Protein AF-0000000080327452 (afdb_homodimer)

InterPro domains:
  IPR000845 Nucleoside phosphorylase domain [PF01048] (3-227)
  IPR010049 MTA/SAH nucleosidase [TIGR01704] (3-229)
  IPR035994 Nucleoside phosphorylase superfamily [G3DSA:3.40.50.1580] (1-231)
  IPR035994 Nucleoside phosphorylase superfamily [SSF53167] (1-228)

Solvent-accessible surface area (backbone atoms only — not comparable to full-atom values): 23976 Å² total; per-residue (Å²): 108,36,39,28,36,40,19,40,45,70,76,49,40,46,67,57,56,70,60,36,41,82,64,40,82,43,73,61,65,73,36,45,32,37,35,30,26,41,88,80,71,34,31,34,36,38,29,42,25,34,56,27,37,48,34,20,16,38,31,41,40,50,47,51,72,74,64,56,39,66,34,36,38,40,40,36,60,27,29,28,64,45,87,84,66,49,75,36,39,36,34,36,46,50,29,27,27,32,71,62,29,41,31,45,94,80,73,39,53,80,18,23,47,76,99,51,66,55,62,45,66,39,48,66,67,56,51,50,53,50,50,51,50,29,57,75,70,68,50,74,66,48,76,37,34,33,29,13,34,46,51,71,67,50,33,48,70,57,48,47,55,50,38,72,77,38,70,70,41,44,30,40,36,35,35,63,29,32,40,46,50,47,27,58,44,58,73,34,53,52,44,45,43,30,3,21,26,40,53,18,68,67,52,67,66,86,51,44,69,64,30,38,50,47,2,34,52,45,35,39,51,51,51,52,53,49,51,52,50,44,58,76,40,44,78,71,55,69,52,62,86,107,108,36,40,28,36,37,18,39,44,69,74,47,40,47,68,58,56,70,61,36,42,82,64,42,81,45,73,60,63,73,36,44,32,37,36,32,27,41,88,83,71,33,31,36,36,39,30,42,24,34,55,26,37,47,34,20,16,39,32,42,40,49,45,50,72,75,66,56,3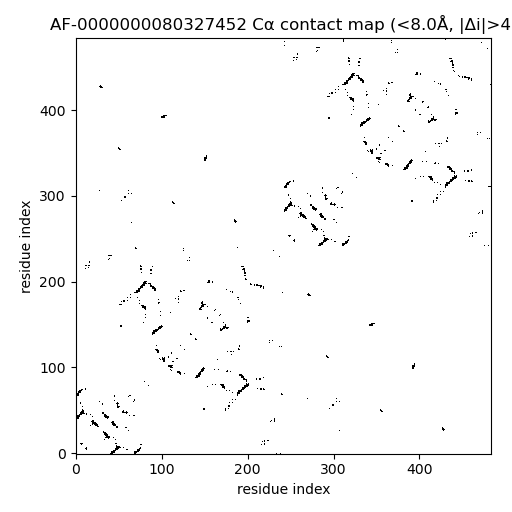9,65,33,34,39,39,40,36,60,27,30,28,64,45,88,83,66,50,75,37,40,37,36,35,45,50,29,27,26,33,72,63,28,38,32,46,97,78,74,38,54,78,18,21,47,77,100,53,64,55,61,46,67,39,48,64,69,56,50,50,53,50,50,51,50,31,57,74,69,69,51,75,66,48,76,37,34,33,30,13,33,46,52,70,67,49,34,47,68,56,46,49,55,49,38,72,78,38,71,70,41,44,28,39,35,34,35,63,30,34,41,46,51,46,27,58,42,58,72,35,54,51,44,43,43,30,3,20,27,42,53,18,67,68,50,68,66,87,50,43,68,65,30,39,50,47,2,34,53,43,35,39,51,50,50,52,54,48,50,52,50,42,59,75,39,45,78,72,55,67,53,62,87,107

Structure (mmCIF, N/CA/C/O backbone):
data_AF-0000000080327452-model_v1
#
loop_
_entity.id
_entity.type
_entity.pdbx_description
1 polymer 'adenosylhomocysteine nucleosidase'
#
loop_
_atom_site.group_PDB
_atom_site.id
_atom_site.type_symbol
_atom_site.label_atom_id
_atom_site.label_alt_id
_atom_site.label_comp_id
_atom_site.label_asym_id
_atom_site.label_entity_id
_atom_site.label_seq_id
_atom_site.pdbx_PDB_ins_code
_atom_site.Cartn_x
_atom_site.Cartn_y
_atom_site.Cartn_z
_atom_site.occupancy
_atom_site.B_iso_or_equiv
_atom_site.auth_seq_id
_atom_site.auth_comp_id
_atom_site.auth_asym_id
_atom_site.auth_atom_id
_atom_site.pdbx_PDB_model_num
ATOM 1 N N . MET A 1 1 ? 18.516 -13.312 -16.594 1 91.88 1 MET A N 1
ATOM 2 C CA . MET A 1 1 ? 17.141 -12.977 -16.281 1 91.88 1 MET A CA 1
ATOM 3 C C . MET A 1 1 ? 16.875 -13.031 -14.781 1 91.88 1 MET A C 1
ATOM 5 O O . MET A 1 1 ? 17.375 -13.93 -14.094 1 91.88 1 MET A O 1
ATOM 9 N N . ILE A 1 2 ? 16.156 -12.078 -14.195 1 96.12 2 ILE A N 1
ATOM 10 C CA . ILE A 1 2 ? 15.812 -12.055 -12.781 1 96.12 2 ILE A CA 1
ATOM 11 C C . ILE A 1 2 ? 14.297 -12.156 -12.617 1 96.12 2 ILE A C 1
ATOM 13 O O . ILE A 1 2 ? 13.547 -11.359 -13.195 1 96.12 2 ILE A O 1
ATOM 17 N N . ILE A 1 3 ? 13.844 -13.141 -11.883 1 97.88 3 ILE A N 1
ATOM 18 C CA . ILE A 1 3 ? 12.43 -13.289 -11.555 1 97.88 3 ILE A CA 1
ATOM 19 C C . ILE A 1 3 ? 12.188 -12.906 -10.102 1 97.88 3 ILE A C 1
ATOM 21 O O . ILE A 1 3 ? 12.875 -13.391 -9.203 1 97.88 3 ILE A O 1
ATOM 25 N N . GLY A 1 4 ? 11.336 -11.961 -9.922 1 98.75 4 GLY A N 1
ATOM 26 C CA . GLY A 1 4 ? 10.867 -11.648 -8.586 1 98.75 4 GLY A CA 1
ATOM 27 C C . GLY A 1 4 ? 9.633 -12.43 -8.18 1 98.75 4 GLY A C 1
ATOM 28 O O . GLY A 1 4 ? 8.633 -12.445 -8.914 1 98.75 4 GLY A O 1
ATOM 29 N N . LEU A 1 5 ? 9.719 -13.141 -7.09 1 98.94 5 LEU A N 1
ATOM 30 C CA . LEU A 1 5 ? 8.586 -13.859 -6.516 1 98.94 5 LEU A CA 1
ATOM 31 C C . LEU A 1 5 ? 8.086 -13.164 -5.254 1 98.94 5 LEU A C 1
ATOM 33 O O . LEU A 1 5 ? 8.883 -12.734 -4.414 1 98.94 5 LEU A O 1
ATOM 37 N N . ILE A 1 6 ? 6.758 -13 -5.141 1 98.94 6 ILE A N 1
ATOM 38 C CA . ILE A 1 6 ? 6.195 -12.367 -3.951 1 98.94 6 ILE A CA 1
ATOM 39 C C . ILE A 1 6 ? 5.105 -13.266 -3.363 1 98.94 6 ILE A C 1
ATOM 41 O O . ILE A 1 6 ? 4.148 -13.625 -4.055 1 98.94 6 ILE A O 1
ATOM 45 N N . GLY A 1 7 ? 5.223 -13.664 -2.188 1 98.81 7 GLY A N 1
ATOM 46 C CA . GLY A 1 7 ? 4.211 -14.297 -1.356 1 98.81 7 GLY A CA 1
ATOM 47 C C . GLY A 1 7 ? 3.971 -13.57 -0.047 1 98.81 7 GLY A C 1
ATOM 48 O O . GLY A 1 7 ? 4.891 -12.969 0.513 1 98.81 7 GLY A O 1
ATOM 49 N N . ALA A 1 8 ? 2.807 -13.672 0.456 1 98.31 8 ALA A N 1
ATOM 50 C CA . ALA A 1 8 ? 2.443 -12.883 1.63 1 98.31 8 ALA A CA 1
ATOM 51 C C . ALA A 1 8 ? 2.93 -13.547 2.912 1 98.31 8 ALA A C 1
ATOM 53 O O . ALA A 1 8 ? 3.496 -12.891 3.787 1 98.31 8 ALA A O 1
ATOM 54 N N . MET A 1 9 ? 2.746 -14.828 3 1 97.38 9 MET A N 1
ATOM 55 C CA . MET A 1 9 ? 2.998 -15.547 4.25 1 97.38 9 MET A CA 1
ATOM 56 C C . MET A 1 9 ? 4.25 -16.406 4.137 1 97.38 9 MET A C 1
ATOM 58 O O . MET A 1 9 ? 4.586 -16.891 3.051 1 97.38 9 MET A O 1
ATOM 62 N N . ALA A 1 10 ? 4.844 -16.703 5.238 1 97.06 10 ALA A N 1
ATOM 63 C CA . ALA A 1 10 ? 6.047 -17.531 5.281 1 97.06 10 ALA A CA 1
ATOM 64 C C . ALA A 1 10 ? 5.785 -18.906 4.684 1 97.06 10 ALA A C 1
ATOM 66 O O . ALA A 1 10 ? 6.621 -19.438 3.945 1 97.06 10 ALA A O 1
ATOM 67 N N . ASN A 1 11 ? 4.684 -19.469 4.965 1 96.25 11 ASN A N 1
ATOM 68 C CA . ASN A 1 11 ? 4.367 -20.797 4.457 1 96.25 11 ASN A CA 1
ATOM 69 C C . ASN A 1 11 ? 4.191 -20.781 2.941 1 96.25 11 ASN A C 1
ATOM 71 O O . ASN A 1 11 ? 4.48 -21.781 2.277 1 96.25 11 ASN A O 1
ATOM 75 N N . GLU A 1 12 ? 3.738 -19.688 2.383 1 96.81 12 GLU A N 1
ATOM 76 C CA . GLU A 1 12 ? 3.541 -19.594 0.94 1 96.81 12 GLU A CA 1
ATOM 77 C C . GLU A 1 12 ? 4.871 -19.641 0.195 1 96.81 12 GLU A C 1
ATOM 79 O O . GLU A 1 12 ? 4.961 -20.234 -0.886 1 96.81 12 GLU A O 1
ATOM 84 N N . ILE A 1 13 ? 5.922 -19.062 0.769 1 98.19 13 ILE A N 1
ATOM 85 C CA . ILE A 1 13 ? 7.168 -18.953 0.021 1 98.19 13 ILE A CA 1
ATOM 86 C C . ILE A 1 13 ? 8.109 -20.078 0.417 1 98.19 13 ILE A C 1
ATOM 88 O O . ILE A 1 13 ? 9.125 -20.312 -0.245 1 98.19 13 ILE A O 1
ATOM 92 N N . ALA A 1 14 ? 7.766 -20.828 1.452 1 97.88 14 ALA A N 1
ATOM 93 C CA . ALA A 1 14 ? 8.68 -21.781 2.076 1 97.88 14 ALA A CA 1
ATOM 94 C C . ALA A 1 14 ? 9.141 -22.844 1.074 1 97.88 14 ALA A C 1
ATOM 96 O O . ALA A 1 14 ? 10.328 -23.156 0.991 1 97.88 14 ALA A O 1
ATOM 97 N N . ILE A 1 15 ? 8.273 -23.391 0.329 1 97.56 15 ILE A N 1
ATOM 98 C CA . ILE A 1 15 ? 8.57 -24.5 -0.573 1 97.56 15 ILE A CA 1
ATOM 99 C C . ILE A 1 15 ? 9.508 -24.031 -1.685 1 97.56 15 ILE A C 1
ATOM 101 O O . ILE A 1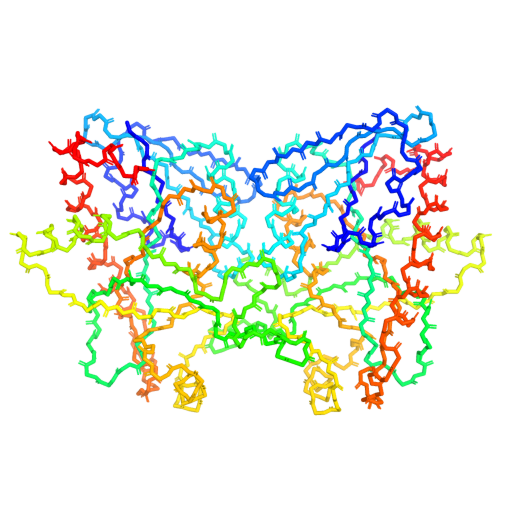 15 ? 10.523 -24.656 -1.959 1 97.56 15 ILE A O 1
ATOM 105 N N . ILE A 1 16 ? 9.195 -22.875 -2.293 1 98.25 16 ILE A N 1
ATOM 106 C CA . ILE A 1 16 ? 10.016 -22.375 -3.393 1 98.25 16 ILE A CA 1
ATOM 107 C C . ILE A 1 16 ? 11.375 -21.922 -2.863 1 98.25 16 ILE A C 1
ATOM 109 O O . ILE A 1 16 ? 12.398 -22.141 -3.512 1 98.25 16 ILE A O 1
ATOM 113 N N . LYS A 1 17 ? 11.336 -21.297 -1.719 1 97.88 17 LYS A N 1
ATOM 114 C CA . LYS A 1 17 ? 12.562 -20.844 -1.072 1 97.88 17 LYS A CA 1
ATOM 115 C C . LYS A 1 17 ? 13.578 -21.969 -0.938 1 97.88 17 LYS A C 1
ATOM 117 O O . LYS A 1 17 ? 14.773 -21.766 -1.131 1 97.88 17 LYS A O 1
ATOM 122 N N . LYS A 1 18 ? 13.117 -23.141 -0.682 1 97.31 18 LYS A N 1
ATOM 123 C CA . LYS A 1 18 ? 13.977 -24.297 -0.452 1 97.31 18 LYS A CA 1
ATOM 124 C C . LYS A 1 18 ? 14.617 -24.766 -1.752 1 97.31 18 LYS A C 1
ATOM 126 O O . LYS A 1 18 ? 15.602 -25.5 -1.729 1 97.31 18 LYS A O 1
ATOM 131 N N . THR A 1 19 ? 14.117 -24.391 -2.836 1 96.56 19 THR A N 1
ATOM 132 C CA . THR A 1 19 ? 14.609 -24.859 -4.125 1 96.56 19 THR A CA 1
ATOM 133 C C . THR A 1 19 ? 15.672 -23.922 -4.68 1 96.56 19 THR A C 1
ATOM 135 O O . THR A 1 19 ? 16.266 -24.188 -5.727 1 96.56 19 THR A O 1
ATOM 138 N N . ILE A 1 20 ? 15.875 -22.75 -4.023 1 96.56 20 ILE A N 1
ATOM 139 C CA . ILE A 1 20 ? 16.812 -21.75 -4.488 1 96.56 20 ILE A CA 1
ATOM 140 C C . ILE A 1 20 ? 18.203 -22.047 -3.951 1 96.56 20 ILE A C 1
ATOM 142 O O . ILE A 1 20 ? 18.375 -22.297 -2.754 1 96.56 20 ILE A O 1
ATOM 146 N N . PHE A 1 21 ? 19.188 -22.031 -4.836 1 96.12 21 PHE A N 1
ATOM 147 C CA . PHE A 1 21 ? 20.578 -22.281 -4.484 1 96.12 21 PHE A CA 1
ATOM 148 C C . PHE A 1 21 ? 21.266 -20.984 -4.074 1 96.12 21 PHE A C 1
ATOM 150 O O . PHE A 1 21 ? 20.906 -19.906 -4.539 1 96.12 21 PHE A O 1
ATOM 157 N N . ASP A 1 22 ? 22.359 -21.094 -3.191 1 96.19 22 ASP A N 1
ATOM 158 C CA . ASP A 1 22 ? 23.125 -19.938 -2.723 1 96.19 22 ASP A CA 1
ATOM 159 C C . ASP A 1 22 ? 22.203 -18.844 -2.182 1 96.19 22 ASP A C 1
ATOM 161 O O . ASP A 1 22 ? 22.328 -17.688 -2.557 1 96.19 22 ASP A O 1
ATOM 165 N N . ARG A 1 23 ? 21.266 -19.297 -1.473 1 96.94 23 ARG A N 1
ATOM 166 C CA . ARG A 1 23 ? 20.234 -18.406 -0.975 1 96.94 23 ARG A CA 1
ATOM 167 C C . ARG A 1 23 ? 20.781 -17.469 0.095 1 96.94 23 ARG A C 1
ATOM 169 O O . ARG A 1 23 ? 21.375 -17.922 1.078 1 96.94 23 ARG A O 1
ATOM 176 N N . LYS A 1 24 ? 20.625 -16.188 -0.067 1 98.19 24 LYS A N 1
ATOM 177 C CA . LYS A 1 24 ? 20.984 -15.164 0.901 1 98.19 24 LYS A CA 1
ATOM 178 C C . LYS A 1 24 ? 19.75 -14.453 1.427 1 98.19 24 LYS A C 1
ATOM 180 O O . LYS A 1 24 ? 18.859 -14.086 0.653 1 98.19 24 LYS A O 1
ATOM 185 N N . LYS A 1 25 ? 19.719 -14.328 2.691 1 98 25 LYS A N 1
ATOM 186 C CA . LYS A 1 25 ? 18.625 -13.594 3.332 1 98 25 LYS A CA 1
ATOM 187 C C . LYS A 1 25 ? 18.984 -12.117 3.508 1 98 25 LYS A C 1
ATOM 189 O O . LYS A 1 25 ? 20.078 -11.797 4 1 98 25 LYS A O 1
ATOM 194 N N . ILE A 1 26 ? 18.156 -11.273 3.037 1 98 26 ILE A N 1
ATOM 195 C CA . ILE A 1 26 ? 18.328 -9.828 3.139 1 98 26 ILE A CA 1
ATOM 196 C C . ILE A 1 26 ? 17.125 -9.219 3.859 1 98 26 ILE A C 1
ATOM 198 O O . ILE A 1 26 ? 15.984 -9.617 3.621 1 98 26 ILE A O 1
ATOM 202 N N . LEU A 1 27 ? 17.422 -8.281 4.738 1 97.62 27 LEU A N 1
ATOM 203 C CA . LEU A 1 27 ? 16.359 -7.543 5.414 1 97.62 27 LEU A CA 1
ATOM 204 C C . LEU A 1 27 ? 16.391 -6.066 5.031 1 97.62 27 LEU A C 1
ATOM 206 O O . LEU A 1 27 ? 17.422 -5.41 5.172 1 97.62 27 LEU A O 1
ATOM 210 N N . ILE A 1 28 ? 15.383 -5.547 4.52 1 97.38 28 ILE A N 1
ATOM 211 C CA . ILE A 1 28 ? 15.18 -4.121 4.289 1 97.38 28 ILE A CA 1
ATOM 212 C C . ILE A 1 28 ? 13.945 -3.646 5.059 1 97.38 28 ILE A C 1
ATOM 214 O O . ILE A 1 28 ? 12.82 -4.02 4.723 1 97.38 28 ILE A O 1
ATOM 218 N N . GLY A 1 29 ? 14.156 -2.779 6.051 1 95.94 29 GLY A N 1
ATOM 219 C CA . GLY A 1 29 ? 13.102 -2.619 7.039 1 95.94 29 GLY A CA 1
ATOM 220 C C . GLY A 1 29 ? 12.719 -3.92 7.719 1 95.94 29 GLY A C 1
ATOM 221 O O . GLY A 1 29 ? 13.578 -4.641 8.227 1 95.94 29 GLY A O 1
ATOM 222 N N . LYS A 1 30 ? 11.445 -4.207 7.684 1 96.81 30 LYS A N 1
ATOM 223 C CA . LYS A 1 30 ? 10.969 -5.465 8.25 1 96.81 30 LYS A CA 1
ATOM 224 C C . LYS A 1 30 ? 10.664 -6.477 7.145 1 96.81 30 LYS A C 1
ATOM 226 O O . LYS A 1 30 ? 10.172 -7.574 7.422 1 96.81 30 LYS A O 1
ATOM 231 N N . CYS A 1 31 ? 11 -6.102 5.941 1 96.94 31 CYS A N 1
ATOM 232 C CA . CYS A 1 31 ? 10.695 -6.977 4.812 1 96.94 31 CYS A CA 1
ATOM 233 C C . CYS A 1 31 ? 11.781 -8.031 4.637 1 96.94 31 CYS A C 1
ATOM 235 O O . CYS A 1 31 ? 12.961 -7.703 4.516 1 96.94 31 CYS A O 1
ATOM 237 N N . VAL A 1 32 ? 11.398 -9.266 4.559 1 97.88 32 VAL A N 1
ATOM 238 C CA . VAL A 1 32 ? 12.312 -10.383 4.398 1 97.88 32 VAL A CA 1
ATOM 239 C C . VAL A 1 32 ? 12.445 -10.742 2.918 1 97.88 32 VAL A C 1
ATOM 241 O O . VAL A 1 32 ? 11.438 -10.945 2.234 1 97.88 32 VAL A O 1
ATOM 244 N N . ILE A 1 33 ? 13.656 -10.82 2.484 1 98.62 33 ILE A N 1
ATOM 245 C CA . ILE A 1 33 ? 13.938 -11.086 1.077 1 98.62 33 ILE A CA 1
ATOM 246 C C . ILE A 1 33 ? 14.969 -12.211 0.961 1 98.62 33 ILE A C 1
ATOM 248 O O . ILE A 1 33 ? 15.93 -12.258 1.735 1 98.62 33 ILE A O 1
ATOM 252 N N . TYR A 1 34 ? 14.789 -13.102 0.039 1 98.75 34 TYR A N 1
ATOM 253 C CA . TYR A 1 34 ? 15.75 -14.141 -0.3 1 98.75 34 TYR A CA 1
ATOM 254 C C . TYR A 1 34 ? 16.203 -14.016 -1.751 1 98.75 34 TYR A C 1
ATOM 256 O O . TYR A 1 34 ? 15.375 -13.812 -2.646 1 98.75 34 TYR A O 1
ATOM 264 N N . LYS A 1 35 ? 17.422 -14.023 -1.933 1 98.38 35 LYS A N 1
ATOM 265 C CA . LYS A 1 35 ? 17.969 -13.961 -3.289 1 98.38 35 LYS A CA 1
ATOM 266 C C . LYS A 1 35 ? 18.875 -15.156 -3.572 1 98.38 35 LYS A C 1
ATOM 268 O O . LYS A 1 35 ? 19.609 -15.609 -2.693 1 98.38 35 LYS A O 1
ATOM 273 N N . GLY A 1 36 ? 18.812 -15.664 -4.758 1 98.19 36 GLY A N 1
ATOM 274 C CA . GLY A 1 36 ? 19.641 -16.781 -5.18 1 98.19 36 GLY A CA 1
ATOM 275 C C . GLY A 1 36 ? 19.406 -17.188 -6.625 1 98.19 36 GLY A C 1
ATOM 276 O O . GLY A 1 36 ? 19.094 -16.344 -7.465 1 98.19 36 GLY A O 1
ATOM 277 N N . THR A 1 37 ? 19.797 -18.406 -6.84 1 97.81 37 THR A N 1
ATOM 278 C CA . THR A 1 37 ? 19.688 -18.922 -8.203 1 97.81 37 THR A CA 1
ATOM 279 C C . THR A 1 37 ? 18.828 -20.188 -8.242 1 97.81 37 THR A C 1
ATOM 281 O O . THR A 1 37 ? 18.922 -21.031 -7.355 1 97.81 37 THR A O 1
ATOM 284 N N . PHE A 1 38 ? 17.984 -20.234 -9.227 1 97.12 38 PHE A N 1
ATOM 285 C CA . PHE A 1 38 ? 17.188 -21.438 -9.484 1 97.12 38 PHE A CA 1
ATOM 286 C C . PHE A 1 38 ? 17.859 -22.312 -10.539 1 97.12 38 PHE A C 1
ATOM 288 O O . PHE A 1 38 ? 18.094 -21.859 -11.664 1 97.12 38 PHE A O 1
ATOM 295 N N . LEU A 1 39 ? 18.156 -23.547 -10.141 1 92.69 39 LEU A N 1
ATOM 296 C CA . LEU A 1 39 ? 18.859 -24.547 -10.938 1 92.69 39 LEU A CA 1
ATOM 297 C C . LEU A 1 39 ? 20.234 -24.047 -11.359 1 92.69 39 LEU A C 1
ATOM 299 O O . LEU A 1 39 ? 21.156 -23.984 -10.539 1 92.69 39 LEU A O 1
ATOM 303 N N . LYS A 1 40 ? 20.328 -23.297 -12.547 1 88.81 40 LYS A N 1
ATOM 304 C CA . LYS A 1 40 ? 21.656 -22.969 -13.023 1 88.81 40 LYS A CA 1
ATOM 305 C C . LYS A 1 40 ? 21.828 -21.469 -13.219 1 88.81 40 LYS A C 1
ATOM 307 O O . LYS A 1 40 ? 22.781 -20.875 -12.703 1 88.81 40 LYS A O 1
ATOM 312 N N . THR A 1 41 ? 20.922 -20.891 -13.891 1 91.38 41 THR A N 1
ATOM 313 C CA . THR A 1 41 ? 21.219 -19.547 -14.375 1 91.38 41 THR A CA 1
ATOM 314 C C . THR A 1 41 ? 20.109 -18.562 -13.977 1 91.38 41 THR A C 1
ATOM 316 O O . THR A 1 41 ? 20.312 -17.359 -14.023 1 91.38 41 THR A O 1
ATOM 319 N N . LEU A 1 42 ? 19 -19.062 -13.648 1 95.69 42 LEU A N 1
ATOM 320 C CA . LEU A 1 42 ? 17.859 -18.188 -13.375 1 95.69 42 LEU A CA 1
ATOM 321 C C . LEU A 1 42 ? 18.016 -17.516 -12.008 1 95.69 42 LEU A C 1
ATOM 323 O O . LEU A 1 42 ? 18.016 -18.188 -10.977 1 95.69 42 LEU A O 1
ATOM 327 N N . LYS A 1 43 ? 18.172 -16.172 -11.961 1 97.38 43 LYS A N 1
ATOM 328 C CA . LYS A 1 43 ? 18.25 -15.414 -10.711 1 97.38 43 LYS A CA 1
ATOM 329 C C . LYS A 1 43 ? 16.875 -15.188 -10.117 1 97.38 43 LYS A C 1
ATOM 331 O O . LYS A 1 43 ? 15.938 -14.812 -10.836 1 97.38 43 LYS A O 1
ATOM 336 N N . ILE A 1 44 ? 16.781 -15.453 -8.836 1 98.44 44 ILE A N 1
ATOM 337 C CA . ILE A 1 44 ? 15.492 -15.367 -8.156 1 98.44 44 ILE A CA 1
ATOM 338 C C . ILE A 1 44 ? 15.609 -14.43 -6.953 1 98.44 44 ILE A C 1
ATOM 340 O O . ILE A 1 44 ? 16.594 -14.477 -6.215 1 98.44 44 ILE A O 1
ATOM 344 N N . VAL A 1 45 ? 14.664 -13.57 -6.801 1 98.88 45 VAL A N 1
ATOM 345 C CA . VAL A 1 45 ? 14.469 -12.789 -5.578 1 98.88 45 VAL A CA 1
ATOM 346 C C . VAL A 1 45 ? 13.07 -13.047 -5.02 1 98.88 45 VAL A C 1
ATOM 348 O O . VAL A 1 45 ? 12.07 -12.781 -5.691 1 98.88 45 VAL A O 1
ATOM 351 N N . ILE A 1 46 ? 12.977 -13.617 -3.82 1 98.88 46 ILE A N 1
ATOM 352 C CA . ILE A 1 46 ? 11.711 -13.922 -3.164 1 98.88 46 ILE A CA 1
ATOM 353 C C . ILE A 1 46 ? 11.445 -12.906 -2.057 1 98.88 46 ILE A C 1
ATOM 355 O O . ILE A 1 46 ? 12.305 -12.68 -1.196 1 98.88 46 ILE A O 1
ATOM 359 N N . VAL A 1 47 ? 10.312 -12.328 -2.068 1 98.88 47 VAL A N 1
ATOM 360 C CA . VAL A 1 47 ? 9.906 -11.391 -1.024 1 98.88 47 VAL A CA 1
ATOM 361 C C . VAL A 1 47 ? 8.742 -11.984 -0.227 1 98.88 47 VAL A C 1
ATOM 363 O O . VAL A 1 47 ? 7.738 -12.406 -0.802 1 98.88 47 VAL A O 1
ATOM 366 N N . GLN A 1 48 ? 8.891 -12.094 1.022 1 98.75 48 GLN A N 1
ATOM 367 C CA . GLN A 1 48 ? 7.762 -12.297 1.924 1 98.75 48 GLN A CA 1
ATOM 368 C C . GLN A 1 48 ? 7.113 -10.961 2.299 1 98.75 48 GLN A C 1
ATOM 370 O O . GLN A 1 48 ? 7.582 -10.273 3.209 1 98.75 48 GLN A O 1
ATOM 375 N N . SER A 1 49 ? 6.082 -10.625 1.698 1 98.06 49 SER A N 1
ATOM 376 C CA . SER A 1 49 ? 5.602 -9.25 1.742 1 98.06 49 SER A CA 1
ATOM 377 C C . SER A 1 49 ? 4.758 -9 2.988 1 98.06 49 SER A C 1
ATOM 379 O O . SER A 1 49 ? 4.609 -7.852 3.42 1 98.06 49 SER A O 1
ATOM 381 N N . GLY A 1 50 ? 4.191 -10.094 3.557 1 98.19 50 GLY A N 1
ATOM 382 C CA . GLY A 1 50 ? 3.135 -9.891 4.535 1 98.19 50 GLY A CA 1
ATOM 383 C C . GLY A 1 50 ? 1.761 -9.742 3.912 1 98.19 50 GLY A C 1
ATOM 384 O O . GLY A 1 50 ? 1.637 -9.648 2.689 1 98.19 50 GLY A O 1
ATOM 385 N N . ILE A 1 51 ? 0.772 -9.664 4.762 1 98.5 51 ILE A N 1
ATOM 386 C CA . ILE A 1 51 ? -0.616 -9.734 4.316 1 98.5 51 ILE A CA 1
ATOM 387 C C . ILE A 1 51 ? -1.173 -8.32 4.156 1 98.5 51 ILE A C 1
ATOM 389 O O . ILE A 1 51 ? -0.911 -7.441 4.984 1 98.5 51 ILE A O 1
ATOM 393 N N . GLY A 1 52 ? -1.925 -8.102 3.072 1 98.75 52 GLY A N 1
ATOM 394 C CA . GLY A 1 52 ? -2.645 -6.848 2.914 1 98.75 52 GLY A CA 1
ATOM 395 C C . GLY A 1 52 ? -2.027 -5.93 1.877 1 98.75 52 GLY A C 1
ATOM 396 O O . GLY A 1 52 ? -0.887 -6.141 1.456 1 98.75 52 GLY A O 1
ATOM 397 N N . LYS A 1 53 ? -2.771 -4.879 1.562 1 98.88 53 LYS A N 1
ATOM 398 C CA . LYS A 1 53 ? -2.377 -3.963 0.494 1 98.88 53 LYS A CA 1
ATOM 399 C C . LYS A 1 53 ? -1.096 -3.217 0.855 1 98.88 53 LYS A C 1
ATOM 401 O O . LYS A 1 53 ? -0.139 -3.203 0.078 1 98.88 53 LYS A O 1
ATOM 406 N N . THR A 1 54 ? -1.038 -2.646 2.066 1 98.88 54 THR A N 1
ATOM 407 C CA . THR A 1 54 ? 0.113 -1.833 2.443 1 98.88 54 THR A CA 1
ATOM 408 C C . THR A 1 54 ? 1.369 -2.693 2.557 1 98.88 54 THR A C 1
ATOM 410 O O . THR A 1 54 ? 2.414 -2.348 2.002 1 98.88 54 THR A O 1
ATOM 413 N N . SER A 1 55 ? 1.263 -3.879 3.154 1 98.81 55 SER A N 1
ATOM 414 C CA . SER A 1 55 ? 2.412 -4.762 3.322 1 98.81 55 SER A CA 1
ATOM 415 C C . SER A 1 55 ? 2.943 -5.242 1.976 1 98.81 55 SER A C 1
ATOM 417 O O . SER A 1 55 ? 4.152 -5.227 1.736 1 98.81 55 SER A O 1
ATOM 419 N N . SER A 1 56 ? 2.031 -5.66 1.104 1 98.88 56 SER A N 1
ATOM 420 C CA . SER A 1 56 ? 2.467 -6.152 -0.201 1 98.88 56 SER A CA 1
ATOM 421 C C . SER A 1 56 ? 3.025 -5.02 -1.058 1 98.88 56 SER A C 1
ATOM 423 O O . SER A 1 56 ? 3.941 -5.234 -1.854 1 98.88 56 SER A O 1
ATOM 425 N N . ALA A 1 57 ? 2.492 -3.787 -0.84 1 98.94 57 ALA A N 1
ATOM 426 C CA . ALA A 1 57 ? 3.043 -2.633 -1.544 1 98.94 57 ALA A CA 1
ATOM 427 C C . ALA A 1 57 ? 4.48 -2.357 -1.106 1 98.94 57 ALA A C 1
ATOM 429 O O . ALA A 1 57 ? 5.344 -2.066 -1.937 1 98.94 57 ALA A O 1
ATOM 430 N N . ILE A 1 58 ? 4.738 -2.449 0.209 1 98.88 58 ILE A N 1
ATOM 431 C CA . ILE A 1 58 ? 6.086 -2.258 0.727 1 98.88 58 ILE A CA 1
ATOM 432 C C . ILE A 1 58 ? 7.031 -3.273 0.089 1 98.88 58 ILE A C 1
ATOM 434 O O .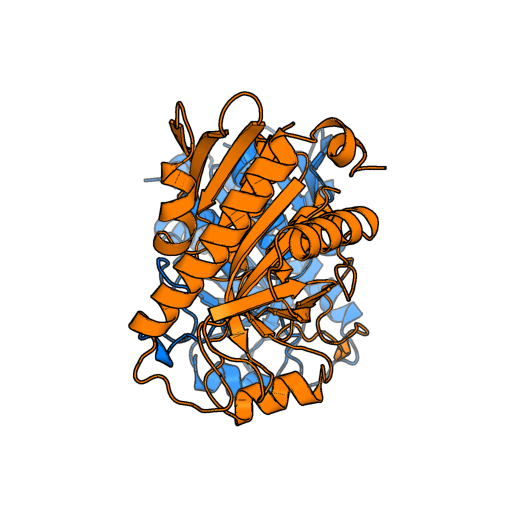 ILE A 1 58 ? 8.055 -2.9 -0.491 1 98.88 58 ILE A O 1
ATOM 438 N N . GLY A 1 59 ? 6.648 -4.539 0.154 1 98.88 59 GLY A N 1
ATOM 439 C CA . GLY A 1 59 ? 7.484 -5.605 -0.378 1 98.88 59 GLY A CA 1
ATOM 440 C C . GLY A 1 59 ? 7.73 -5.48 -1.87 1 98.88 59 GLY A C 1
ATOM 441 O O . GLY A 1 59 ? 8.867 -5.617 -2.33 1 98.88 59 GLY A O 1
ATOM 442 N N . ALA A 1 60 ? 6.676 -5.23 -2.629 1 98.94 60 ALA A N 1
ATOM 443 C CA . ALA A 1 60 ? 6.801 -5.102 -4.078 1 98.94 60 ALA A CA 1
ATOM 444 C C . ALA A 1 60 ? 7.668 -3.904 -4.449 1 98.94 60 ALA A C 1
ATOM 446 O O . ALA A 1 60 ? 8.484 -3.982 -5.375 1 98.94 60 ALA A O 1
ATOM 447 N N . THR A 1 61 ? 7.484 -2.787 -3.732 1 98.94 61 THR A N 1
ATOM 448 C CA . THR A 1 61 ? 8.273 -1.591 -4.012 1 98.94 61 THR A CA 1
ATOM 449 C C . THR A 1 61 ? 9.758 -1.848 -3.77 1 98.94 61 THR A C 1
ATOM 451 O O . THR A 1 61 ? 10.602 -1.445 -4.57 1 98.94 61 THR A O 1
ATOM 454 N N . ILE A 1 62 ? 10.039 -2.529 -2.711 1 98.81 62 ILE A N 1
ATOM 455 C CA . ILE A 1 62 ? 11.422 -2.871 -2.406 1 98.81 62 ILE A CA 1
ATOM 456 C C . ILE A 1 62 ? 11.977 -3.781 -3.498 1 98.81 62 ILE A C 1
ATOM 458 O O . ILE A 1 62 ? 13.062 -3.525 -4.035 1 98.81 62 ILE A O 1
ATOM 462 N N . LEU A 1 63 ? 11.234 -4.793 -3.861 1 98.88 63 LEU A N 1
ATOM 463 C CA . LEU A 1 63 ? 11.648 -5.742 -4.895 1 98.88 63 LEU A CA 1
ATOM 464 C C . LEU A 1 63 ? 11.992 -5.016 -6.188 1 98.88 63 LEU A C 1
ATOM 466 O O . LEU A 1 63 ? 13.078 -5.215 -6.746 1 98.88 63 LEU A O 1
ATOM 470 N N . LEU A 1 64 ? 11.141 -4.133 -6.562 1 98.75 64 LEU A N 1
ATOM 471 C CA . LEU A 1 64 ? 11.258 -3.504 -7.871 1 98.75 64 LEU A CA 1
ATOM 472 C C . LEU A 1 64 ? 12.328 -2.41 -7.852 1 98.75 64 LEU A C 1
ATOM 474 O O . LEU A 1 64 ? 13.023 -2.201 -8.844 1 98.75 64 LEU A O 1
ATOM 478 N N . SER A 1 65 ? 12.477 -1.757 -6.719 1 98.12 65 SER A N 1
ATOM 479 C CA . SER A 1 65 ? 13.398 -0.632 -6.621 1 98.12 65 SER A CA 1
ATOM 480 C C . SER A 1 65 ? 14.844 -1.111 -6.504 1 98.12 65 SER A C 1
ATOM 482 O O . SER A 1 65 ? 15.758 -0.479 -7.039 1 98.12 65 SER A O 1
ATOM 484 N N . PHE A 1 66 ? 15.047 -2.219 -5.879 1 98.06 66 PHE A N 1
ATOM 485 C CA . PHE A 1 66 ? 16.406 -2.596 -5.531 1 98.06 66 PHE A CA 1
ATOM 486 C C . PHE A 1 66 ? 16.906 -3.727 -6.43 1 98.06 66 PHE A C 1
ATOM 488 O O . PHE A 1 66 ? 18.109 -3.828 -6.703 1 98.06 66 PHE A O 1
ATOM 495 N N . PHE A 1 67 ? 15.984 -4.59 -6.887 1 98.19 67 PHE A N 1
ATOM 496 C CA . PHE A 1 67 ? 16.453 -5.801 -7.547 1 98.19 67 PHE A CA 1
ATOM 497 C C . PHE A 1 67 ? 16.078 -5.797 -9.023 1 98.19 67 PHE A C 1
ATOM 499 O O . PHE A 1 67 ? 16.609 -6.574 -9.812 1 98.19 67 PHE A O 1
ATOM 506 N N . LYS A 1 68 ? 15.125 -5.012 -9.375 1 97.38 68 LYS A N 1
ATOM 507 C CA . LYS A 1 68 ? 14.758 -4.719 -10.758 1 97.38 68 LYS A CA 1
ATOM 508 C C . LYS A 1 68 ? 14.539 -6.004 -11.555 1 97.38 68 LYS A C 1
ATOM 510 O O . LYS A 1 68 ? 15.164 -6.215 -12.594 1 97.38 68 LYS A O 1
ATOM 515 N N . PRO A 1 69 ? 13.648 -6.859 -11.133 1 97.81 69 PRO A N 1
ATOM 516 C CA . PRO A 1 69 ? 13.352 -8.094 -11.867 1 97.81 69 PRO A CA 1
ATOM 517 C C . PRO A 1 69 ? 12.781 -7.832 -13.258 1 97.81 69 PRO A C 1
ATOM 519 O O . PRO A 1 69 ? 12.242 -6.754 -13.508 1 97.81 69 PRO A O 1
ATOM 522 N N . ASP A 1 70 ? 12.898 -8.82 -14.07 1 96.44 70 ASP A N 1
ATOM 523 C CA . ASP A 1 70 ? 12.336 -8.766 -15.414 1 96.44 70 ASP A CA 1
ATOM 524 C C . ASP A 1 70 ? 10.852 -9.133 -15.414 1 96.44 70 ASP A C 1
ATOM 526 O O . ASP A 1 70 ? 10.109 -8.719 -16.297 1 96.44 70 ASP A O 1
ATOM 530 N N . LEU A 1 71 ? 10.453 -9.898 -14.43 1 97.5 71 LEU A N 1
ATOM 531 C CA . LEU A 1 71 ? 9.094 -10.391 -14.227 1 97.5 71 LEU A CA 1
ATOM 532 C C . LEU A 1 71 ? 8.812 -10.602 -12.742 1 97.5 71 LEU A C 1
ATOM 534 O O . LEU A 1 71 ? 9.664 -11.117 -12.008 1 97.5 71 LEU A O 1
ATOM 538 N N . VAL A 1 72 ? 7.707 -10.18 -12.375 1 98.69 72 VAL A N 1
ATOM 539 C CA . VAL A 1 72 ? 7.266 -10.438 -11.008 1 98.69 72 VAL A CA 1
ATOM 540 C C . VAL A 1 72 ? 6.129 -11.461 -11.016 1 98.69 72 VAL A C 1
ATOM 542 O O . VAL A 1 72 ? 5.176 -11.328 -11.789 1 98.69 72 VAL A O 1
ATOM 545 N N . ILE A 1 73 ? 6.254 -12.469 -10.234 1 98.88 73 ILE A N 1
ATOM 546 C CA . ILE A 1 73 ? 5.18 -13.438 -10.047 1 98.88 73 ILE A CA 1
ATOM 547 C C . ILE A 1 73 ? 4.648 -13.352 -8.617 1 98.88 73 ILE A C 1
ATOM 549 O O . ILE A 1 73 ? 5.367 -13.648 -7.66 1 98.88 73 ILE A O 1
ATOM 553 N N . ASN A 1 74 ? 3.461 -12.875 -8.477 1 98.94 74 ASN A N 1
ATOM 554 C CA . ASN A 1 74 ? 2.746 -12.945 -7.207 1 98.94 74 ASN A CA 1
ATOM 555 C C . ASN A 1 74 ? 1.965 -14.25 -7.078 1 98.94 74 ASN A C 1
ATOM 557 O O . ASN A 1 74 ? 1.158 -14.586 -7.945 1 98.94 74 ASN A O 1
ATOM 561 N N . PHE A 1 75 ? 2.232 -14.977 -6.055 1 98.88 75 PHE A N 1
ATOM 562 C CA . PHE A 1 75 ? 1.573 -16.266 -5.906 1 98.88 75 PHE A CA 1
ATOM 563 C C . PHE A 1 75 ? 1.149 -16.5 -4.461 1 98.88 75 PHE A C 1
ATOM 565 O O . PHE A 1 75 ? 1.64 -15.828 -3.551 1 98.88 75 PHE A O 1
ATOM 572 N N . GLY A 1 76 ? 0.27 -17.375 -4.246 1 98.38 76 GLY A N 1
ATOM 573 C CA . GLY A 1 76 ? -0.277 -17.719 -2.943 1 98.38 76 GLY A CA 1
ATOM 574 C C . GLY A 1 76 ? -1.67 -18.312 -3.014 1 98.38 76 GLY A C 1
ATOM 575 O O . GLY A 1 76 ? -2.01 -19 -3.982 1 98.38 76 GLY A O 1
ATOM 576 N N . ILE A 1 77 ? -2.453 -18.125 -1.926 1 97.56 77 ILE A N 1
ATOM 577 C CA . ILE A 1 77 ? -3.785 -18.719 -1.865 1 97.56 77 ILE A CA 1
ATOM 578 C C . ILE A 1 77 ? -4.844 -17.609 -1.939 1 97.56 77 ILE A C 1
ATOM 580 O O . ILE A 1 77 ? -4.547 -16.438 -1.697 1 97.56 77 ILE A O 1
ATOM 584 N N . SER A 1 78 ? -6.008 -17.984 -2.336 1 95.81 78 SER A N 1
ATOM 585 C CA . SER A 1 78 ? -7.129 -17.062 -2.48 1 95.81 78 SER A CA 1
ATOM 586 C C . SER A 1 78 ? -8.453 -17.75 -2.182 1 95.81 78 SER A C 1
ATOM 588 O O . SER A 1 78 ? -8.531 -18.984 -2.162 1 95.81 78 SER A O 1
ATOM 590 N N . GLY A 1 79 ? -9.406 -16.906 -1.873 1 95.19 79 GLY A N 1
ATOM 591 C CA . GLY A 1 79 ? -10.773 -17.406 -1.803 1 95.19 79 GLY A CA 1
ATOM 592 C C . GLY A 1 79 ? -11.461 -17.438 -3.152 1 95.19 79 GLY A C 1
ATOM 593 O O . GLY A 1 79 ? -11.266 -16.547 -3.98 1 95.19 79 GLY A O 1
ATOM 594 N N . SER A 1 80 ? -12.297 -18.422 -3.314 1 95.44 80 SER A N 1
ATOM 595 C CA . SER A 1 80 ? -13.07 -18.516 -4.547 1 95.44 80 SER A CA 1
ATOM 596 C C . SER A 1 80 ? -14.359 -17.703 -4.449 1 95.44 80 SER A C 1
ATOM 598 O O . SER A 1 80 ? -15.016 -17.688 -3.404 1 95.44 80 SER A O 1
ATOM 600 N N . LEU A 1 81 ? -14.688 -17.062 -5.535 1 95.69 81 LEU A N 1
ATOM 601 C CA . LEU A 1 81 ? -15.953 -16.359 -5.645 1 95.69 81 LEU A CA 1
ATOM 602 C C . LEU A 1 81 ? -16.938 -17.125 -6.516 1 95.69 81 LEU A C 1
ATOM 604 O O . LEU A 1 81 ? -18.016 -16.625 -6.844 1 95.69 81 LEU A O 1
ATOM 608 N N . GLN A 1 82 ? -16.469 -18.297 -6.898 1 90.94 82 GLN A N 1
ATOM 609 C CA . GLN A 1 82 ? -17.266 -19.141 -7.785 1 90.94 82 GLN A CA 1
ATOM 610 C C . GLN A 1 82 ? -17.703 -20.422 -7.078 1 90.94 82 GLN A C 1
ATOM 612 O O . GLN A 1 82 ? -16.953 -20.984 -6.289 1 90.94 82 GLN A O 1
ATOM 617 N N . SER A 1 83 ? -18.844 -20.953 -7.477 1 84.5 83 SER A N 1
ATOM 618 C CA . SER A 1 83 ? -19.422 -22.094 -6.789 1 84.5 83 SER A CA 1
ATOM 619 C C . SER A 1 83 ? -18.812 -23.406 -7.266 1 84.5 83 SER A C 1
ATOM 621 O O . SER A 1 83 ? -18.797 -24.391 -6.523 1 84.5 83 SER A O 1
ATOM 623 N N . LEU A 1 84 ? -18.281 -23.438 -8.398 1 82.56 84 LEU A N 1
ATOM 624 C CA . LEU A 1 84 ? -17.844 -24.719 -8.969 1 82.56 84 LEU A CA 1
ATOM 625 C C . LEU A 1 84 ? -16.359 -24.953 -8.711 1 82.56 84 LEU A C 1
ATOM 627 O O . LEU A 1 84 ? -15.836 -26.031 -9 1 82.56 84 LEU A O 1
ATOM 631 N N . THR A 1 85 ? -15.727 -24.016 -8.109 1 89.06 85 THR A N 1
ATOM 632 C CA . THR A 1 85 ? -14.297 -24.141 -7.852 1 89.06 85 THR A CA 1
ATOM 633 C C . THR A 1 85 ? -14.047 -25.078 -6.676 1 89.06 85 THR A C 1
ATOM 635 O O . THR A 1 85 ? -14.875 -25.188 -5.77 1 89.06 85 THR A O 1
ATOM 638 N N . LYS A 1 86 ? -13 -25.828 -6.738 1 90.31 86 LYS A N 1
ATOM 639 C CA . LYS A 1 86 ? -12.586 -26.719 -5.652 1 90.31 86 LYS A CA 1
ATOM 640 C C . LYS A 1 86 ? -11.328 -26.203 -4.969 1 90.31 86 LYS A C 1
ATOM 642 O O . LYS A 1 86 ? -10.508 -25.516 -5.594 1 90.31 86 LYS A O 1
ATOM 647 N N . LYS A 1 87 ? -11.266 -26.547 -3.717 1 92.56 87 LYS A N 1
ATOM 648 C CA . LYS A 1 87 ? -10.023 -26.25 -3.006 1 92.56 87 LYS A CA 1
ATOM 649 C C . LYS A 1 87 ? -8.828 -26.891 -3.713 1 92.56 87 LYS A C 1
ATOM 651 O O . LYS A 1 87 ? -8.906 -28.016 -4.188 1 92.56 87 LYS A O 1
ATOM 656 N N . GLY A 1 88 ? -7.789 -26.094 -3.826 1 95.12 88 GLY A N 1
ATOM 657 C CA . GLY A 1 88 ? -6.59 -26.594 -4.48 1 95.12 88 GLY A CA 1
ATOM 658 C C . GLY A 1 88 ? -6.527 -26.234 -5.957 1 95.12 88 GLY A C 1
ATOM 659 O O . GLY A 1 88 ? -5.469 -26.344 -6.582 1 95.12 88 GLY A O 1
ATOM 660 N N . ASP A 1 89 ? -7.637 -25.781 -6.531 1 96.81 89 ASP A N 1
ATOM 661 C CA . ASP A 1 89 ? -7.645 -25.391 -7.938 1 96.81 89 ASP A CA 1
ATOM 662 C C . ASP A 1 89 ? -6.668 -24.25 -8.195 1 96.81 89 ASP A C 1
ATOM 664 O O . ASP A 1 89 ? -6.527 -23.344 -7.363 1 96.81 89 ASP A O 1
ATOM 668 N N . ILE A 1 90 ? -6.051 -24.312 -9.367 1 98.5 90 ILE A N 1
ATOM 669 C CA . ILE A 1 90 ? -5.117 -23.266 -9.781 1 98.5 90 ILE A CA 1
ATOM 670 C C . ILE A 1 90 ? -5.859 -22.203 -10.578 1 98.5 90 ILE A C 1
ATOM 672 O O . ILE A 1 90 ? -6.684 -22.516 -11.438 1 98.5 90 ILE A O 1
ATOM 676 N N . ILE A 1 91 ? -5.594 -20.984 -10.234 1 98.31 91 ILE A N 1
ATOM 677 C CA . ILE A 1 91 ? -6.176 -19.875 -10.984 1 98.31 91 ILE A CA 1
ATOM 678 C C . ILE A 1 91 ? -5.07 -18.922 -11.445 1 98.31 91 ILE A C 1
ATOM 680 O O . ILE A 1 91 ? -4.082 -18.719 -10.734 1 98.31 91 ILE A O 1
ATOM 684 N N . ILE A 1 92 ? -5.207 -18.375 -12.617 1 98.75 92 ILE A N 1
ATOM 685 C CA . ILE A 1 92 ? -4.309 -17.406 -13.219 1 98.75 92 ILE A CA 1
ATOM 686 C C . ILE A 1 92 ? -5.086 -16.141 -13.57 1 98.75 92 ILE A C 1
ATOM 688 O O . ILE A 1 92 ? -6.16 -16.203 -14.172 1 98.75 92 ILE A O 1
ATOM 692 N N . ALA A 1 93 ? -4.57 -15.016 -13.188 1 98.81 93 ALA A N 1
ATOM 693 C CA . ALA A 1 93 ? -5.262 -13.773 -13.5 1 98.81 93 ALA A CA 1
ATOM 694 C C . ALA A 1 93 ? -4.969 -13.328 -14.93 1 98.81 93 ALA A C 1
ATOM 696 O O . ALA A 1 93 ? -3.834 -13.43 -15.398 1 98.81 93 ALA A O 1
ATOM 697 N N . ASN A 1 94 ? -5.957 -12.828 -15.625 1 98.69 94 ASN A N 1
ATOM 698 C CA . ASN A 1 94 ? -5.691 -12.055 -16.828 1 98.69 94 ASN A CA 1
ATOM 699 C C . ASN A 1 94 ? -5.754 -10.555 -16.562 1 98.69 94 ASN A C 1
ATOM 701 O O . ASN A 1 94 ? -5.176 -9.758 -17.297 1 98.69 94 ASN A O 1
ATOM 705 N N . LYS A 1 95 ? -6.488 -10.211 -15.5 1 98.81 95 LYS A N 1
ATOM 706 C CA . LYS A 1 95 ? -6.551 -8.859 -14.961 1 98.81 95 LYS A CA 1
ATOM 707 C C . LYS A 1 95 ? -6.863 -8.875 -13.469 1 98.81 95 LYS A C 1
ATOM 709 O O . LYS A 1 95 ? -7.41 -9.852 -12.953 1 98.81 95 LYS A O 1
ATOM 714 N N . VAL A 1 96 ? -6.555 -7.82 -12.773 1 98.94 96 VAL A N 1
ATOM 715 C CA . VAL A 1 96 ? -6.836 -7.688 -11.352 1 98.94 96 VAL A CA 1
ATOM 716 C C . VAL A 1 96 ? -7.34 -6.277 -11.055 1 98.94 96 VAL A C 1
ATOM 718 O O . VAL A 1 96 ? -7.051 -5.34 -11.797 1 98.94 96 VAL A O 1
ATOM 721 N N . LEU A 1 97 ? -8.078 -6.074 -9.992 1 98.88 97 LEU A N 1
ATOM 722 C CA . LEU A 1 97 ? -8.539 -4.773 -9.516 1 98.88 97 LEU A CA 1
ATOM 723 C C . LEU A 1 97 ? -8.867 -4.828 -8.023 1 98.88 97 LEU A C 1
ATOM 725 O O . LEU A 1 97 ? -8.883 -5.906 -7.43 1 98.88 97 LEU A O 1
ATOM 729 N N . TYR A 1 98 ? -9.078 -3.693 -7.453 1 98.94 98 TYR A N 1
ATOM 730 C CA . TYR A 1 98 ? -9.445 -3.596 -6.043 1 98.94 98 TYR A CA 1
ATOM 731 C C . TYR A 1 98 ? -10.961 -3.664 -5.875 1 98.94 98 TYR A C 1
ATOM 733 O O . TYR A 1 98 ? -11.703 -2.916 -6.52 1 98.94 98 TYR A O 1
ATOM 741 N N . HIS A 1 99 ? -11.406 -4.52 -4.992 1 98.75 99 HIS A N 1
ATOM 742 C CA . HIS A 1 99 ? -12.859 -4.57 -4.816 1 98.75 99 HIS A CA 1
ATOM 743 C C . HIS A 1 99 ? -13.312 -3.621 -3.713 1 98.75 99 HIS A C 1
ATOM 745 O O . HIS A 1 99 ? -14.508 -3.348 -3.58 1 98.75 99 HIS A O 1
ATOM 751 N N . ASP A 1 100 ? -12.336 -3.066 -2.984 1 98.62 100 ASP A N 1
ATOM 752 C CA . ASP A 1 100 ? -12.719 -2.301 -1.803 1 98.62 100 ASP A CA 1
ATOM 753 C C . ASP A 1 100 ? -12.305 -0.838 -1.935 1 98.62 100 ASP A C 1
ATOM 755 O O . ASP A 1 100 ? -12.234 -0.115 -0.939 1 98.62 100 ASP A O 1
ATOM 759 N N . VAL A 1 101 ? -11.914 -0.349 -3.115 1 98.81 101 VAL A N 1
ATOM 760 C CA . VAL A 1 101 ? -11.664 1.056 -3.42 1 98.81 101 VAL A CA 1
ATOM 761 C C . VAL A 1 101 ? -12.914 1.694 -4.008 1 98.81 101 VAL A C 1
ATOM 763 O O . VAL A 1 101 ? -13.539 1.137 -4.918 1 98.81 101 VAL A O 1
ATOM 766 N N . ASN A 1 102 ? -13.344 2.789 -3.441 1 98.5 102 ASN A N 1
ATOM 767 C CA . ASN A 1 102 ? -14.555 3.443 -3.934 1 98.5 102 ASN A CA 1
ATOM 768 C C . ASN A 1 102 ? -14.398 4.961 -3.957 1 98.5 102 ASN A C 1
ATOM 770 O O . ASN A 1 102 ? -14.523 5.617 -2.924 1 98.5 102 ASN A O 1
ATOM 774 N N . LEU A 1 103 ? -14.148 5.492 -5.125 1 97.94 103 LEU A N 1
ATOM 775 C CA . LEU A 1 103 ? -14.047 6.93 -5.359 1 97.94 103 LEU A CA 1
ATOM 776 C C . LEU A 1 103 ? -15.008 7.367 -6.461 1 97.94 103 LEU A C 1
ATOM 778 O O . LEU A 1 103 ? -14.711 8.297 -7.215 1 97.94 103 LEU A O 1
ATOM 782 N N . VAL A 1 104 ? -16.078 6.672 -6.578 1 97.31 104 VAL A N 1
ATOM 783 C CA . VAL A 1 104 ? -17.062 6.906 -7.629 1 97.31 104 VAL A CA 1
ATOM 784 C C . VAL A 1 104 ? -17.609 8.328 -7.516 1 97.31 104 VAL A C 1
ATOM 786 O O . VAL A 1 104 ? -17.828 8.992 -8.531 1 97.31 104 VAL A O 1
ATOM 789 N N . LYS A 1 105 ? -17.844 8.859 -6.305 1 93.62 105 LYS A N 1
ATOM 790 C CA . LYS A 1 105 ? -18.359 10.195 -6.062 1 93.62 105 LYS A CA 1
ATOM 791 C C . LYS A 1 105 ? -17.438 11.266 -6.645 1 93.62 105 LYS A C 1
ATOM 793 O O . LYS A 1 105 ? -17.875 12.383 -6.922 1 93.62 105 LYS A O 1
ATOM 798 N N . LEU A 1 106 ? -16.188 10.891 -6.801 1 93.44 106 LEU A N 1
ATOM 799 C CA . LEU A 1 106 ? -15.211 11.828 -7.332 1 93.44 106 LEU A CA 1
ATOM 800 C C . LEU A 1 106 ? -15 11.617 -8.828 1 93.44 106 LEU A C 1
ATOM 802 O O . LEU A 1 106 ? -14.086 12.188 -9.414 1 93.44 106 LEU A O 1
ATOM 806 N N . GLY A 1 107 ? -15.719 10.695 -9.422 1 96.44 107 GLY A N 1
ATOM 807 C CA . GLY A 1 107 ? -15.719 10.539 -10.867 1 96.44 107 GLY A CA 1
ATOM 808 C C . GLY A 1 107 ? -14.867 9.367 -11.344 1 96.44 107 GLY A C 1
ATOM 809 O O . GLY A 1 107 ? -14.617 9.227 -12.539 1 96.44 107 GLY A O 1
ATOM 810 N N . TYR A 1 108 ? -14.508 8.484 -10.484 1 97.94 108 TYR A N 1
ATOM 811 C CA . TYR A 1 108 ? -13.68 7.344 -10.859 1 97.94 108 TYR A CA 1
ATOM 812 C C . TYR A 1 108 ? -14.516 6.07 -10.938 1 97.94 108 TYR A C 1
ATOM 814 O O . TYR A 1 108 ? -15.641 6.023 -10.422 1 97.94 108 TYR A O 1
ATOM 822 N N . PHE A 1 109 ? -13.969 5.051 -11.617 1 98.38 109 PHE A N 1
ATOM 823 C CA . PHE A 1 109 ? -14.617 3.742 -11.633 1 98.38 109 PHE A CA 1
ATOM 824 C C . PHE A 1 109 ? -14.508 3.068 -10.273 1 98.38 109 PHE A C 1
ATOM 826 O O . PHE A 1 109 ? -13.547 3.301 -9.531 1 98.38 109 PHE A O 1
ATOM 833 N N . LEU A 1 110 ? -15.523 2.285 -9.938 1 98.56 110 LEU A N 1
ATOM 834 C CA . LEU A 1 110 ? -15.414 1.463 -8.734 1 98.56 110 LEU A CA 1
ATOM 835 C C . LEU A 1 110 ? -14.148 0.604 -8.781 1 98.56 110 LEU A C 1
ATOM 837 O O . LEU A 1 110 ? -13.898 -0.081 -9.773 1 98.56 110 LEU A O 1
ATOM 841 N N . GLY A 1 111 ? -13.297 0.733 -7.77 1 98.69 111 GLY A N 1
ATOM 842 C CA . GLY A 1 111 ? -12.07 -0.044 -7.699 1 98.69 111 GLY A CA 1
ATOM 843 C C . GLY A 1 111 ? -10.867 0.689 -8.258 1 98.69 111 GLY A C 1
ATOM 844 O O . GLY A 1 111 ? -9.758 0.157 -8.266 1 98.69 111 GLY A O 1
ATOM 845 N N . GLN A 1 112 ? -11.055 1.909 -8.695 1 98.81 112 GLN A N 1
ATOM 846 C CA . GLN A 1 112 ? -9.969 2.633 -9.352 1 98.81 112 GLN A CA 1
ATOM 847 C C . GLN A 1 112 ? -9.336 3.65 -8.398 1 98.81 112 GLN A C 1
ATOM 849 O O . GLN A 1 112 ? -10.047 4.422 -7.75 1 98.81 112 GLN A O 1
ATOM 854 N N . ILE A 1 113 ? -8.078 3.607 -8.289 1 98.31 113 ILE A N 1
ATOM 855 C CA . ILE A 1 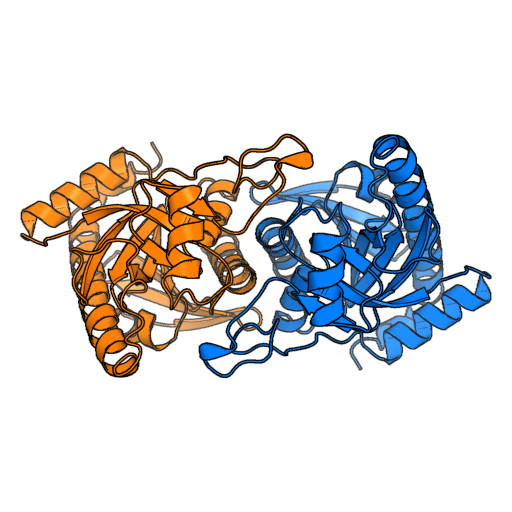113 ? -7.297 4.629 -7.598 1 98.31 113 ILE A CA 1
ATOM 856 C C . ILE A 1 113 ? -6.914 5.738 -8.578 1 98.31 113 ILE A C 1
ATOM 858 O O . ILE A 1 113 ? -6.461 5.461 -9.688 1 98.31 113 ILE A O 1
ATOM 862 N N . PRO A 1 114 ? -7.07 7.035 -8.18 1 97.62 114 PRO A N 1
ATOM 863 C CA . PRO A 1 114 ? -6.75 8.133 -9.094 1 97.62 114 PRO A CA 1
ATOM 864 C C . PRO A 1 114 ? -5.355 8.008 -9.695 1 97.62 114 PRO A C 1
ATOM 866 O O . PRO A 1 114 ? -4.418 7.578 -9.023 1 97.62 114 PRO A O 1
ATOM 869 N N . ASP A 1 115 ? -5.215 8.32 -10.992 1 96.31 115 ASP A N 1
ATOM 870 C CA . ASP A 1 115 ? -3.971 8.359 -11.758 1 96.31 115 ASP A CA 1
ATOM 871 C C . ASP A 1 115 ? -3.438 6.949 -12.008 1 96.31 115 ASP A C 1
ATOM 873 O O . ASP A 1 115 ? -2.236 6.766 -12.219 1 96.31 115 ASP A O 1
ATOM 877 N N . ASN A 1 116 ? -4.289 5.918 -11.867 1 98.31 116 ASN A N 1
ATOM 878 C CA . ASN A 1 116 ? -3.971 4.531 -12.18 1 98.31 116 ASN A CA 1
ATOM 879 C C . ASN A 1 116 ? -5.07 3.875 -13.008 1 98.31 116 ASN A C 1
ATOM 881 O O . ASN A 1 116 ? -6.203 4.359 -13.039 1 98.31 116 ASN A O 1
ATOM 885 N N . PRO A 1 117 ? -4.758 2.834 -13.711 1 98.12 117 PRO A N 1
ATOM 886 C CA . PRO A 1 117 ? -5.816 2.141 -14.445 1 98.12 117 PRO A CA 1
ATOM 887 C C . PRO A 1 117 ? -6.855 1.502 -13.531 1 98.12 117 PRO A C 1
ATOM 889 O O . PRO A 1 117 ? -6.539 1.127 -12.398 1 98.12 117 PRO A O 1
ATOM 892 N N . HIS A 1 118 ? -8.016 1.429 -14.047 1 97.62 118 HIS A N 1
ATOM 893 C CA . HIS A 1 118 ? -9.086 0.734 -13.328 1 97.62 118 HIS A CA 1
ATOM 894 C C . HIS A 1 118 ? -8.781 -0.754 -13.195 1 97.62 118 HIS A C 1
ATOM 896 O O . HIS A 1 118 ? -9.008 -1.348 -12.141 1 97.62 118 HIS A O 1
ATOM 902 N N . LEU A 1 119 ? -8.281 -1.304 -14.297 1 98.56 119 LEU A N 1
ATOM 903 C CA . LEU A 1 119 ? -7.863 -2.697 -14.383 1 98.56 119 LEU A CA 1
ATOM 904 C C . LEU A 1 119 ? -6.359 -2.799 -14.633 1 98.56 119 LEU A C 1
ATOM 906 O O . LEU A 1 119 ? -5.824 -2.105 -15.5 1 98.56 119 LEU A O 1
ATOM 910 N N . PHE A 1 120 ? -5.723 -3.574 -13.867 1 98.81 120 PHE A N 1
ATOM 911 C CA . PHE A 1 120 ? -4.355 -3.957 -14.203 1 98.81 120 PHE A CA 1
ATOM 912 C C . PHE A 1 120 ? -4.332 -5.246 -15.016 1 98.81 120 PHE A C 1
ATOM 914 O O . PHE A 1 120 ? -4.746 -6.301 -14.523 1 98.81 120 PHE A O 1
ATOM 921 N N . LEU A 1 121 ? -3.818 -5.203 -16.188 1 98.56 121 LEU A N 1
ATOM 922 C CA . LEU A 1 121 ? -3.871 -6.316 -17.141 1 98.56 121 LEU A CA 1
ATOM 923 C C . LEU A 1 121 ? -2.553 -7.086 -17.141 1 98.56 121 LEU A C 1
ATOM 925 O O . LEU A 1 121 ? -1.479 -6.484 -17.078 1 98.56 121 LEU A O 1
ATOM 929 N N . ILE A 1 122 ? -2.654 -8.406 -17.156 1 98 122 ILE A N 1
ATOM 930 C CA . ILE A 1 122 ? -1.465 -9.211 -17.422 1 98 122 ILE A CA 1
ATOM 931 C C . ILE A 1 122 ? -1.068 -9.078 -18.891 1 98 122 ILE A C 1
ATOM 933 O O . ILE A 1 122 ? -1.927 -9.102 -19.781 1 98 122 ILE A O 1
ATOM 937 N N . ASN A 1 123 ? 0.238 -8.922 -19.094 1 96.56 123 ASN A N 1
ATOM 938 C CA . ASN A 1 123 ? 0.738 -8.844 -20.453 1 96.56 123 ASN A CA 1
ATOM 939 C C . ASN A 1 123 ? 0.277 -10.039 -21.281 1 96.56 123 ASN A C 1
ATOM 941 O O . ASN A 1 123 ? 0.449 -11.188 -20.875 1 96.56 123 ASN A O 1
ATOM 945 N N . LYS A 1 124 ? -0.233 -9.789 -22.453 1 95.38 124 LYS A N 1
ATOM 946 C CA . LYS A 1 124 ? -0.85 -10.82 -23.281 1 95.38 124 LYS A CA 1
ATOM 947 C C . LYS A 1 124 ? 0.172 -11.875 -23.688 1 95.38 124 LYS A C 1
ATOM 949 O O . LYS A 1 124 ? -0.153 -13.062 -23.766 1 95.38 124 LYS A O 1
ATOM 954 N N . ASN A 1 125 ? 1.353 -11.438 -23.969 1 94.5 125 ASN A N 1
ATOM 955 C CA . ASN A 1 125 ? 2.395 -12.375 -24.375 1 94.5 125 ASN A CA 1
ATOM 956 C C . ASN A 1 125 ? 2.791 -13.297 -23.219 1 94.5 125 ASN A C 1
ATOM 958 O O . ASN A 1 125 ? 2.971 -14.5 -23.422 1 94.5 125 ASN A O 1
ATOM 962 N N . ILE A 1 126 ? 2.908 -12.742 -22.031 1 94.56 126 ILE A N 1
ATOM 963 C CA . ILE A 1 126 ? 3.256 -13.523 -20.844 1 94.56 126 ILE A CA 1
ATOM 964 C C . ILE A 1 126 ? 2.139 -14.523 -20.547 1 94.56 126 ILE A C 1
ATOM 966 O O . ILE A 1 126 ? 2.402 -15.695 -20.266 1 94.56 126 ILE A O 1
ATOM 970 N N . LEU A 1 127 ? 0.967 -14.055 -20.641 1 96.56 127 LEU A N 1
ATOM 971 C CA . LEU A 1 127 ? -0.185 -14.914 -20.391 1 96.56 127 LEU A CA 1
ATOM 972 C C . LEU A 1 127 ? -0.228 -16.078 -21.375 1 96.56 127 LEU A C 1
ATOM 974 O O . LEU A 1 127 ? -0.506 -17.203 -20.984 1 96.56 127 LEU A O 1
ATOM 978 N N . PHE A 1 128 ? 0.057 -15.75 -22.609 1 95.69 128 PHE A N 1
ATOM 979 C CA . PHE A 1 128 ? 0.088 -16.781 -23.641 1 95.69 128 PHE A CA 1
ATOM 980 C C . PHE A 1 128 ? 1.142 -17.828 -23.328 1 95.69 128 PHE A C 1
ATOM 982 O O . PHE A 1 128 ? 0.871 -19.031 -23.422 1 95.69 128 PHE A O 1
ATOM 989 N N . LEU A 1 129 ? 2.289 -17.391 -22.953 1 95.31 129 LEU A N 1
ATOM 990 C CA . LEU A 1 129 ? 3.383 -18.312 -22.641 1 95.31 129 LEU A CA 1
ATOM 991 C C . LEU A 1 129 ? 3.025 -19.188 -21.438 1 95.31 129 LEU A C 1
ATOM 993 O O . LEU A 1 129 ? 3.281 -20.391 -21.453 1 95.31 129 LEU A O 1
ATOM 997 N N . VAL A 1 130 ? 2.402 -18.609 -20.422 1 96.62 130 VAL A N 1
ATOM 998 C CA . VAL A 1 130 ? 2.059 -19.344 -19.203 1 96.62 130 VAL A CA 1
ATOM 999 C C . VAL A 1 130 ? 0.942 -20.328 -19.5 1 96.62 130 VAL A C 1
ATOM 1001 O O . VAL A 1 130 ? 0.963 -21.469 -19 1 96.62 130 VAL A O 1
ATOM 1004 N N . LYS A 1 131 ? 0.026 -19.969 -20.297 1 97.31 131 LYS A N 1
ATOM 1005 C CA . LYS A 1 131 ? -1.049 -20.875 -20.672 1 97.31 131 LYS A CA 1
ATOM 1006 C C . LYS A 1 131 ? -0.508 -22.062 -21.469 1 97.31 131 LYS A C 1
ATOM 1008 O O . LYS A 1 131 ? -0.956 -23.203 -21.281 1 97.31 131 LYS A O 1
ATOM 1013 N N . ASN A 1 132 ? 0.372 -21.797 -22.375 1 96.44 132 ASN A N 1
ATOM 1014 C CA . ASN A 1 132 ? 1 -22.875 -23.125 1 96.44 132 ASN A CA 1
ATOM 1015 C C . ASN A 1 132 ? 1.772 -23.828 -22.219 1 96.44 132 ASN A C 1
ATOM 1017 O O . ASN A 1 132 ? 1.731 -25.047 -22.391 1 96.44 132 ASN A O 1
ATOM 1021 N N . PHE A 1 133 ? 2.42 -23.188 -21.281 1 96.62 133 PHE A N 1
ATOM 1022 C CA . PHE A 1 133 ? 3.123 -23.984 -20.281 1 96.62 133 PHE A CA 1
ATOM 1023 C C . PHE A 1 133 ? 2.152 -24.875 -19.516 1 96.62 133 PHE A C 1
ATOM 1025 O O . PHE A 1 133 ? 2.42 -26.062 -19.312 1 96.62 133 PHE A O 1
ATOM 1032 N N . MET A 1 134 ? 1.001 -24.312 -19.078 1 98.19 134 MET A N 1
ATOM 1033 C CA . MET A 1 134 ? -0.002 -25.062 -18.328 1 98.19 134 MET A CA 1
ATOM 1034 C C . MET A 1 134 ? -0.536 -26.234 -19.141 1 98.19 134 MET A C 1
ATOM 1036 O O . MET A 1 134 ? -0.714 -27.344 -18.625 1 98.19 134 MET A O 1
ATOM 1040 N N . LYS A 1 135 ? -0.74 -26 -20.359 1 96.94 135 LYS A N 1
ATOM 1041 C CA . LYS A 1 135 ? -1.231 -27.031 -21.266 1 96.94 135 LYS A CA 1
ATOM 1042 C C . LYS A 1 135 ? -0.191 -28.141 -21.469 1 96.94 135 LYS A C 1
ATOM 1044 O O . LYS A 1 135 ? -0.516 -29.328 -21.406 1 96.94 135 LYS A O 1
ATOM 1049 N N . LYS A 1 136 ? 0.994 -27.734 -21.703 1 95.81 136 LYS A N 1
ATOM 1050 C CA . LYS A 1 136 ? 2.094 -28.656 -21.922 1 95.81 136 LYS A CA 1
ATOM 1051 C C . LYS A 1 136 ? 2.229 -29.641 -20.766 1 95.81 136 LYS A C 1
ATOM 1053 O O . LYS A 1 136 ? 2.482 -30.828 -20.969 1 95.81 136 LYS A O 1
ATOM 1058 N N . TYR A 1 137 ? 2.029 -29.141 -19.609 1 96.19 137 TYR A N 1
ATOM 1059 C CA . TYR A 1 137 ? 2.225 -29.969 -18.422 1 96.19 137 TYR A CA 1
ATOM 1060 C C . TYR A 1 137 ? 0.894 -30.5 -17.906 1 96.19 137 TYR A C 1
ATOM 1062 O O . TYR A 1 137 ? 0.827 -31.047 -16.797 1 96.19 137 TYR A O 1
ATOM 1070 N N . GLN A 1 138 ? -0.223 -30.219 -18.594 1 97.5 138 GLN A N 1
ATOM 1071 C CA . GLN A 1 138 ? -1.563 -30.719 -18.312 1 97.5 138 GLN A CA 1
ATOM 1072 C C . GLN A 1 138 ? -2.039 -30.266 -16.938 1 97.5 138 GLN A C 1
ATOM 1074 O O . GLN A 1 138 ? -2.576 -31.078 -16.172 1 97.5 138 GLN A O 1
ATOM 1079 N N . ILE A 1 139 ? -1.719 -29.062 -16.609 1 97.5 139 ILE A N 1
ATOM 1080 C CA . ILE A 1 139 ? -2.184 -28.469 -15.359 1 97.5 139 ILE A CA 1
ATOM 1081 C C . ILE A 1 139 ? -3.512 -27.75 -15.594 1 97.5 139 ILE A C 1
ATOM 1083 O O . ILE A 1 139 ? -3.59 -26.812 -16.391 1 97.5 139 ILE A O 1
ATOM 1087 N N . LYS A 1 140 ? -4.516 -28.25 -14.938 1 97.19 140 LYS A N 1
ATOM 1088 C CA . LYS A 1 140 ? -5.816 -27.594 -15.023 1 97.19 140 LYS A CA 1
ATOM 1089 C C . LYS A 1 14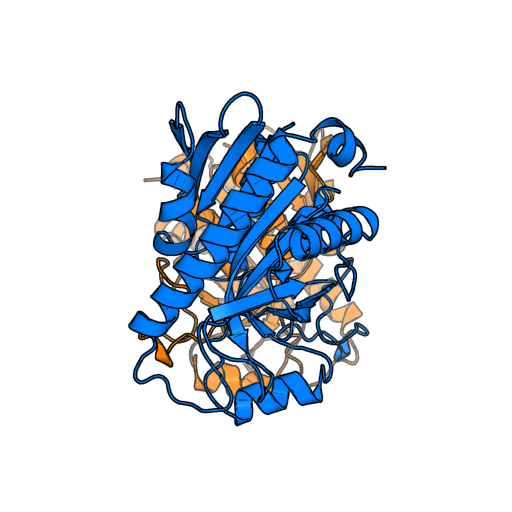0 ? -5.809 -26.25 -14.289 1 97.19 140 LYS A C 1
ATOM 1091 O O . LYS A 1 140 ? -5.242 -26.141 -13.203 1 97.19 140 LYS A O 1
ATOM 1096 N N . PHE A 1 141 ? -6.391 -25.25 -14.914 1 97.88 141 PHE A N 1
ATOM 1097 C CA . PHE A 1 141 ? -6.457 -23.938 -14.289 1 97.88 141 PHE A CA 1
ATOM 1098 C C . PHE A 1 141 ? -7.664 -23.156 -14.797 1 97.88 141 PHE A C 1
ATOM 1100 O O . PHE A 1 141 ? -8.234 -23.5 -15.836 1 97.88 141 PHE A O 1
ATOM 1107 N N . GLN A 1 142 ? -8.078 -22.25 -14.031 1 97.38 142 GLN A N 1
ATOM 1108 C CA . GLN A 1 142 ? -9.055 -21.25 -14.453 1 97.38 142 GLN A CA 1
ATOM 1109 C C . GLN A 1 142 ? -8.398 -19.891 -14.625 1 97.38 142 GLN A C 1
ATOM 1111 O O . GLN A 1 142 ? -7.535 -19.5 -13.836 1 97.38 142 GLN A O 1
ATOM 1116 N N . GLU A 1 143 ? -8.734 -19.172 -15.672 1 98.12 143 GLU A N 1
ATOM 1117 C CA . GLU A 1 143 ? -8.25 -17.828 -15.945 1 98.12 143 GLU A CA 1
ATOM 1118 C C . GLU A 1 143 ? -9.359 -16.797 -15.773 1 98.12 143 GLU A C 1
ATOM 1120 O O . GLU A 1 143 ? -10.5 -17.031 -16.188 1 98.12 143 GLU A O 1
ATOM 1125 N N . GLY A 1 144 ? -9.039 -15.641 -15.117 1 98.44 144 GLY A N 1
ATOM 1126 C CA . GLY A 1 144 ? -10.07 -14.625 -15.031 1 98.44 144 GLY A CA 1
ATOM 1127 C C . GLY A 1 144 ? -9.68 -13.438 -14.164 1 98.44 144 GLY A C 1
ATOM 1128 O O . GLY A 1 144 ? -8.492 -13.211 -13.922 1 98.44 144 GLY A O 1
ATOM 1129 N N . LEU A 1 145 ? -10.695 -12.609 -13.797 1 98.75 145 LEU A N 1
ATOM 1130 C CA . LEU A 1 145 ? -10.523 -11.43 -12.961 1 98.75 145 LEU A CA 1
ATOM 1131 C C . LEU A 1 145 ? -10.344 -11.82 -11.5 1 98.75 145 LEU A C 1
ATOM 1133 O O . LEU A 1 145 ? -11.195 -12.516 -10.93 1 98.75 145 LEU A O 1
ATOM 1137 N N . MET A 1 146 ? -9.266 -11.453 -10.953 1 98.75 146 MET A N 1
ATOM 1138 C CA . MET A 1 146 ? -9.055 -11.586 -9.516 1 98.75 146 MET A CA 1
ATOM 1139 C C . MET A 1 146 ? -9.188 -10.234 -8.82 1 98.75 146 MET A C 1
ATOM 1141 O O . MET A 1 146 ? -8.766 -9.211 -9.352 1 98.75 146 MET A O 1
ATOM 1145 N N . THR A 1 147 ? -9.781 -10.195 -7.664 1 98.81 147 THR A N 1
ATOM 1146 C CA . THR A 1 147 ? -9.961 -8.953 -6.918 1 98.81 147 THR A CA 1
ATOM 1147 C C . THR A 1 147 ? -9.211 -9.016 -5.586 1 98.81 147 THR A C 1
ATOM 1149 O O . THR A 1 147 ? -9.031 -10.094 -5.02 1 98.81 147 THR A O 1
ATOM 1152 N N . SER A 1 148 ? -8.789 -7.898 -5.141 1 98.88 148 SER A N 1
ATOM 1153 C CA . SER A 1 148 ? -8.102 -7.812 -3.855 1 98.88 148 SER A CA 1
ATOM 1154 C C . SER A 1 148 ? -8.734 -6.754 -2.961 1 98.88 148 SER A C 1
ATOM 1156 O O . SER A 1 148 ? -9.297 -5.77 -3.455 1 98.88 148 SER A O 1
ATOM 1158 N N . GLY A 1 149 ? -8.656 -6.91 -1.7 1 98.75 149 GLY A N 1
ATOM 1159 C CA . GLY A 1 149 ? -9.07 -5.977 -0.663 1 98.75 149 GLY A CA 1
ATOM 1160 C C . GLY A 1 149 ? -8.539 -6.336 0.711 1 98.75 149 GLY A C 1
ATOM 1161 O O . GLY A 1 149 ? -7.941 -7.402 0.892 1 98.75 149 GLY A O 1
ATOM 1162 N N . ASP A 1 150 ? -8.82 -5.477 1.666 1 98.81 150 ASP A N 1
ATOM 1163 C CA . ASP A 1 150 ? -8.227 -5.648 2.99 1 98.81 150 ASP A CA 1
ATOM 1164 C C . ASP A 1 150 ? -9.25 -6.211 3.979 1 98.81 150 ASP A C 1
ATOM 1166 O O . ASP A 1 150 ? -9.305 -5.773 5.133 1 98.81 150 ASP A O 1
ATOM 1170 N N . GLN A 1 151 ? -9.992 -7.102 3.504 1 97.75 151 GLN A N 1
ATOM 1171 C CA . GLN A 1 151 ? -10.953 -7.828 4.328 1 97.75 151 GLN A CA 1
ATOM 1172 C C . GLN A 1 151 ? -10.891 -9.328 4.055 1 97.75 151 GLN A C 1
ATOM 1174 O O . GLN A 1 151 ? -10.719 -9.75 2.91 1 97.75 151 GLN A O 1
ATOM 1179 N N . PHE A 1 152 ? -11.078 -10.109 5.105 1 95.88 152 PHE A N 1
ATOM 1180 C CA . PHE A 1 152 ? -11.258 -11.547 4.918 1 95.88 152 PHE A CA 1
ATOM 1181 C C . PHE A 1 152 ? -12.688 -11.867 4.504 1 95.88 152 PHE A C 1
ATOM 1183 O O . PHE A 1 152 ? -13.625 -11.68 5.289 1 95.88 152 PHE A O 1
ATOM 1190 N N . ILE A 1 153 ? -12.844 -12.289 3.299 1 95.88 153 ILE A N 1
ATOM 1191 C CA . ILE A 1 153 ? -14.156 -12.602 2.742 1 95.88 153 ILE A CA 1
ATOM 1192 C C . ILE A 1 153 ? -14.539 -14.039 3.084 1 95.88 153 ILE A C 1
ATOM 1194 O O . ILE A 1 153 ? -13.906 -14.984 2.605 1 95.88 153 ILE A O 1
ATOM 1198 N N . TYR A 1 154 ? -15.617 -14.188 3.9 1 91.12 154 TYR A N 1
ATOM 1199 C CA . TYR A 1 154 ? -15.812 -15.531 4.434 1 91.12 154 TYR A CA 1
ATOM 1200 C C . TYR A 1 154 ? -17.297 -15.906 4.43 1 91.12 154 TYR A C 1
ATOM 1202 O O . TYR A 1 154 ? -17.672 -16.984 4.906 1 91.12 154 TYR A O 1
ATOM 1210 N N . ASN A 1 155 ? -18.156 -14.984 3.932 1 91.56 155 ASN A N 1
ATOM 1211 C CA . ASN A 1 155 ? -19.578 -15.328 3.936 1 91.56 155 ASN A CA 1
ATOM 1212 C C . ASN A 1 155 ? -20.281 -14.852 2.664 1 91.56 155 ASN A C 1
ATOM 1214 O O . ASN A 1 155 ? -19.688 -14.102 1.878 1 91.56 155 ASN A O 1
ATOM 1218 N N . GLU A 1 156 ? -21.453 -15.242 2.529 1 92.19 156 GLU A N 1
ATOM 1219 C CA . GLU A 1 156 ? -22.203 -15.031 1.296 1 92.19 156 GLU A CA 1
ATOM 1220 C C . GLU A 1 156 ? -22.484 -13.547 1.062 1 92.19 156 GLU A C 1
ATOM 1222 O O . GLU A 1 156 ? -22.484 -13.086 -0.08 1 92.19 156 GLU A O 1
ATOM 1227 N N . ASP A 1 157 ? -22.781 -12.867 2.102 1 94.12 157 ASP A N 1
ATOM 1228 C CA . ASP A 1 157 ? -23.078 -11.445 1.968 1 94.12 157 ASP A CA 1
ATOM 1229 C C . ASP A 1 157 ? -21.891 -10.68 1.412 1 94.12 157 ASP A C 1
ATOM 1231 O O . ASP A 1 157 ? -22.031 -9.836 0.529 1 94.12 157 ASP A O 1
ATOM 1235 N N . MET A 1 158 ? -20.766 -11 1.928 1 95.38 158 MET A N 1
ATOM 1236 C CA . MET A 1 158 ? -19.531 -10.367 1.463 1 95.38 158 MET A CA 1
ATOM 1237 C C . MET A 1 158 ? -19.25 -10.727 0.007 1 95.38 158 MET A C 1
ATOM 1239 O O . MET A 1 158 ? -18.891 -9.859 -0.792 1 95.38 158 MET A O 1
ATOM 1243 N N . VAL A 1 159 ? -19.453 -11.977 -0.301 1 96.06 159 VAL A N 1
ATOM 1244 C CA . VAL A 1 159 ? -19.219 -12.461 -1.659 1 96.06 159 VAL A CA 1
ATOM 1245 C C . VAL A 1 159 ? -20.219 -11.789 -2.613 1 96.06 159 VAL A C 1
ATOM 1247 O O . VAL A 1 159 ? -19.828 -11.312 -3.682 1 96.06 159 VAL A O 1
ATOM 1250 N N . SER A 1 160 ? -21.438 -11.727 -2.215 1 96.12 160 SER A N 1
ATOM 1251 C CA . SER A 1 160 ? -22.484 -11.148 -3.047 1 96.12 160 SER A CA 1
ATOM 1252 C C . SER A 1 160 ? -22.203 -9.68 -3.348 1 96.12 160 SER A C 1
ATOM 1254 O O . SER A 1 160 ? -22.469 -9.203 -4.453 1 96.12 160 SER A O 1
ATOM 1256 N N . LYS A 1 161 ? -21.703 -9.023 -2.406 1 96.81 161 LYS A N 1
ATOM 1257 C CA . LYS A 1 161 ? -21.359 -7.617 -2.6 1 96.81 161 LYS A CA 1
ATOM 1258 C C . LYS A 1 161 ? -20.281 -7.449 -3.666 1 96.81 161 LYS A C 1
ATOM 1260 O O . LYS A 1 161 ? -20.391 -6.586 -4.535 1 96.81 161 LYS A O 1
ATOM 1265 N N . ILE A 1 162 ? -19.281 -8.258 -3.617 1 98.06 162 ILE A N 1
ATOM 1266 C CA . ILE A 1 162 ? -18.203 -8.195 -4.602 1 98.06 162 ILE A CA 1
ATOM 1267 C C . ILE A 1 162 ? -18.75 -8.547 -5.984 1 98.06 162 ILE A C 1
ATOM 1269 O O . ILE A 1 162 ? -18.5 -7.832 -6.957 1 98.06 162 ILE A O 1
ATOM 1273 N N . LEU A 1 163 ? -19.578 -9.586 -6.07 1 97.5 163 LEU A N 1
ATOM 1274 C CA . LEU A 1 163 ? -20.047 -10.086 -7.359 1 97.5 163 LEU A CA 1
ATOM 1275 C C . LEU A 1 163 ? -21.078 -9.148 -7.961 1 97.5 163 LEU A C 1
ATOM 1277 O O . LEU A 1 163 ? -21.25 -9.086 -9.18 1 97.5 163 LEU A O 1
ATOM 1281 N N . LYS A 1 164 ? -21.797 -8.445 -7.086 1 98.19 164 LYS A N 1
ATOM 1282 C CA . LYS A 1 164 ? -22.703 -7.418 -7.59 1 98.19 164 LYS A CA 1
ATOM 1283 C C . LYS A 1 164 ? -21.953 -6.348 -8.367 1 98.19 164 LYS A C 1
ATOM 1285 O O . LYS A 1 164 ? -22.422 -5.883 -9.414 1 98.19 164 LYS A O 1
ATOM 1290 N N . ASN A 1 165 ? -20.828 -5.984 -7.91 1 98.25 165 ASN A N 1
ATOM 1291 C CA . ASN A 1 165 ? -20.016 -4.926 -8.516 1 98.25 165 ASN A CA 1
ATOM 1292 C C . ASN A 1 165 ? -19.125 -5.461 -9.633 1 98.25 165 ASN A C 1
ATOM 1294 O O . ASN A 1 165 ? -18.859 -4.758 -10.602 1 98.25 165 ASN A O 1
ATOM 1298 N N . PHE A 1 166 ? -18.641 -6.676 -9.445 1 98.31 166 PHE A N 1
ATOM 1299 C CA . PHE A 1 166 ? -17.734 -7.316 -10.391 1 98.31 166 PHE A CA 1
ATOM 1300 C C . PHE A 1 166 ? -18.172 -8.742 -10.688 1 98.31 166 PHE A C 1
ATOM 1302 O O . PHE A 1 166 ? -17.531 -9.703 -10.258 1 98.31 166 PHE A O 1
ATOM 1309 N N . PRO A 1 167 ? -19.125 -8.922 -11.523 1 97.81 167 PRO A N 1
ATOM 1310 C CA . PRO A 1 167 ? -19.75 -10.234 -11.734 1 97.81 167 PRO A CA 1
ATOM 1311 C C . PRO A 1 167 ? -18.781 -11.242 -12.359 1 97.81 167 PRO A C 1
ATOM 1313 O O . PRO A 1 167 ? -18.969 -12.453 -12.211 1 97.81 167 PRO A O 1
ATOM 1316 N N . GLU A 1 168 ? -17.75 -10.805 -12.953 1 97.38 168 GLU A N 1
ATOM 1317 C CA . GLU A 1 168 ? -16.844 -11.711 -13.656 1 97.38 168 GLU A CA 1
ATOM 1318 C C . GLU A 1 168 ? -15.703 -12.172 -12.75 1 97.38 168 GLU A C 1
ATOM 1320 O O . GLU A 1 168 ? -14.875 -12.984 -13.156 1 97.38 168 GLU A O 1
ATOM 1325 N N . ALA A 1 169 ? -15.656 -11.664 -11.547 1 98.25 169 ALA A N 1
ATOM 1326 C CA . ALA A 1 169 ? -14.555 -12.008 -10.641 1 98.25 169 ALA A CA 1
ATOM 1327 C C . ALA A 1 169 ? -14.602 -13.484 -10.266 1 98.25 169 ALA A C 1
ATOM 1329 O O . ALA A 1 169 ? -15.664 -14.023 -9.938 1 98.25 169 ALA A O 1
ATOM 1330 N N . ILE A 1 170 ? -13.43 -14.109 -10.234 1 97.56 170 ILE A N 1
ATOM 1331 C CA . ILE A 1 170 ? -13.422 -15.547 -9.977 1 97.56 170 ILE A CA 1
ATOM 1332 C C . ILE A 1 170 ? -12.836 -15.82 -8.594 1 97.56 170 ILE A C 1
ATOM 1334 O O . ILE A 1 170 ? -13.039 -16.891 -8.023 1 97.56 170 ILE A O 1
ATOM 1338 N N . SER A 1 171 ? -12.086 -14.844 -8.086 1 97.69 171 SER A N 1
ATOM 1339 C CA . SER A 1 171 ? -11.438 -15.055 -6.793 1 97.69 171 SER A CA 1
ATOM 1340 C C . SER A 1 171 ? -11.18 -13.734 -6.078 1 97.69 171 SER A C 1
ATOM 1342 O O . SER A 1 171 ? -11.344 -12.664 -6.664 1 97.69 171 SER A O 1
ATOM 1344 N N . VAL A 1 172 ? -10.891 -13.867 -4.797 1 98.25 172 VAL A N 1
ATOM 1345 C CA . VAL A 1 172 ? -10.586 -12.711 -3.963 1 98.25 172 VAL A CA 1
ATOM 1346 C C . VAL A 1 172 ? -9.367 -13.008 -3.096 1 98.25 172 VAL A C 1
ATOM 1348 O O . VAL A 1 172 ? -9.203 -14.125 -2.6 1 98.25 172 VAL A O 1
ATOM 1351 N N . ASP A 1 173 ? -8.438 -12.086 -3.057 1 98 173 ASP A N 1
ATOM 1352 C CA . ASP A 1 173 ? -7.273 -12.156 -2.178 1 98 173 ASP A CA 1
ATOM 1353 C C . ASP A 1 173 ? -6.938 -10.789 -1.593 1 98 173 ASP A C 1
ATOM 1355 O O . ASP A 1 173 ? -7.762 -9.875 -1.628 1 98 173 ASP A O 1
ATOM 1359 N N . MET A 1 174 ? -5.754 -10.68 -0.998 1 98.62 174 MET A N 1
ATOM 1360 C CA . MET A 1 174 ? -5.488 -9.43 -0.295 1 98.62 174 MET A CA 1
ATOM 1361 C C . MET A 1 174 ? -4.266 -8.727 -0.879 1 98.62 174 MET A C 1
ATOM 1363 O O . MET A 1 174 ? -3.893 -7.645 -0.426 1 98.62 174 MET A O 1
ATOM 1367 N N . GLU A 1 175 ? -3.627 -9.375 -1.952 1 98.81 175 GLU A N 1
ATOM 1368 C CA . GLU A 1 175 ? -2.34 -8.797 -2.324 1 98.81 175 GLU A CA 1
ATOM 1369 C C . GLU A 1 175 ? -2.238 -8.602 -3.834 1 98.81 175 GLU A C 1
ATOM 1371 O O . GLU A 1 175 ? -1.479 -7.75 -4.305 1 98.81 175 GLU A O 1
ATOM 1376 N N . SER A 1 176 ? -2.881 -9.297 -4.691 1 98.94 176 SER A N 1
ATOM 1377 C CA . SER A 1 176 ? -2.609 -9.398 -6.121 1 98.94 176 SER A CA 1
ATOM 1378 C C . SER A 1 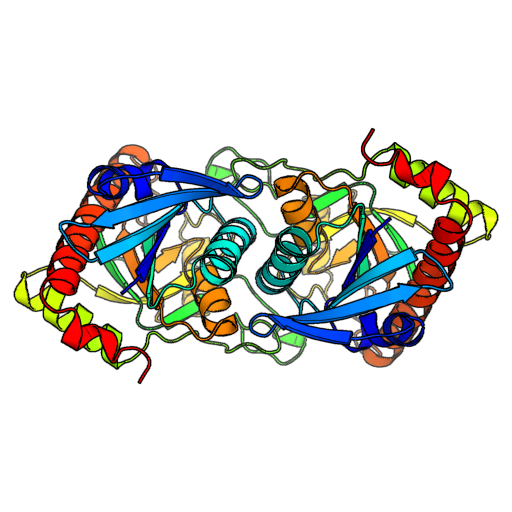176 ? -2.705 -8.039 -6.805 1 98.94 176 SER A C 1
ATOM 1380 O O . SER A 1 176 ? -1.814 -7.652 -7.562 1 98.94 176 SER A O 1
ATOM 1382 N N . SER A 1 177 ? -3.752 -7.289 -6.512 1 98.94 177 SER A N 1
ATOM 1383 C CA . SER A 1 177 ? -3.967 -6.004 -7.168 1 98.94 177 SER A CA 1
ATOM 1384 C C . SER A 1 177 ? -2.895 -4.996 -6.773 1 98.94 177 SER A C 1
ATOM 1386 O O . SER A 1 177 ? -2.461 -4.188 -7.598 1 98.94 177 SER A O 1
ATOM 1388 N N . THR A 1 178 ? -2.51 -5.109 -5.539 1 98.94 178 THR A N 1
ATOM 1389 C CA . THR A 1 178 ? -1.479 -4.199 -5.047 1 98.94 178 THR A CA 1
ATOM 1390 C C . THR A 1 178 ? -0.144 -4.48 -5.734 1 98.94 178 THR A C 1
ATOM 1392 O O . THR A 1 178 ? 0.532 -3.555 -6.188 1 98.94 178 THR A O 1
ATOM 1395 N N . VAL A 1 179 ? 0.234 -5.75 -5.836 1 98.94 179 VAL A N 1
ATOM 1396 C CA . VAL A 1 179 ? 1.483 -6.109 -6.496 1 98.94 179 VAL A CA 1
ATOM 1397 C C . VAL A 1 179 ? 1.438 -5.668 -7.957 1 98.94 179 VAL A C 1
ATOM 1399 O O . VAL A 1 179 ? 2.408 -5.109 -8.477 1 98.94 179 VAL A O 1
ATOM 1402 N N . ALA A 1 180 ? 0.326 -5.844 -8.602 1 98.94 180 ALA A N 1
ATOM 1403 C CA . ALA A 1 180 ? 0.138 -5.391 -9.977 1 98.94 180 ALA A CA 1
ATOM 1404 C C . ALA A 1 180 ? 0.289 -3.875 -10.078 1 98.94 180 ALA A C 1
ATOM 1406 O O . ALA A 1 180 ? 0.924 -3.369 -11.008 1 98.94 180 ALA A O 1
ATOM 1407 N N . HIS A 1 181 ? -0.308 -3.199 -9.141 1 98.94 181 HIS A N 1
ATOM 1408 C CA . HIS A 1 181 ? -0.254 -1.744 -9.07 1 98.94 181 HIS A CA 1
ATOM 1409 C C . HIS A 1 181 ? 1.185 -1.249 -8.977 1 98.94 181 HIS A C 1
ATOM 1411 O O . HIS A 1 181 ? 1.578 -0.329 -9.695 1 98.94 181 HIS A O 1
ATOM 1417 N N . VAL A 1 182 ? 1.94 -1.878 -8.133 1 98.94 182 VAL A N 1
ATOM 1418 C CA . VAL A 1 182 ? 3.336 -1.483 -7.977 1 98.94 182 VAL A CA 1
ATOM 1419 C C . VAL A 1 182 ? 4.109 -1.804 -9.258 1 98.94 182 VAL A C 1
ATOM 1421 O O . VAL A 1 182 ? 4.922 -0.999 -9.719 1 98.94 182 VAL A O 1
ATOM 1424 N N . CYS A 1 183 ? 3.877 -2.959 -9.82 1 98.81 183 CYS A N 1
ATOM 1425 C CA . CYS A 1 183 ? 4.527 -3.322 -11.078 1 98.81 183 CYS A CA 1
ATOM 1426 C C . CYS A 1 183 ? 4.199 -2.311 -12.172 1 98.81 183 CYS A C 1
ATOM 1428 O O . CYS A 1 183 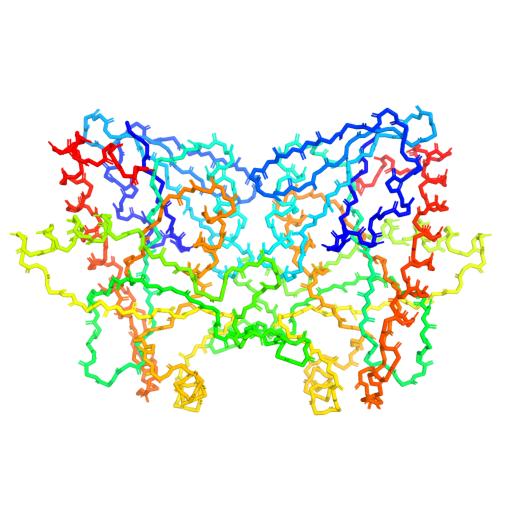? 5.074 -1.94 -12.961 1 98.81 183 CYS A O 1
ATOM 1430 N N . TYR A 1 184 ? 2.973 -1.888 -12.195 1 98.69 184 TYR A N 1
ATOM 1431 C CA . TYR A 1 184 ? 2.566 -0.865 -13.148 1 98.69 184 TYR A CA 1
ATOM 1432 C C . TYR A 1 184 ? 3.391 0.405 -12.977 1 98.69 184 TYR A C 1
ATOM 1434 O O . TYR A 1 184 ? 3.867 0.983 -13.953 1 98.69 184 TYR A O 1
ATOM 1442 N N . HIS A 1 185 ? 3.6 0.792 -11.766 1 98.44 185 HIS A N 1
ATOM 1443 C CA . HIS A 1 185 ? 4.355 2 -11.453 1 98.44 185 HIS A CA 1
ATOM 1444 C C . HIS A 1 185 ? 5.797 1.889 -11.938 1 98.44 185 HIS A C 1
ATOM 1446 O O . HIS A 1 185 ? 6.414 2.893 -12.305 1 98.44 185 HIS A O 1
ATOM 1452 N N . PHE A 1 186 ? 6.328 0.69 -11.961 1 98.38 186 PHE A N 1
ATOM 1453 C CA . PHE A 1 186 ? 7.73 0.489 -12.312 1 98.38 186 PHE A CA 1
ATOM 1454 C C . PHE A 1 186 ? 7.859 -0.062 -13.727 1 98.38 186 PHE A C 1
ATOM 1456 O O . PHE A 1 186 ? 8.969 -0.35 -14.18 1 98.38 186 PHE A O 1
ATOM 1463 N N . SER A 1 187 ? 6.73 -0.248 -14.43 1 97.31 187 SER A N 1
ATOM 1464 C CA . SER A 1 187 ? 6.691 -0.737 -15.805 1 97.31 187 SER A CA 1
ATOM 1465 C C . SER A 1 187 ? 7.367 -2.098 -15.922 1 97.31 187 SER A C 1
ATOM 1467 O O . SER A 1 187 ? 8.203 -2.307 -16.812 1 97.31 187 SER A O 1
ATOM 1469 N N . VAL A 1 188 ? 7.086 -2.965 -15.008 1 97.5 188 VAL A N 1
ATOM 1470 C CA . VAL A 1 188 ? 7.574 -4.34 -15.016 1 97.5 188 VAL A CA 1
ATOM 1471 C C . VAL A 1 188 ? 6.402 -5.305 -15.164 1 97.5 188 VAL A C 1
ATOM 1473 O O . VAL A 1 188 ? 5.387 -5.168 -14.477 1 97.5 188 VAL A O 1
ATOM 1476 N N . PRO A 1 189 ? 6.473 -6.23 -16.078 1 97.44 189 PRO A N 1
ATOM 1477 C CA . PRO A 1 189 ? 5.375 -7.188 -16.219 1 97.44 189 PRO A CA 1
ATOM 1478 C C . PRO A 1 189 ? 5.199 -8.07 -14.984 1 97.44 189 PRO A C 1
ATOM 1480 O O . PRO A 1 189 ? 6.164 -8.312 -14.258 1 97.44 189 PRO A O 1
ATOM 1483 N N . PHE A 1 190 ? 3.955 -8.539 -14.812 1 98.31 190 PHE A N 1
ATOM 1484 C CA . PHE A 1 190 ? 3.65 -9.367 -13.656 1 98.31 190 PHE A CA 1
ATOM 1485 C C . PHE A 1 190 ? 2.729 -10.516 -14.039 1 98.31 190 PHE A C 1
ATOM 1487 O O . PHE A 1 190 ? 2.094 -10.484 -15.102 1 98.31 190 PHE A O 1
ATOM 1494 N N . LEU A 1 191 ? 2.797 -11.516 -13.227 1 98.56 191 LEU A N 1
ATOM 1495 C CA . LEU A 1 191 ? 1.913 -12.672 -13.266 1 98.56 191 LEU A CA 1
ATOM 1496 C C . LEU A 1 191 ? 1.317 -12.953 -11.891 1 98.56 191 LEU A C 1
ATOM 1498 O O . LEU A 1 191 ? 1.982 -12.758 -10.875 1 98.56 191 LEU A O 1
ATOM 1502 N N . VAL A 1 192 ? 0.065 -13.344 -11.922 1 98.88 192 VAL A N 1
ATOM 1503 C CA . VAL A 1 192 ? -0.588 -13.758 -10.68 1 98.88 192 VAL A CA 1
ATOM 1504 C C . VAL A 1 192 ? -1.098 -15.188 -10.812 1 98.88 192 VAL A C 1
ATOM 1506 O O . VAL A 1 192 ? -1.96 -15.477 -11.648 1 98.88 192 VAL A O 1
ATOM 1509 N N . ILE A 1 193 ? -0.537 -16.047 -10.047 1 98.88 193 ILE A N 1
ATOM 1510 C CA . ILE A 1 193 ? -0.97 -17.438 -9.961 1 98.88 193 ILE A CA 1
ATOM 1511 C C . ILE A 1 193 ? -1.342 -17.766 -8.523 1 98.88 193 ILE A C 1
ATOM 1513 O O . ILE A 1 193 ? -0.546 -17.562 -7.605 1 98.88 193 ILE A O 1
ATOM 1517 N N . ARG A 1 194 ? -2.521 -18.266 -8.328 1 98.69 194 ARG A N 1
ATOM 1518 C CA . ARG A 1 194 ? -2.971 -18.609 -6.98 1 98.69 194 ARG A CA 1
ATOM 1519 C C . ARG A 1 194 ? -3.684 -19.953 -6.965 1 98.69 194 ARG A C 1
ATOM 1521 O O . ARG A 1 194 ? -4.008 -20.5 -8.016 1 98.69 194 ARG A O 1
ATOM 1528 N N . SER A 1 195 ? -3.766 -20.5 -5.812 1 98.25 195 SER A N 1
ATOM 1529 C CA . SER A 1 195 ? -4.57 -21.688 -5.574 1 98.25 195 SER A CA 1
ATOM 1530 C C . SER A 1 195 ? -5.703 -21.406 -4.594 1 98.25 195 SER A C 1
ATOM 1532 O O . SER A 1 195 ? -5.52 -20.672 -3.617 1 98.25 195 SER A O 1
ATOM 1534 N N . ILE A 1 196 ? -6.84 -22.016 -4.809 1 95.88 196 ILE A N 1
ATOM 1535 C CA . ILE A 1 196 ? -8.016 -21.766 -3.979 1 95.88 196 ILE A CA 1
ATOM 1536 C C . ILE A 1 196 ? -7.852 -22.469 -2.633 1 95.88 196 ILE A C 1
ATOM 1538 O O . ILE A 1 196 ? -7.605 -23.672 -2.58 1 95.88 196 ILE A O 1
ATOM 1542 N N . SER A 1 197 ? -7.93 -21.688 -1.59 1 91.06 197 SER A N 1
ATOM 1543 C CA . SER A 1 197 ? -7.805 -22.25 -0.249 1 91.06 197 SER A CA 1
ATOM 1544 C C . SER A 1 197 ? -9.172 -22.422 0.412 1 91.06 197 SER A C 1
ATOM 1546 O O . SER A 1 197 ? -9.336 -23.25 1.309 1 91.06 197 SER A O 1
ATOM 1548 N N . ASP A 1 198 ? -10.078 -21.578 0.068 1 85.62 198 ASP A N 1
ATOM 1549 C CA . ASP A 1 198 ? -11.406 -21.594 0.679 1 85.62 198 ASP A CA 1
ATOM 1550 C C . ASP A 1 198 ? -12.469 -21.094 -0.3 1 85.62 198 ASP A C 1
ATOM 1552 O O . ASP A 1 198 ? -12.156 -20.391 -1.26 1 85.62 198 ASP A O 1
ATOM 1556 N N . ILE A 1 199 ? -13.625 -21.672 0.065 1 82 199 ILE A N 1
ATOM 1557 C CA . ILE A 1 199 ? -14.781 -21.297 -0.745 1 82 199 ILE A CA 1
ATOM 1558 C C . ILE A 1 199 ? -15.68 -20.344 0.046 1 82 199 ILE A C 1
ATOM 1560 O O . ILE A 1 199 ? -16.484 -20.781 0.867 1 82 199 ILE A O 1
ATOM 1564 N N . ALA A 1 200 ? -15.547 -19.109 -0.252 1 75.5 200 ALA A N 1
ATOM 1565 C CA . ALA A 1 200 ? -16.125 -18.031 0.553 1 75.5 200 ALA A CA 1
ATOM 1566 C C . ALA A 1 200 ? -17.641 -18.156 0.622 1 75.5 200 ALA A C 1
ATOM 1568 O O . ALA A 1 200 ? -18.25 -17.797 1.63 1 75.5 200 ALA A O 1
ATOM 1569 N N . ILE A 1 201 ? -18.234 -18.734 -0.353 1 72.56 201 ILE A N 1
ATOM 1570 C CA . ILE A 1 201 ? -19.688 -18.828 -0.44 1 72.56 201 ILE A CA 1
ATOM 1571 C C . ILE A 1 201 ? -20.203 -19.875 0.553 1 72.56 201 ILE A C 1
ATOM 1573 O O . ILE A 1 201 ? -21.328 -19.766 1.053 1 72.56 201 ILE A O 1
ATOM 1577 N N . LYS A 1 202 ? -19.422 -20.828 0.888 1 69.31 202 LYS A N 1
ATOM 1578 C CA . LYS A 1 202 ? -19.906 -21.969 1.677 1 69.31 202 LYS A CA 1
ATOM 1579 C C . LYS A 1 202 ? -19.609 -21.766 3.16 1 69.31 202 LYS A C 1
ATOM 1581 O O . LYS A 1 202 ? -20.062 -22.547 4 1 69.31 202 LYS A O 1
ATOM 1586 N N . ASN A 1 203 ? -19.156 -20.672 3.543 1 61.62 203 ASN A N 1
ATOM 1587 C CA . ASN A 1 203 ? -18.859 -20.297 4.922 1 61.62 203 ASN A CA 1
ATOM 1588 C C . ASN A 1 203 ? -18.219 -21.453 5.691 1 61.62 203 ASN A C 1
ATOM 1590 O O . ASN A 1 203 ? -18.531 -21.672 6.867 1 61.62 203 ASN A O 1
ATOM 1594 N N . ASN A 1 204 ? -17.719 -22.391 5.109 1 58.34 204 ASN A N 1
ATOM 1595 C CA . ASN A 1 204 ? -17.188 -23.547 5.84 1 58.34 204 ASN A CA 1
ATOM 1596 C C . ASN A 1 204 ? -15.711 -23.344 6.172 1 58.34 204 ASN A C 1
ATOM 1598 O O . ASN A 1 204 ? -14.844 -23.812 5.43 1 58.34 204 ASN A O 1
ATOM 1602 N N . LEU A 1 205 ? -15.445 -22.531 7.211 1 60.31 205 LEU A N 1
ATOM 1603 C CA . LEU A 1 205 ? -14.078 -22.266 7.633 1 60.31 205 LEU A CA 1
ATOM 1604 C C . LEU A 1 205 ? -13.523 -23.438 8.445 1 60.31 205 LEU A C 1
ATOM 1606 O O . LEU A 1 205 ? -12.398 -23.375 8.953 1 60.31 205 LEU A O 1
ATOM 1610 N N . THR A 1 206 ? -14.219 -24.547 8.672 1 55.12 206 THR A N 1
ATOM 1611 C CA . THR A 1 206 ? -13.836 -25.594 9.609 1 55.12 206 THR A CA 1
ATOM 1612 C C . THR A 1 206 ? -12.469 -26.172 9.242 1 55.12 206 THR A C 1
ATOM 1614 O O . THR A 1 206 ? -11.703 -26.578 10.117 1 55.12 206 THR A O 1
ATOM 1617 N N . SER A 1 207 ? -12.117 -26.094 8.031 1 63.81 207 SER A N 1
ATOM 1618 C CA . SER A 1 207 ? -10.844 -26.75 7.73 1 63.81 207 SER A CA 1
ATOM 1619 C C . SER A 1 207 ? -9.898 -25.797 6.992 1 63.81 207 SER A C 1
ATOM 1621 O O . SER A 1 207 ? -9.148 -26.219 6.109 1 63.81 207 SER A O 1
ATOM 1623 N N . PHE A 1 208 ? -9.82 -24.656 7.531 1 67.69 208 PHE A N 1
ATOM 1624 C CA . PHE A 1 208 ? -9.062 -23.625 6.824 1 67.69 208 PHE A CA 1
ATOM 1625 C C . PHE A 1 208 ? -7.582 -23.969 6.801 1 67.69 208 PHE A C 1
ATOM 1627 O O . PHE A 1 208 ? -6.938 -23.891 5.754 1 67.69 208 PHE A O 1
ATOM 1634 N N . GLU A 1 209 ? -7.074 -24.438 7.844 1 73.75 209 GLU A N 1
ATOM 1635 C CA . GLU A 1 209 ? -5.645 -24.703 7.902 1 73.75 209 GLU A CA 1
ATOM 1636 C C . GLU A 1 209 ? -5.254 -25.812 6.93 1 73.75 209 GLU A C 1
ATOM 1638 O O . GLU A 1 209 ? -4.273 -25.688 6.195 1 73.75 209 GLU A O 1
ATOM 1643 N N . ASP A 1 210 ? -6.012 -26.875 6.945 1 76.31 210 ASP A N 1
ATOM 1644 C CA . ASP A 1 210 ? -5.719 -27.984 6.039 1 76.31 210 ASP A CA 1
ATOM 1645 C C . ASP A 1 210 ? -5.887 -27.562 4.582 1 76.31 210 ASP A C 1
ATOM 1647 O O . ASP A 1 210 ? -5.078 -27.922 3.727 1 76.31 210 ASP A O 1
ATOM 1651 N N . ASP A 1 211 ? -6.871 -26.781 4.406 1 80.44 211 ASP A N 1
ATOM 1652 C CA . ASP A 1 211 ? -7.148 -26.312 3.053 1 80.44 211 ASP A CA 1
ATOM 1653 C C . ASP A 1 211 ? -6.074 -25.328 2.576 1 80.44 211 ASP A C 1
ATOM 1655 O O . ASP A 1 211 ? -5.684 -25.359 1.408 1 80.44 211 ASP A O 1
ATOM 1659 N N . MET A 1 212 ? -5.621 -24.609 3.49 1 86.75 212 MET A N 1
ATOM 1660 C CA . MET A 1 212 ? -4.527 -23.688 3.189 1 86.75 212 MET A CA 1
ATOM 1661 C C . MET A 1 212 ? -3.281 -24.453 2.75 1 86.75 212 MET A C 1
ATOM 1663 O O . MET A 1 212 ? -2.623 -24.078 1.781 1 86.75 212 MET A O 1
ATOM 1667 N N . TYR A 1 213 ? -3.047 -25.531 3.363 1 89.69 213 TYR A N 1
ATOM 1668 C CA . TYR A 1 213 ? -1.854 -26.328 3.062 1 89.69 213 TYR A CA 1
ATOM 1669 C C . TYR A 1 213 ? -1.933 -26.922 1.661 1 89.69 213 TYR A C 1
ATOM 1671 O O . TYR A 1 213 ? -0.952 -26.891 0.914 1 89.69 213 TYR A O 1
ATOM 1679 N N . ILE A 1 214 ? -3.094 -27.391 1.316 1 92.88 214 ILE A N 1
ATOM 1680 C CA . ILE A 1 214 ? -3.285 -27.969 -0.009 1 92.88 214 ILE A CA 1
ATOM 1681 C C . ILE A 1 214 ? -3.084 -26.891 -1.075 1 92.88 214 ILE A C 1
ATOM 1683 O O . ILE A 1 214 ? -2.398 -27.125 -2.074 1 92.88 214 ILE A O 1
ATOM 1687 N N . GLY A 1 215 ? -3.676 -25.734 -0.853 1 95.69 215 GLY A N 1
ATOM 1688 C CA . GLY A 1 215 ? -3.508 -24.625 -1.781 1 95.69 215 GLY A CA 1
ATOM 1689 C C . GLY A 1 215 ? -2.061 -24.219 -1.953 1 95.69 215 GLY A C 1
ATOM 1690 O O . GLY A 1 215 ? -1.59 -24.031 -3.078 1 95.69 215 GLY A O 1
ATOM 1691 N N . ILE A 1 216 ? -1.375 -24.141 -0.857 1 97.31 216 ILE A N 1
ATOM 1692 C CA . ILE A 1 216 ? 0.017 -23.703 -0.86 1 97.31 216 ILE A CA 1
ATOM 1693 C C . ILE A 1 216 ? 0.875 -24.734 -1.604 1 97.31 216 ILE A C 1
ATOM 1695 O O . ILE A 1 216 ? 1.714 -24.359 -2.43 1 97.31 216 ILE A O 1
ATOM 1699 N N . LYS A 1 217 ? 0.667 -25.969 -1.333 1 97.06 217 LYS A N 1
ATOM 1700 C CA . LYS A 1 217 ? 1.414 -27.031 -2.004 1 97.06 217 LYS A CA 1
ATOM 1701 C C . LYS A 1 217 ? 1.174 -27 -3.51 1 97.06 217 LYS A C 1
ATOM 1703 O O . LYS A 1 217 ? 2.119 -27.109 -4.297 1 97.06 217 LYS A O 1
ATOM 1708 N N . ASN A 1 218 ? -0.085 -26.844 -3.895 1 97.69 218 ASN A N 1
ATOM 1709 C CA . ASN A 1 218 ? -0.44 -26.875 -5.309 1 97.69 218 ASN A CA 1
ATOM 1710 C C . ASN A 1 218 ? 0.167 -25.703 -6.066 1 97.69 218 ASN A C 1
ATOM 1712 O O . ASN A 1 218 ? 0.767 -25.875 -7.125 1 97.69 218 ASN A O 1
ATOM 1716 N N . VAL A 1 219 ? 0.013 -24.531 -5.523 1 98.5 219 VAL A N 1
ATOM 1717 C CA . VAL A 1 219 ? 0.521 -23.359 -6.23 1 98.5 219 VAL A CA 1
ATOM 1718 C C . VAL A 1 219 ? 2.047 -23.391 -6.262 1 98.5 219 VAL A C 1
ATOM 1720 O O . VAL A 1 219 ? 2.664 -23 -7.25 1 98.5 219 VAL A O 1
ATOM 1723 N N . SER A 1 220 ? 2.66 -23.859 -5.211 1 98.44 220 SER A N 1
ATOM 1724 C CA . SER A 1 220 ? 4.113 -23.969 -5.176 1 98.44 220 SER A CA 1
ATOM 1725 C C . SER A 1 220 ? 4.621 -24.938 -6.23 1 98.44 220 SER A C 1
ATOM 1727 O O . SER A 1 220 ? 5.656 -24.703 -6.859 1 98.44 220 SER A O 1
ATOM 1729 N N . SER A 1 221 ? 3.93 -26.031 -6.383 1 98.12 221 SER A N 1
ATOM 1730 C CA . SER A 1 221 ? 4.285 -27 -7.414 1 98.12 221 SER A CA 1
ATOM 1731 C C . SER A 1 221 ? 4.238 -26.375 -8.805 1 98.12 221 SER A C 1
ATOM 1733 O O . SER A 1 221 ? 5.133 -26.594 -9.625 1 98.12 221 SER A O 1
ATOM 1735 N N . VAL A 1 222 ? 3.195 -25.594 -9.031 1 98.69 222 VAL A N 1
ATOM 1736 C CA . VAL A 1 222 ? 3.035 -24.938 -10.32 1 98.69 222 VAL A CA 1
ATOM 1737 C C . VAL A 1 222 ? 4.164 -23.922 -10.523 1 98.69 222 VAL A C 1
ATOM 1739 O O . VAL A 1 222 ? 4.77 -23.875 -11.602 1 98.69 222 VAL A O 1
ATOM 1742 N N . ILE A 1 223 ? 4.5 -23.109 -9.531 1 98.75 223 ILE A N 1
ATOM 1743 C CA . ILE A 1 223 ? 5.555 -22.109 -9.617 1 98.75 223 ILE A CA 1
ATOM 1744 C C . ILE A 1 223 ? 6.895 -22.797 -9.898 1 98.75 223 ILE A C 1
ATOM 1746 O O . ILE A 1 223 ? 7.676 -22.328 -10.727 1 98.75 223 ILE A O 1
ATOM 1750 N N . TYR A 1 224 ? 7.152 -23.906 -9.211 1 98.25 224 TYR A N 1
ATOM 1751 C CA . TYR A 1 224 ? 8.391 -24.656 -9.406 1 98.25 224 TYR A CA 1
ATOM 1752 C C . TYR A 1 224 ? 8.523 -25.094 -10.859 1 98.25 224 TYR A C 1
ATOM 1754 O O . TYR A 1 224 ? 9.57 -24.906 -11.477 1 98.25 224 TYR A O 1
ATOM 1762 N N . LYS A 1 225 ? 7.473 -25.688 -11.375 1 98.19 225 LYS A N 1
ATOM 1763 C CA . LYS A 1 225 ? 7.484 -26.188 -12.75 1 98.19 225 LYS A CA 1
ATOM 1764 C C . LYS A 1 225 ? 7.621 -25.031 -13.742 1 98.19 225 LYS A C 1
ATOM 1766 O O . LYS A 1 225 ? 8.281 -25.156 -14.773 1 98.19 225 LYS A O 1
ATOM 1771 N N . LEU A 1 226 ? 6.949 -23.938 -13.422 1 98.12 226 LEU A N 1
ATOM 1772 C CA . LEU A 1 226 ? 7.035 -22.766 -14.281 1 98.12 226 LEU A CA 1
ATOM 1773 C C . LEU A 1 226 ? 8.461 -22.234 -14.32 1 98.12 226 LEU A C 1
ATOM 1775 O O . LEU A 1 226 ? 8.969 -21.891 -15.391 1 98.12 226 LEU A O 1
ATOM 1779 N N . LEU A 1 227 ? 9.102 -22.156 -13.18 1 97.56 227 LEU A N 1
ATOM 1780 C CA . LEU A 1 227 ? 10.484 -21.688 -13.117 1 97.56 227 LEU A CA 1
ATOM 1781 C C . LEU A 1 227 ? 11.406 -22.594 -13.922 1 97.56 227 LEU A C 1
ATOM 1783 O O . LEU A 1 227 ? 12.312 -22.125 -14.602 1 97.56 227 LEU A O 1
ATOM 1787 N N . LYS A 1 228 ? 11.188 -23.891 -13.859 1 96.56 228 LYS A N 1
ATOM 1788 C CA . LYS A 1 228 ? 11.953 -24.828 -14.664 1 96.56 228 LYS A CA 1
ATOM 1789 C C . LYS A 1 228 ? 11.789 -24.547 -16.156 1 96.56 228 LYS A C 1
ATOM 1791 O O . LYS A 1 228 ? 12.758 -24.578 -16.906 1 96.56 228 LYS A O 1
ATOM 1796 N N . ASP A 1 229 ? 10.547 -24.312 -16.453 1 95.94 229 ASP A N 1
ATOM 1797 C CA . ASP A 1 229 ? 10.25 -24.031 -17.844 1 95.94 229 ASP A CA 1
ATOM 1798 C C . ASP A 1 229 ? 10.93 -22.734 -18.312 1 95.94 229 ASP A C 1
ATOM 1800 O O . ASP A 1 229 ? 11.477 -22.672 -19.406 1 95.94 229 ASP A O 1
ATOM 1804 N N . ILE A 1 230 ? 10.922 -21.688 -17.5 1 95 230 ILE A N 1
ATOM 1805 C CA . ILE A 1 230 ? 11.555 -20.406 -17.812 1 95 230 ILE A CA 1
ATOM 1806 C C . ILE A 1 230 ? 13.062 -20.594 -17.938 1 95 230 ILE A C 1
ATOM 1808 O O . ILE A 1 230 ? 13.68 -20.062 -18.859 1 95 230 ILE A O 1
ATOM 1812 N N . GLU A 1 231 ? 13.594 -21.406 -17.047 1 93.94 231 GLU A N 1
ATOM 1813 C CA . GLU A 1 231 ? 15.031 -21.672 -17.094 1 93.94 231 GLU A CA 1
ATOM 1814 C C . GLU A 1 231 ? 15.43 -22.344 -18.406 1 93.94 231 GLU A C 1
ATOM 1816 O O . GLU A 1 231 ? 16.453 -22 -19 1 93.94 231 GLU A O 1
ATOM 1821 N N . LYS A 1 232 ? 14.633 -23.188 -18.828 1 92.06 232 LYS A N 1
ATOM 1822 C CA . LYS A 1 232 ? 14.93 -23.953 -20.031 1 92.06 232 LYS A CA 1
ATOM 1823 C C . LYS A 1 232 ? 14.727 -23.109 -21.281 1 92.06 232 LYS A C 1
ATOM 1825 O O . LYS A 1 232 ? 15.383 -23.328 -22.297 1 92.06 232 LYS A O 1
ATOM 1830 N N . ASN A 1 233 ? 13.828 -22.109 -21.156 1 89.81 233 ASN A N 1
ATOM 1831 C CA . ASN A 1 233 ? 13.438 -21.328 -22.344 1 89.81 233 ASN A CA 1
ATOM 1832 C C . ASN A 1 233 ? 13.672 -19.844 -22.125 1 89.81 233 ASN A C 1
ATOM 1834 O O . ASN A 1 233 ? 12.805 -19.016 -22.438 1 89.81 233 ASN A O 1
ATOM 1838 N N . GLN A 1 234 ? 14.742 -19.469 -21.609 1 84.75 234 GLN A N 1
ATOM 1839 C CA . GLN A 1 234 ? 15.008 -18.078 -21.219 1 84.75 234 GLN A CA 1
ATOM 1840 C C . GLN A 1 234 ? 14.898 -17.141 -22.422 1 84.75 234 GLN A C 1
ATOM 1842 O O . GLN A 1 234 ? 14.43 -16.016 -22.281 1 84.75 234 GLN A O 1
ATOM 1847 N N . SER A 1 235 ? 15.289 -17.609 -23.547 1 80.25 235 SER A N 1
ATOM 1848 C CA . SER A 1 235 ? 15.258 -16.781 -24.75 1 80.25 235 SER A CA 1
ATOM 1849 C C . SER A 1 235 ? 13.828 -16.391 -25.109 1 80.25 235 SER A C 1
ATOM 1851 O O . SER A 1 235 ? 13.594 -15.289 -25.609 1 80.25 235 SER A O 1
ATOM 1853 N N . VAL A 1 236 ? 12.914 -17.219 -24.828 1 81.25 236 VAL A N 1
ATOM 1854 C CA . VAL A 1 236 ? 11.508 -16.969 -25.141 1 81.25 236 VAL A CA 1
ATOM 1855 C C . VAL A 1 236 ? 10.93 -15.93 -24.172 1 81.25 236 VAL A C 1
ATOM 1857 O O . VAL A 1 236 ? 10.195 -15.039 -24.594 1 81.25 236 VAL A O 1
ATOM 1860 N N . TYR A 1 237 ? 11.461 -15.914 -22.969 1 79.06 237 TYR A N 1
ATOM 1861 C CA . TYR A 1 237 ? 10.891 -15.047 -21.938 1 79.06 237 TYR A CA 1
ATOM 1862 C C . TYR A 1 237 ? 11.578 -13.688 -21.922 1 79.06 237 TYR A C 1
ATOM 1864 O O . TYR A 1 237 ? 11.039 -12.719 -21.391 1 79.06 237 TYR A O 1
ATOM 1872 N N . SER A 1 238 ? 12.711 -13.625 -22.469 1 72.12 238 SER A N 1
ATOM 1873 C CA . SER A 1 238 ? 13.453 -12.367 -22.5 1 72.12 238 SER A CA 1
ATOM 1874 C C . SER A 1 238 ? 12.727 -11.312 -23.328 1 72.12 238 SER A C 1
ATOM 1876 O O . SER A 1 238 ? 12.977 -10.117 -23.172 1 72.12 238 SER A O 1
ATOM 1878 N N . ARG A 1 239 ? 11.797 -11.648 -24.094 1 67.06 239 ARG A N 1
ATOM 1879 C CA . ARG A 1 239 ? 11.055 -10.727 -24.953 1 67.06 239 ARG A CA 1
ATOM 1880 C C . ARG A 1 239 ? 9.781 -10.242 -24.25 1 67.06 239 ARG A C 1
ATOM 1882 O O . ARG A 1 239 ? 8.906 -9.664 -24.891 1 67.06 239 ARG A O 1
ATOM 1889 N N . LEU A 1 240 ? 9.758 -10.555 -23.016 1 67.19 240 LEU A N 1
ATOM 1890 C CA . LEU A 1 240 ? 8.57 -10.281 -22.203 1 67.19 240 LEU A CA 1
ATOM 1891 C C . LEU A 1 240 ? 8.32 -8.781 -22.094 1 67.19 240 LEU A C 1
ATOM 1893 O O . LEU A 1 240 ? 7.18 -8.352 -21.906 1 67.19 240 LEU A O 1
ATOM 1897 N N . LYS A 1 241 ? 9.328 -8 -22.234 1 61.72 241 LYS A N 1
ATOM 1898 C CA . LYS A 1 241 ? 9.164 -6.559 -22.094 1 61.72 241 LYS A CA 1
ATOM 1899 C C . LYS A 1 241 ? 8.719 -5.93 -23.406 1 61.72 241 LYS A C 1
ATOM 1901 O O . LYS A 1 241 ? 8.43 -4.73 -23.469 1 61.72 241 LYS A O 1
ATOM 1906 N N . GLU A 1 242 ? 8.766 -6.773 -24.5 1 55.41 242 GLU A N 1
ATOM 1907 C CA . GLU A 1 242 ? 8.438 -6.234 -25.812 1 55.41 242 GLU A CA 1
ATOM 1908 C C . GLU A 1 242 ? 6.93 -6.207 -26.047 1 55.41 242 GLU A C 1
ATOM 1910 O O . GLU A 1 242 ? 6.199 -7.035 -25.5 1 55.41 242 GLU A O 1
ATOM 1915 N N . MET B 1 1 ? 20.312 16.938 9.484 1 92 1 MET B N 1
ATOM 1916 C CA . MET B 1 1 ? 19 16.328 9.672 1 92 1 MET B CA 1
ATOM 1917 C C . MET B 1 1 ? 18.219 16.281 8.359 1 92 1 MET B C 1
ATOM 1919 O O . MET B 1 1 ? 18.25 17.234 7.586 1 92 1 MET B O 1
ATOM 1923 N N . ILE B 1 2 ? 17.531 15.188 8.039 1 96.12 2 ILE B N 1
ATOM 1924 C CA . ILE B 1 2 ? 16.719 15.047 6.84 1 96.12 2 ILE B CA 1
ATOM 1925 C C . ILE B 1 2 ? 15.25 14.852 7.23 1 96.12 2 ILE B C 1
ATOM 1927 O O . ILE B 1 2 ? 14.93 13.945 8 1 96.12 2 ILE B O 1
ATOM 1931 N N . ILE B 1 3 ? 14.391 15.703 6.734 1 97.88 3 ILE B N 1
ATOM 1932 C CA . ILE B 1 3 ? 12.953 15.57 6.934 1 97.88 3 ILE B CA 1
ATOM 1933 C C . ILE B 1 3 ? 12.297 15.094 5.641 1 97.88 3 ILE B C 1
ATOM 1935 O O . ILE B 1 3 ? 12.508 15.68 4.578 1 97.88 3 ILE B O 1
ATOM 1939 N N . GLY B 1 4 ? 11.625 14 5.742 1 98.75 4 GLY B N 1
ATOM 1940 C CA . GLY B 1 4 ? 10.781 13.555 4.641 1 98.75 4 GLY B CA 1
ATOM 1941 C C . GLY B 1 4 ? 9.359 14.07 4.73 1 98.75 4 GLY B C 1
ATOM 1942 O O . GLY B 1 4 ? 8.703 13.922 5.766 1 98.75 4 GLY B O 1
ATOM 1943 N N . LEU B 1 5 ? 8.914 14.742 3.703 1 98.94 5 LEU B N 1
ATOM 1944 C CA . LEU B 1 5 ? 7.539 15.211 3.59 1 98.94 5 LEU B CA 1
ATOM 1945 C C . LEU B 1 5 ? 6.766 14.383 2.564 1 98.94 5 LEU B C 1
ATOM 1947 O O . LEU B 1 5 ? 7.285 14.086 1.485 1 98.94 5 LEU B O 1
ATOM 1951 N N . ILE B 1 6 ? 5.547 13.969 2.918 1 98.94 6 ILE B N 1
ATOM 1952 C CA . ILE B 1 6 ? 4.73 13.203 1.983 1 98.94 6 ILE B CA 1
ATOM 1953 C C . ILE B 1 6 ? 3.355 13.852 1.851 1 98.94 6 ILE B C 1
ATOM 1955 O O . ILE B 1 6 ? 2.654 14.039 2.848 1 98.94 6 ILE B O 1
ATOM 1959 N N . GLY B 1 7 ? 2.965 14.219 0.727 1 98.81 7 GLY B N 1
ATOM 1960 C CA . GLY B 1 7 ? 1.623 14.617 0.331 1 98.81 7 GLY B CA 1
ATOM 1961 C C . GLY B 1 7 ? 1.079 13.812 -0.833 1 98.81 7 GLY B C 1
ATOM 1962 O O . GLY B 1 7 ? 1.839 13.375 -1.698 1 98.81 7 GLY B O 1
ATOM 1963 N N . ALA B 1 8 ? -0.186 13.672 -0.891 1 98.38 8 ALA B N 1
ATOM 1964 C CA . ALA B 1 8 ? -0.785 12.781 -1.885 1 98.38 8 ALA B CA 1
ATOM 1965 C C . ALA B 1 8 ? -0.913 13.484 -3.236 1 98.38 8 ALA B C 1
ATOM 1967 O O . ALA B 1 8 ? -0.577 12.906 -4.273 1 98.38 8 ALA B O 1
ATOM 1968 N N . MET B 1 9 ? -1.354 14.703 -3.219 1 97.44 9 MET B N 1
ATOM 1969 C CA . MET B 1 9 ? -1.696 15.406 -4.453 1 97.44 9 MET B CA 1
ATOM 1970 C C . MET B 1 9 ? -0.678 16.5 -4.758 1 97.44 9 MET B C 1
ATOM 1972 O O . MET B 1 9 ? -0.081 17.062 -3.844 1 97.44 9 MET B O 1
ATOM 1976 N N . ALA B 1 10 ? -0.57 16.859 -5.988 1 97.12 10 ALA B N 1
ATOM 1977 C CA . ALA B 1 10 ? 0.357 17.891 -6.426 1 97.12 10 ALA B CA 1
ATOM 1978 C C . ALA B 1 10 ? 0.063 19.219 -5.727 1 97.12 10 ALA B C 1
ATOM 1980 O O . ALA B 1 10 ? 0.984 19.922 -5.309 1 97.12 10 ALA B O 1
ATOM 1981 N N . ASN B 1 11 ? -1.158 19.547 -5.578 1 96.31 11 ASN B N 1
ATOM 1982 C CA . ASN B 1 11 ? -1.528 20.797 -4.941 1 96.31 11 ASN B CA 1
ATOM 1983 C C . ASN B 1 11 ? -1.15 20.812 -3.465 1 96.31 11 ASN B C 1
ATOM 1985 O O . ASN B 1 11 ? -0.832 21.875 -2.912 1 96.31 11 ASN B O 1
ATOM 1989 N N . GLU B 1 12 ? -1.158 19.672 -2.816 1 96.94 12 GLU B N 1
ATOM 1990 C CA . GLU B 1 12 ? -0.813 19.594 -1.401 1 96.94 12 GLU B CA 1
ATOM 1991 C C . GLU B 1 12 ? 0.657 19.922 -1.169 1 96.94 12 GLU B C 1
ATOM 1993 O O . GLU B 1 12 ? 1.006 20.562 -0.169 1 96.94 12 GLU B O 1
ATOM 1998 N N . ILE B 1 13 ? 1.531 19.531 -2.096 1 98.19 13 ILE B N 1
ATOM 1999 C CA . ILE B 1 13 ? 2.959 19.688 -1.836 1 98.19 13 ILE B CA 1
ATOM 2000 C C . ILE B 1 13 ? 3.463 20.969 -2.498 1 98.19 13 ILE B C 1
ATOM 2002 O O . ILE B 1 13 ? 4.578 21.422 -2.225 1 98.19 13 ILE B O 1
ATOM 2006 N N . ALA B 1 14 ? 2.643 21.594 -3.324 1 97.88 14 ALA B N 1
ATOM 2007 C CA . ALA B 1 14 ? 3.076 22.688 -4.199 1 97.88 14 ALA B CA 1
ATOM 2008 C C . ALA B 1 14 ? 3.646 23.844 -3.387 1 97.88 14 ALA B C 1
ATOM 2010 O O . ALA B 1 14 ? 4.707 24.391 -3.715 1 97.88 14 ALA B O 1
ATOM 2011 N N . ILE B 1 15 ? 3.016 24.25 -2.371 1 97.62 15 ILE B N 1
ATOM 2012 C CA . ILE B 1 15 ? 3.389 25.422 -1.594 1 97.62 15 ILE B CA 1
ATOM 2013 C C . ILE B 1 15 ? 4.727 25.188 -0.899 1 97.62 15 ILE B C 1
ATOM 2015 O O . ILE B 1 15 ? 5.637 26.016 -0.983 1 97.62 15 ILE B O 1
ATOM 2019 N N . ILE B 1 16 ? 4.883 24.016 -0.257 1 98.25 16 ILE B N 1
ATOM 2020 C CA . ILE B 1 16 ? 6.113 23.719 0.469 1 98.25 16 ILE B CA 1
ATOM 2021 C C . ILE B 1 16 ? 7.258 23.531 -0.52 1 98.25 16 ILE B C 1
ATOM 2023 O O . ILE B 1 16 ? 8.383 23.953 -0.268 1 98.25 16 ILE B O 1
ATOM 2027 N N . LYS B 1 17 ? 6.945 22.875 -1.594 1 97.94 17 LYS B N 1
ATOM 2028 C CA . LYS B 1 17 ? 7.93 22.625 -2.645 1 97.94 17 LYS B CA 1
ATOM 2029 C C . LYS B 1 17 ? 8.594 23.922 -3.09 1 97.94 17 LYS B C 1
ATOM 2031 O O . LYS B 1 17 ? 9.797 23.953 -3.34 1 97.94 17 LYS B O 1
ATOM 2036 N N . LYS B 1 18 ? 7.859 24.953 -3.133 1 97.31 18 LYS B N 1
ATOM 2037 C CA . LYS B 1 18 ? 8.344 26.25 -3.613 1 97.31 18 LYS B CA 1
ATOM 2038 C C . LYS B 1 18 ? 9.297 26.891 -2.609 1 97.31 18 LYS B C 1
ATOM 2040 O O . LYS B 1 18 ? 10.055 27.797 -2.953 1 97.31 18 LYS B O 1
ATOM 2045 N N . THR B 1 19 ? 9.297 26.469 -1.43 1 96.56 19 THR B N 1
ATOM 2046 C CA . THR B 1 19 ? 10.109 27.078 -0.382 1 96.56 19 THR B CA 1
ATOM 2047 C C . THR B 1 19 ? 11.461 26.375 -0.271 1 96.56 19 THR B C 1
ATOM 2049 O O . THR B 1 19 ? 12.32 26.781 0.509 1 96.56 19 THR B O 1
ATOM 2052 N N . ILE B 1 20 ? 11.641 25.25 -0.997 1 96.56 20 ILE B N 1
ATOM 2053 C CA . ILE B 1 20 ? 12.859 24.453 -0.929 1 96.56 20 ILE B CA 1
ATOM 2054 C C . ILE B 1 20 ? 13.891 25 -1.913 1 96.56 20 ILE B C 1
ATOM 2056 O O . ILE B 1 20 ? 13.578 25.219 -3.086 1 96.56 20 ILE B O 1
ATOM 2060 N N . PHE B 1 21 ? 15.094 25.203 -1.426 1 96.12 21 PHE B N 1
ATOM 2061 C CA . PHE B 1 21 ? 16.188 25.703 -2.238 1 96.12 21 PHE B CA 1
ATOM 2062 C C . PHE B 1 21 ? 16.922 24.547 -2.916 1 96.12 21 PHE B C 1
ATOM 2064 O O . PHE B 1 21 ? 16.953 23.438 -2.393 1 96.12 21 PHE B O 1
ATOM 2071 N N . ASP B 1 22 ? 17.594 24.828 -4.121 1 96.12 22 ASP B N 1
ATOM 2072 C CA . ASP B 1 22 ? 18.344 23.828 -4.875 1 96.12 22 ASP B CA 1
ATOM 2073 C C . ASP B 1 22 ? 17.516 22.562 -5.09 1 96.12 22 ASP B C 1
ATOM 2075 O O . ASP B 1 22 ? 17.984 21.453 -4.828 1 96.12 22 ASP B O 1
ATOM 2079 N N . ARG B 1 23 ? 16.328 22.797 -5.398 1 96.94 23 ARG B N 1
ATOM 2080 C CA . ARG B 1 23 ? 15.375 21.703 -5.527 1 96.94 23 ARG B CA 1
ATOM 2081 C C . ARG B 1 23 ? 15.68 20.859 -6.754 1 96.94 23 ARG B C 1
ATOM 2083 O O . ARG B 1 23 ? 15.781 21.375 -7.867 1 96.94 23 ARG B O 1
ATOM 2090 N N . LYS B 1 24 ? 15.852 19.578 -6.594 1 98.19 24 LYS B N 1
ATOM 2091 C CA . LYS B 1 24 ? 16.031 18.609 -7.66 1 98.19 24 LYS B CA 1
ATOM 2092 C C . LYS B 1 24 ? 14.844 17.656 -7.742 1 98.19 24 LYS B C 1
ATOM 2094 O O . LYS B 1 24 ? 14.367 17.156 -6.719 1 98.19 24 LYS B O 1
ATOM 2099 N N . LYS B 1 25 ? 14.398 17.469 -8.922 1 98.06 25 LYS B N 1
ATOM 2100 C CA . LYS B 1 25 ? 13.32 16.516 -9.164 1 98.06 25 LYS B CA 1
ATOM 2101 C C . LYS B 1 25 ? 13.867 15.141 -9.508 1 98.06 25 LYS B C 1
ATOM 2103 O O . LYS B 1 25 ? 14.742 15.016 -10.359 1 98.06 25 LYS B O 1
ATOM 2108 N N . ILE B 1 26 ? 13.438 14.172 -8.812 1 98.06 26 ILE B N 1
ATOM 2109 C CA . ILE B 1 26 ? 13.836 12.781 -9.016 1 98.06 26 ILE B CA 1
ATOM 2110 C C . ILE B 1 26 ? 12.594 11.93 -9.289 1 98.06 26 ILE B C 1
ATOM 2112 O O . ILE B 1 26 ? 11.555 12.109 -8.648 1 98.06 26 ILE B O 1
ATOM 2116 N N . LEU B 1 27 ? 12.734 11.039 -10.242 1 97.69 27 LEU B N 1
ATOM 2117 C CA . LEU B 1 27 ? 11.672 10.086 -10.523 1 97.69 27 LEU B CA 1
ATOM 2118 C C . LEU B 1 27 ? 12.125 8.656 -10.234 1 97.69 27 LEU B C 1
ATOM 2120 O O . LEU B 1 27 ? 13.148 8.211 -10.758 1 97.69 27 LEU B O 1
ATOM 2124 N N . ILE B 1 28 ? 11.484 7.973 -9.422 1 97.44 28 ILE B N 1
ATOM 2125 C CA . ILE B 1 28 ? 11.648 6.543 -9.188 1 97.44 28 ILE B CA 1
ATOM 2126 C C . ILE B 1 28 ? 10.344 5.812 -9.484 1 97.44 28 ILE B C 1
ATOM 2128 O O . ILE B 1 28 ? 9.352 5.977 -8.766 1 97.44 28 ILE B O 1
ATOM 2132 N N . GLY B 1 29 ? 10.352 4.961 -10.516 1 96.06 29 GLY B N 1
ATOM 2133 C CA . GLY B 1 29 ? 9.07 4.57 -11.078 1 96.06 29 GLY B CA 1
ATOM 2134 C C . GLY B 1 29 ? 8.227 5.75 -11.531 1 96.06 29 GLY B C 1
ATOM 2135 O O . GLY B 1 29 ? 8.703 6.609 -12.273 1 96.06 29 GLY B O 1
ATOM 2136 N N . LYS B 1 30 ? 7.023 5.789 -11.031 1 96.94 30 LYS B N 1
ATOM 2137 C CA . LYS B 1 30 ? 6.148 6.918 -11.344 1 96.94 30 LYS B CA 1
ATOM 2138 C C . LYS B 1 30 ? 6.059 7.887 -10.172 1 96.94 30 LYS B C 1
ATOM 2140 O O . LYS B 1 30 ? 5.305 8.859 -10.219 1 96.94 30 LYS B O 1
ATOM 2145 N N . CYS B 1 31 ? 6.852 7.613 -9.172 1 97.06 31 CYS B N 1
ATOM 2146 C CA . CYS B 1 31 ? 6.805 8.453 -7.977 1 97.06 31 CYS B CA 1
ATOM 2147 C C . CYS B 1 31 ? 7.656 9.703 -8.156 1 97.06 31 CYS B C 1
ATOM 2149 O O . CYS B 1 31 ? 8.844 9.609 -8.469 1 97.06 31 CYS B O 1
ATOM 2151 N N . VAL B 1 32 ? 7.098 10.844 -7.906 1 97.94 32 VAL B N 1
ATOM 2152 C CA . VAL B 1 32 ? 7.777 12.125 -8.039 1 97.94 32 VAL B CA 1
ATOM 2153 C C . VAL B 1 32 ? 8.352 12.555 -6.691 1 97.94 32 VAL B C 1
ATOM 2155 O O . VAL B 1 32 ? 7.629 12.594 -5.691 1 97.94 32 VAL B O 1
ATOM 2158 N N . ILE B 1 33 ? 9.602 12.875 -6.707 1 98.62 33 ILE B N 1
ATOM 2159 C CA . ILE B 1 33 ? 10.305 13.234 -5.484 1 98.62 33 ILE B CA 1
ATOM 2160 C C . ILE B 1 33 ? 11.078 14.539 -5.703 1 98.62 33 ILE B C 1
ATOM 2162 O O . ILE B 1 33 ? 11.672 14.75 -6.762 1 98.62 33 ILE B O 1
ATOM 2166 N N . TYR B 1 34 ? 11.062 15.414 -4.746 1 98.75 34 TYR B N 1
ATOM 2167 C CA . TYR B 1 34 ? 11.867 16.625 -4.734 1 98.75 34 TYR B CA 1
ATOM 2168 C C . TYR B 1 34 ? 12.812 16.641 -3.539 1 98.75 34 TYR B C 1
ATOM 2170 O O . TYR B 1 34 ? 12.414 16.312 -2.418 1 98.75 34 TYR B O 1
ATOM 2178 N N . LYS B 1 35 ? 13.992 16.891 -3.801 1 98.38 35 LYS B N 1
ATOM 2179 C CA . LYS B 1 35 ? 14.977 16.984 -2.725 1 98.38 35 LYS B CA 1
ATOM 2180 C C . LYS B 1 35 ? 15.68 18.344 -2.74 1 98.38 35 LYS B C 1
ATOM 2182 O O . LYS B 1 35 ? 15.961 18.891 -3.807 1 98.38 35 LYS B O 1
ATOM 2187 N N . GLY B 1 36 ? 15.945 18.875 -1.589 1 98.19 36 GLY B N 1
ATOM 2188 C CA . GLY B 1 36 ? 16.641 20.141 -1.45 1 98.19 36 GLY B CA 1
ATOM 2189 C C . GLY B 1 36 ? 16.859 20.547 -0.005 1 98.19 36 GLY B C 1
ATOM 2190 O O . GLY B 1 36 ? 17.031 19.688 0.866 1 98.19 36 GLY B O 1
ATOM 2191 N N . THR B 1 37 ? 17.047 21.828 0.099 1 97.81 37 THR B N 1
ATOM 2192 C CA . THR B 1 37 ? 17.344 22.375 1.424 1 97.81 37 THR B CA 1
ATOM 2193 C C . THR B 1 37 ? 16.328 23.438 1.813 1 97.81 37 THR B C 1
ATOM 2195 O O . THR B 1 37 ? 15.93 24.25 0.983 1 97.81 37 THR B O 1
ATOM 2198 N N . PHE B 1 38 ? 15.867 23.359 3.031 1 97.19 38 PHE B N 1
ATOM 2199 C CA . PHE B 1 38 ? 15.008 24.375 3.6 1 97.19 38 PHE B CA 1
ATOM 2200 C C . PHE B 1 38 ? 15.82 25.406 4.379 1 97.19 38 PHE B C 1
ATOM 2202 O O . PHE B 1 38 ? 16.531 25.047 5.328 1 97.19 38 PHE B O 1
ATOM 2209 N N . LEU B 1 39 ? 15.727 26.672 3.953 1 92.69 39 LEU B N 1
ATOM 2210 C CA . LEU B 1 39 ? 16.469 27.812 4.488 1 92.69 39 LEU B CA 1
ATOM 2211 C C . LEU B 1 39 ? 17.969 27.578 4.375 1 92.69 39 LEU B C 1
ATOM 2213 O O . LEU B 1 39 ? 18.531 27.656 3.279 1 92.69 39 LEU B O 1
ATOM 2217 N N . LYS B 1 40 ? 18.609 26.922 5.441 1 88.94 40 LYS B N 1
ATOM 2218 C CA . LYS B 1 40 ? 20.078 26.875 5.398 1 88.94 40 LYS B CA 1
ATOM 2219 C C . LYS B 1 40 ? 20.578 25.438 5.473 1 88.94 40 LYS B C 1
ATOM 2221 O O . LYS B 1 40 ? 21.391 25.016 4.641 1 88.94 40 LYS B O 1
ATOM 2226 N N . THR B 1 41 ? 20.078 24.719 6.406 1 91.38 41 THR B N 1
ATOM 2227 C CA . THR B 1 41 ? 20.781 23.469 6.711 1 91.38 41 THR B CA 1
ATOM 2228 C C . THR B 1 41 ? 19.812 22.297 6.691 1 91.38 41 THR B C 1
ATOM 2230 O O . THR B 1 41 ? 20.25 21.141 6.633 1 91.38 41 THR B O 1
ATOM 2233 N N . LEU B 1 42 ? 18.594 22.547 6.777 1 95.75 42 LEU B N 1
ATOM 2234 C CA . LEU B 1 42 ? 17.625 21.453 6.891 1 95.75 42 LEU B CA 1
ATOM 2235 C C . LEU B 1 42 ? 17.406 20.781 5.539 1 95.75 42 LEU B C 1
ATOM 2237 O O . LEU B 1 42 ? 16.906 21.406 4.602 1 95.75 42 LEU B O 1
ATOM 2241 N N . LYS B 1 43 ? 17.797 19.5 5.387 1 97.38 43 LYS B N 1
ATOM 2242 C CA . LYS B 1 43 ? 17.578 18.734 4.164 1 97.38 43 LYS B CA 1
ATOM 2243 C C . LYS B 1 43 ? 16.141 18.234 4.09 1 97.38 43 LYS B C 1
ATOM 2245 O O . LYS B 1 43 ? 15.609 17.719 5.078 1 97.38 43 LYS B O 1
ATOM 2250 N N . ILE B 1 44 ? 15.562 18.422 2.934 1 98.44 44 ILE B N 1
ATOM 2251 C CA . ILE B 1 44 ? 14.156 18.062 2.744 1 98.44 44 ILE B CA 1
ATOM 2252 C C . ILE B 1 44 ? 14.023 17.125 1.547 1 98.44 44 ILE B C 1
ATOM 2254 O O . ILE B 1 44 ? 14.664 17.328 0.514 1 98.44 44 ILE B O 1
ATOM 2258 N N . VAL B 1 45 ? 13.258 16.094 1.71 1 98.88 45 VAL B N 1
ATOM 2259 C CA . VAL B 1 45 ? 12.805 15.25 0.609 1 98.88 45 VAL B CA 1
ATOM 2260 C C . VAL B 1 45 ? 11.281 15.211 0.586 1 98.88 45 VAL B C 1
ATOM 2262 O O . VAL B 1 45 ? 10.648 14.781 1.556 1 98.88 45 VAL B O 1
ATOM 2265 N N . ILE B 1 46 ? 10.656 15.711 -0.481 1 98.88 46 ILE B N 1
ATOM 2266 C CA . ILE B 1 46 ? 9.211 15.75 -0.638 1 98.88 46 ILE B CA 1
ATOM 2267 C C . ILE B 1 46 ? 8.773 14.656 -1.616 1 98.88 46 ILE B C 1
ATOM 2269 O O . ILE B 1 46 ? 9.297 14.57 -2.73 1 98.88 46 ILE B O 1
ATOM 2273 N N . VAL B 1 47 ? 7.848 13.875 -1.229 1 98.88 47 VAL B N 1
ATOM 2274 C CA . VAL B 1 47 ? 7.281 12.844 -2.092 1 98.88 47 VAL B CA 1
ATOM 2275 C C . VAL B 1 47 ? 5.824 13.18 -2.406 1 98.88 47 VAL B C 1
ATOM 2277 O O . VAL B 1 47 ? 5.027 13.422 -1.497 1 98.88 47 VAL B O 1
ATOM 2280 N N . GLN B 1 48 ? 5.5 13.258 -3.621 1 98.75 48 GLN B N 1
ATOM 2281 C CA . GLN B 1 48 ? 4.105 13.211 -4.059 1 98.75 48 GLN B CA 1
ATOM 2282 C C . GLN B 1 48 ? 3.637 11.766 -4.227 1 98.75 48 GLN B C 1
ATOM 2284 O O . GLN B 1 48 ? 3.877 11.148 -5.262 1 98.75 48 GLN B O 1
ATOM 2289 N N . SER B 1 49 ? 2.967 11.266 -3.312 1 98.12 49 SER B N 1
ATOM 2290 C CA . SER B 1 49 ? 2.777 9.82 -3.232 1 98.12 49 SER B CA 1
ATOM 2291 C C . SER B 1 49 ? 1.616 9.359 -4.109 1 98.12 49 SER B C 1
ATOM 2293 O O . SER B 1 49 ? 1.546 8.195 -4.5 1 98.12 49 SER B O 1
ATOM 2295 N N . GLY B 1 50 ? 0.686 10.305 -4.406 1 98.19 50 GLY B N 1
ATOM 2296 C CA . GLY B 1 50 ? -0.586 9.875 -4.961 1 98.19 50 GLY B CA 1
ATOM 2297 C C . GLY B 1 50 ? -1.597 9.484 -3.896 1 98.19 50 GLY B C 1
ATOM 2298 O O . GLY B 1 50 ? -1.265 9.414 -2.711 1 98.19 50 GLY B O 1
ATOM 2299 N N . ILE B 1 51 ? -2.783 9.188 -4.344 1 98.56 51 ILE B N 1
ATOM 2300 C CA . ILE B 1 51 ? -3.914 9.008 -3.439 1 98.56 51 ILE B CA 1
ATOM 2301 C C . ILE B 1 51 ? -4.098 7.52 -3.137 1 98.56 51 ILE B C 1
ATOM 2303 O O . ILE B 1 51 ? -3.982 6.68 -4.031 1 98.56 51 ILE B O 1
ATOM 2307 N N . GLY B 1 52 ? -4.363 7.207 -1.87 1 98.75 52 GLY B N 1
ATOM 2308 C CA . GLY B 1 52 ? -4.73 5.848 -1.507 1 98.75 52 GLY B CA 1
ATOM 2309 C C . GLY B 1 52 ? -3.621 5.102 -0.789 1 98.75 52 GLY B C 1
ATOM 2310 O O . GLY B 1 52 ? -2.469 5.539 -0.792 1 98.75 52 GLY B O 1
ATOM 2311 N N . LYS B 1 53 ? -3.99 3.936 -0.266 1 98.88 53 LYS B N 1
ATOM 2312 C CA . LYS B 1 53 ? -3.078 3.152 0.562 1 98.88 53 LYS B CA 1
ATOM 2313 C C . LYS B 1 53 ? -1.89 2.65 -0.254 1 98.88 53 LYS B C 1
ATOM 2315 O O . LYS B 1 53 ? -0.736 2.852 0.131 1 98.88 53 LYS B O 1
ATOM 2320 N N . THR B 1 54 ? -2.154 2.055 -1.424 1 98.94 54 THR B N 1
ATOM 2321 C CA . THR B 1 54 ? -1.077 1.464 -2.209 1 98.94 54 THR B CA 1
ATOM 2322 C C . THR B 1 54 ? -0.132 2.543 -2.73 1 98.94 54 THR B C 1
ATOM 2324 O O . THR B 1 54 ? 1.087 2.424 -2.598 1 98.94 54 THR B O 1
ATOM 2327 N N . SER B 1 55 ? -0.666 3.664 -3.219 1 98.81 55 SER B N 1
ATOM 2328 C CA . SER B 1 55 ? 0.157 4.746 -3.752 1 98.81 55 SER B CA 1
ATOM 2329 C C . SER B 1 55 ? 1.026 5.367 -2.662 1 98.81 55 SER B C 1
ATOM 2331 O O . SER B 1 55 ? 2.221 5.594 -2.867 1 98.81 55 SER B O 1
ATOM 2333 N N . SER B 1 56 ? 0.416 5.637 -1.508 1 98.88 56 SER B N 1
ATOM 2334 C CA . SER B 1 56 ? 1.182 6.25 -0.427 1 98.88 56 SER B CA 1
ATOM 2335 C C . SER B 1 56 ? 2.213 5.277 0.139 1 98.88 56 SER B C 1
ATOM 2337 O O . SER B 1 56 ? 3.291 5.691 0.569 1 98.88 56 SER B O 1
ATOM 2339 N N . ALA B 1 57 ? 1.889 3.957 0.077 1 98.94 57 ALA B N 1
ATOM 2340 C CA . ALA B 1 57 ? 2.865 2.957 0.499 1 98.94 57 ALA B CA 1
ATOM 2341 C C . ALA B 1 57 ? 4.078 2.949 -0.427 1 98.94 57 ALA B C 1
ATOM 2343 O O . ALA B 1 57 ? 5.219 2.859 0.034 1 98.94 57 ALA B O 1
ATOM 2344 N N . ILE B 1 58 ? 3.838 3.037 -1.748 1 98.88 58 ILE B N 1
ATOM 2345 C CA . ILE B 1 58 ? 4.93 3.094 -2.715 1 98.88 58 ILE B CA 1
ATOM 2346 C C . ILE B 1 58 ? 5.824 4.293 -2.416 1 98.88 58 ILE B C 1
ATOM 2348 O O . ILE B 1 58 ? 7.035 4.145 -2.248 1 98.88 58 ILE B O 1
ATOM 2352 N N . GLY B 1 59 ? 5.203 5.457 -2.291 1 98.88 59 GLY B N 1
ATOM 2353 C CA . GLY B 1 59 ? 5.949 6.684 -2.049 1 98.88 59 GLY B CA 1
ATOM 2354 C C . GLY B 1 59 ? 6.727 6.66 -0.747 1 98.88 59 GLY B C 1
ATOM 2355 O O . GLY B 1 59 ? 7.902 7.027 -0.714 1 98.88 59 GLY B O 1
ATOM 2356 N N . ALA B 1 60 ? 6.078 6.238 0.33 1 98.94 60 ALA B N 1
ATOM 2357 C CA . ALA B 1 60 ? 6.727 6.191 1.637 1 98.94 60 ALA B CA 1
ATOM 2358 C C . ALA B 1 60 ? 7.883 5.195 1.637 1 98.94 60 ALA B C 1
ATOM 2360 O O . ALA B 1 60 ? 8.938 5.461 2.213 1 98.94 60 ALA B O 1
ATOM 2361 N N . THR B 1 61 ? 7.672 4.043 0.987 1 98.94 61 THR B N 1
ATOM 2362 C CA . THR B 1 61 ? 8.719 3.027 0.932 1 98.94 61 THR B CA 1
ATOM 2363 C C . THR B 1 61 ? 9.945 3.555 0.188 1 98.94 61 THR B C 1
ATOM 2365 O O . THR B 1 61 ? 11.078 3.35 0.625 1 98.94 61 THR B O 1
ATOM 2368 N N . ILE B 1 62 ? 9.695 4.234 -0.878 1 98.81 62 ILE B N 1
ATOM 2369 C CA . ILE B 1 62 ? 10.797 4.828 -1.641 1 98.81 62 ILE B CA 1
ATOM 2370 C C . ILE B 1 62 ? 11.516 5.863 -0.785 1 98.81 62 ILE B C 1
ATOM 2372 O O . ILE B 1 62 ? 12.742 5.84 -0.674 1 98.81 62 ILE B O 1
ATOM 2376 N N . LEU B 1 63 ? 10.773 6.73 -0.146 1 98.81 63 LEU B N 1
ATOM 2377 C CA . LEU B 1 63 ? 11.328 7.773 0.706 1 98.81 63 LEU B CA 1
ATOM 2378 C C . LEU B 1 63 ? 12.242 7.176 1.771 1 98.81 63 LEU B C 1
ATOM 2380 O O . LEU B 1 63 ? 13.391 7.598 1.918 1 98.81 63 LEU B O 1
ATOM 2384 N N . LEU B 1 64 ? 11.766 6.156 2.389 1 98.75 64 LEU B N 1
ATOM 2385 C CA . LEU B 1 64 ? 12.453 5.613 3.549 1 98.75 64 LEU B CA 1
ATOM 2386 C C . LEU B 1 64 ? 13.633 4.742 3.121 1 98.75 64 LEU B C 1
ATOM 2388 O O . LEU B 1 64 ? 14.664 4.703 3.799 1 98.75 64 LEU B O 1
ATOM 2392 N N . SER B 1 65 ? 13.5 4.09 1.986 1 98.12 65 SER B N 1
ATOM 2393 C CA . SER B 1 65 ? 14.531 3.162 1.534 1 98.12 65 SER B CA 1
ATOM 2394 C C . SER B 1 65 ? 15.719 3.902 0.935 1 98.12 65 SER B C 1
ATOM 2396 O O . SER B 1 65 ? 16.859 3.477 1.092 1 98.12 65 SER B O 1
ATOM 2398 N N . PHE B 1 66 ? 15.469 5 0.301 1 98 66 PHE B N 1
ATOM 2399 C CA . PHE B 1 66 ? 16.531 5.621 -0.491 1 98 66 PHE B CA 1
ATOM 2400 C C . PHE B 1 66 ? 17.078 6.852 0.213 1 98 66 PHE B C 1
ATOM 2402 O O . PHE B 1 66 ? 18.25 7.191 0.054 1 98 66 PHE B O 1
ATOM 2409 N N . PHE B 1 67 ? 16.234 7.551 0.999 1 98.19 67 PHE B N 1
ATOM 2410 C CA . PHE B 1 67 ? 16.672 8.852 1.495 1 98.19 67 PHE B CA 1
ATOM 2411 C C . PHE B 1 67 ? 16.828 8.828 3.01 1 98.19 67 PHE B C 1
ATOM 2413 O O . PHE B 1 67 ? 17.453 9.719 3.586 1 98.19 67 PHE B O 1
ATOM 2420 N N . LYS B 1 68 ? 16.234 7.883 3.652 1 97.31 68 LYS B N 1
ATOM 2421 C CA . LYS B 1 68 ? 16.438 7.578 5.062 1 97.31 68 LYS B CA 1
ATOM 2422 C C . LYS B 1 68 ? 16.281 8.82 5.93 1 97.31 68 LYS B C 1
ATOM 2424 O O . LYS B 1 68 ? 17.172 9.18 6.691 1 97.31 68 LYS B O 1
ATOM 2429 N N . PRO B 1 69 ? 15.148 9.484 5.883 1 97.75 69 PRO B N 1
ATOM 2430 C CA . PRO B 1 69 ? 14.906 10.664 6.715 1 97.75 69 PRO B CA 1
ATOM 2431 C C . PRO B 1 69 ? 14.914 10.344 8.203 1 97.75 69 PRO B C 1
ATOM 2433 O O . PRO B 1 69 ? 14.711 9.195 8.602 1 97.75 69 PRO B O 1
ATOM 2436 N N . ASP B 1 70 ? 15.125 11.367 8.961 1 96.44 70 ASP B N 1
ATOM 2437 C CA . ASP B 1 70 ? 15.094 11.258 10.422 1 96.44 70 ASP B CA 1
ATOM 2438 C C . ASP B 1 70 ? 13.664 11.328 10.953 1 96.44 70 ASP B C 1
ATOM 2440 O O . ASP B 1 70 ? 13.375 10.805 12.031 1 96.44 70 ASP B O 1
ATOM 2444 N N . LEU B 1 71 ? 12.805 11.969 10.203 1 97.5 71 LEU B N 1
ATOM 2445 C CA . LEU B 1 71 ? 11.391 12.18 10.508 1 97.5 71 LEU B CA 1
ATOM 2446 C C . LEU B 1 71 ? 10.57 12.281 9.227 1 97.5 71 LEU B C 1
ATOM 2448 O O . LEU B 1 71 ? 10.992 12.922 8.258 1 97.5 71 LEU B O 1
ATOM 2452 N N . VAL B 1 72 ? 9.508 11.633 9.25 1 98.69 72 VAL B N 1
ATOM 2453 C CA . VAL B 1 72 ? 8.57 11.758 8.141 1 98.69 72 VAL B CA 1
ATOM 2454 C C . VAL B 1 72 ? 7.336 12.539 8.586 1 98.69 72 VAL B C 1
ATOM 2456 O O . VAL B 1 72 ? 6.762 12.266 9.641 1 98.69 72 VAL B O 1
ATOM 2459 N N . ILE B 1 73 ? 6.977 13.531 7.852 1 98.88 73 ILE B N 1
ATOM 2460 C CA . ILE B 1 73 ? 5.742 14.266 8.086 1 98.88 73 ILE B CA 1
ATOM 2461 C C . ILE B 1 73 ? 4.77 14.023 6.934 1 98.88 73 ILE B C 1
ATOM 2463 O O . ILE B 1 73 ? 5.031 14.43 5.797 1 98.88 73 ILE B O 1
ATOM 2467 N N . ASN B 1 74 ? 3.717 13.32 7.195 1 98.94 74 ASN B N 1
ATOM 2468 C CA . ASN B 1 74 ? 2.6 13.211 6.262 1 98.94 74 ASN B CA 1
ATOM 2469 C C . ASN B 1 74 ? 1.593 14.344 6.461 1 98.94 74 ASN B C 1
ATOM 2471 O O . ASN B 1 74 ? 1.101 14.555 7.57 1 98.94 74 ASN B O 1
ATOM 2475 N N . PHE B 1 75 ? 1.337 15.062 5.438 1 98.88 75 PHE B N 1
ATOM 2476 C CA . PHE B 1 75 ? 0.434 16.203 5.578 1 98.88 75 PHE B CA 1
ATOM 2477 C C . PHE B 1 75 ? -0.507 16.297 4.383 1 98.88 75 PHE B C 1
ATOM 2479 O O . PHE B 1 75 ? -0.25 15.703 3.336 1 98.88 75 PHE B O 1
ATOM 2486 N N . GLY B 1 76 ? -1.558 16.984 4.52 1 98.38 76 GLY B N 1
ATOM 2487 C CA . GLY B 1 76 ? -2.582 17.156 3.502 1 98.38 76 GLY B CA 1
ATOM 2488 C C . GLY B 1 76 ? -3.947 17.484 4.082 1 98.38 76 GLY B C 1
ATOM 2489 O O . GLY B 1 76 ? -4.051 18.125 5.125 1 98.38 76 GLY B O 1
ATOM 2490 N N . ILE B 1 77 ? -5.012 17.094 3.338 1 97.56 77 ILE B N 1
ATOM 2491 C CA . ILE B 1 77 ? -6.367 17.422 3.77 1 97.56 77 ILE B CA 1
ATOM 2492 C C . ILE B 1 77 ? -7.105 16.141 4.172 1 97.56 77 ILE B C 1
ATOM 2494 O O . ILE B 1 77 ? -6.695 15.039 3.803 1 97.56 77 ILE B O 1
ATOM 2498 N N . SER B 1 78 ? -8.109 16.297 4.969 1 95.88 78 SER B N 1
ATOM 2499 C CA . SER B 1 78 ? -8.906 15.188 5.477 1 95.88 78 SER B CA 1
ATOM 2500 C C . SER B 1 78 ? -10.367 15.602 5.672 1 95.88 78 SER B C 1
ATOM 2502 O O . SER B 1 78 ? -10.68 16.797 5.703 1 95.88 78 SER B O 1
ATOM 2504 N N . GLY B 1 79 ? -11.172 14.578 5.699 1 95.19 79 GLY B N 1
ATOM 2505 C CA . GLY B 1 79 ? -12.547 14.805 6.129 1 95.19 79 GLY B CA 1
ATOM 2506 C C . GLY B 1 79 ? -12.711 14.75 7.637 1 95.19 79 GLY B C 1
ATOM 2507 O O . GLY B 1 79 ? -12.07 13.938 8.312 1 95.19 79 GLY B O 1
ATOM 2508 N N . SER B 1 80 ? -13.602 15.562 8.109 1 95.5 80 SER B N 1
ATOM 2509 C CA . SER B 1 80 ? -13.898 15.547 9.539 1 95.5 80 SER B CA 1
ATOM 2510 C C . SER B 1 80 ? -14.961 14.5 9.875 1 95.5 80 SER B C 1
ATOM 2512 O O . SER B 1 80 ? -15.922 14.328 9.125 1 95.5 80 SER B O 1
ATOM 2514 N N . LEU B 1 81 ? -14.75 13.844 10.984 1 95.81 81 LEU B N 1
ATOM 2515 C CA . LEU B 1 81 ? -15.742 12.914 11.508 1 95.81 81 LEU B CA 1
ATOM 2516 C C . LEU B 1 81 ? -16.484 13.516 12.695 1 95.81 81 LEU B C 1
ATOM 2518 O O . LEU B 1 81 ? -17.266 12.836 13.359 1 95.81 81 LEU B O 1
ATOM 2522 N N . GLN B 1 82 ? -16.141 14.773 12.922 1 91 82 GLN B N 1
ATOM 2523 C CA . GLN B 1 82 ? -16.719 15.477 14.062 1 91 82 GLN B CA 1
ATOM 2524 C C . GLN B 1 82 ? -17.625 16.609 13.602 1 91 82 GLN B C 1
ATOM 2526 O O . GLN B 1 82 ? -17.328 17.281 12.609 1 91 82 GLN B O 1
ATOM 2531 N N . SER B 1 83 ? -18.625 16.938 14.383 1 84.5 83 SER B N 1
ATOM 2532 C CA . SER B 1 83 ? -19.625 17.906 13.984 1 84.5 83 SER B CA 1
ATOM 2533 C C . SER B 1 83 ? -19.156 19.328 14.258 1 84.5 83 SER B C 1
ATOM 2535 O O . SER B 1 83 ? -19.594 20.266 13.586 1 84.5 83 SER B O 1
ATOM 2537 N N . LEU B 1 84 ? -18.266 19.531 15.125 1 82.56 84 LEU B N 1
ATOM 2538 C CA . LEU B 1 84 ? -17.922 20.875 15.547 1 82.56 84 LEU B CA 1
ATOM 2539 C C . LEU B 1 84 ? -16.688 21.391 14.797 1 82.56 84 LEU B C 1
ATOM 2541 O O . LEU B 1 84 ? -16.312 22.547 14.93 1 82.56 84 LEU B O 1
ATOM 2545 N N . THR B 1 85 ? -16.156 20.578 13.969 1 89.12 85 THR B N 1
ATOM 2546 C CA . THR B 1 85 ? -14.961 20.969 13.227 1 89.12 85 THR B CA 1
ATOM 2547 C C . THR B 1 85 ? -15.32 21.906 12.078 1 89.12 85 THR B C 1
ATOM 2549 O O . THR B 1 85 ? -16.422 21.844 11.539 1 89.12 85 THR B O 1
ATOM 2552 N N . LYS B 1 86 ? -14.469 22.828 11.789 1 90.31 86 LYS B N 1
ATOM 2553 C CA . LYS B 1 86 ? -14.633 23.734 10.664 1 90.31 86 LYS B CA 1
ATOM 2554 C C . LYS B 1 86 ? -13.617 23.453 9.562 1 90.31 86 LYS B C 1
ATOM 2556 O O . LYS B 1 86 ? -12.516 22.953 9.836 1 90.31 86 LYS B O 1
ATOM 2561 N N . LYS B 1 87 ? -14.062 23.734 8.383 1 92.56 87 LYS B N 1
ATOM 2562 C CA . LY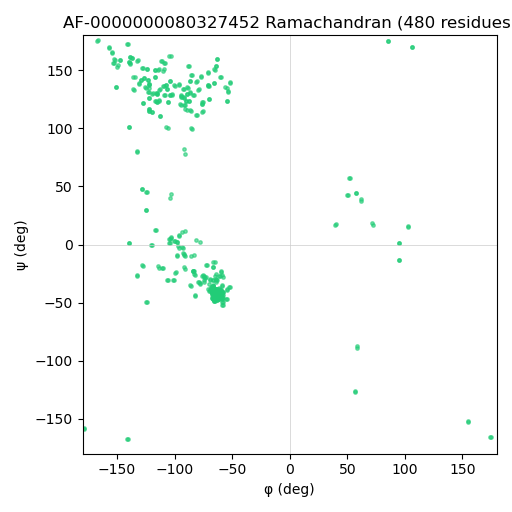S B 1 87 ? -13.117 23.672 7.273 1 92.56 87 LYS B CA 1
ATOM 2563 C C . LYS B 1 87 ? -11.898 24.547 7.535 1 92.56 87 LYS B C 1
ATOM 2565 O O . LYS B 1 87 ? -12.023 25.656 8.039 1 92.56 87 LYS B O 1
ATOM 2570 N N . GLY B 1 88 ? -10.75 23.969 7.25 1 95.19 88 GLY B N 1
ATOM 2571 C CA . GLY B 1 88 ? -9.523 24.703 7.465 1 95.19 88 GLY B CA 1
ATOM 2572 C C . GLY B 1 88 ? -8.883 24.422 8.812 1 95.19 88 GLY B C 1
ATOM 2573 O O . GLY B 1 88 ? -7.715 24.766 9.031 1 95.19 88 GLY B O 1
ATOM 2574 N N . ASP B 1 89 ? -9.609 23.797 9.719 1 96.81 89 ASP B N 1
ATOM 2575 C CA . ASP B 1 89 ? -9.055 23.453 11.023 1 96.81 89 ASP B CA 1
ATOM 2576 C C . ASP B 1 89 ? -7.848 22.531 10.883 1 96.81 89 ASP B C 1
ATOM 2578 O O . ASP B 1 89 ? -7.832 21.656 10.016 1 96.81 89 ASP B O 1
ATOM 2582 N N . ILE B 1 90 ? -6.891 22.75 11.781 1 98.5 90 ILE B N 1
ATOM 2583 C CA . ILE B 1 90 ? -5.688 21.922 11.797 1 98.5 90 ILE B CA 1
ATOM 2584 C C . ILE B 1 90 ? -5.879 20.75 12.766 1 98.5 90 ILE B C 1
ATOM 2586 O O . ILE B 1 90 ? -6.391 20.938 13.875 1 98.5 90 ILE B O 1
ATOM 2590 N N . ILE B 1 91 ? -5.516 19.594 12.305 1 98.38 91 ILE B N 1
ATOM 2591 C CA . ILE B 1 91 ? -5.57 18.422 13.172 1 98.38 91 ILE B CA 1
ATOM 2592 C C . ILE B 1 91 ? -4.211 17.734 13.18 1 98.38 91 ILE B C 1
ATOM 2594 O O . ILE B 1 91 ? -3.518 17.703 12.164 1 98.38 91 ILE B O 1
ATOM 2598 N N . ILE B 1 92 ? -3.824 17.219 14.312 1 98.75 92 ILE B N 1
ATOM 2599 C CA . ILE B 1 92 ? -2.604 16.438 14.523 1 98.75 92 ILE B CA 1
ATOM 2600 C C . ILE B 1 92 ? -2.951 15.062 15.086 1 98.75 92 ILE B C 1
ATOM 2602 O O . ILE B 1 92 ? -3.75 14.953 16.016 1 98.75 92 ILE B O 1
ATOM 2606 N N . ALA B 1 93 ? -2.395 14.055 14.5 1 98.81 93 ALA B N 1
ATOM 2607 C CA . ALA B 1 93 ? -2.678 12.711 14.992 1 98.81 93 ALA B CA 1
ATOM 2608 C C . ALA B 1 93 ? -1.822 12.391 16.219 1 98.81 93 ALA B C 1
ATOM 2610 O O . ALA B 1 93 ? -0.636 12.719 16.25 1 98.81 93 ALA B O 1
ATOM 2611 N N . ASN B 1 94 ? -2.381 11.734 17.188 1 98.69 94 ASN B N 1
ATOM 2612 C CA . ASN B 1 94 ? -1.566 11.062 18.203 1 98.69 94 ASN B CA 1
ATOM 2613 C C . ASN B 1 94 ? -1.433 9.57 17.922 1 98.69 94 ASN B C 1
ATOM 2615 O O . ASN B 1 94 ? -0.493 8.93 18.391 1 98.69 94 ASN B O 1
ATOM 2619 N N . LYS B 1 95 ? -2.41 9.055 17.188 1 98.81 95 LYS B N 1
ATOM 2620 C CA . LYS B 1 95 ? -2.396 7.695 16.656 1 98.81 95 LYS B CA 1
ATOM 2621 C C . LYS B 1 95 ? -3.215 7.598 15.367 1 98.81 95 LYS B C 1
ATOM 2623 O O . LYS B 1 95 ? -4.086 8.43 15.117 1 98.81 95 LYS B O 1
ATOM 2628 N N . VAL B 1 96 ? -2.973 6.605 14.57 1 98.94 96 VAL B N 1
ATOM 2629 C CA . VAL B 1 96 ? -3.705 6.375 13.336 1 98.94 96 VAL B CA 1
ATOM 2630 C C . VAL B 1 96 ? -4 4.883 13.18 1 98.94 96 VAL B C 1
ATOM 2632 O O . VAL B 1 96 ? -3.293 4.043 13.742 1 98.94 96 VAL B O 1
ATOM 2635 N N . LEU B 1 97 ? -5.012 4.512 12.445 1 98.88 97 LEU B N 1
ATOM 2636 C CA . LEU B 1 97 ? -5.348 3.133 12.109 1 98.88 97 LEU B CA 1
ATOM 2637 C C . LEU B 1 97 ? -6.18 3.07 10.836 1 98.88 97 LEU B C 1
ATOM 2639 O O . LEU B 1 97 ? -6.609 4.102 10.312 1 98.88 97 LEU B O 1
ATOM 2643 N N . TYR B 1 98 ? -6.363 1.884 10.328 1 98.94 98 TYR B N 1
ATOM 2644 C CA . TYR B 1 98 ? -7.18 1.666 9.141 1 98.94 98 TYR B CA 1
ATOM 2645 C C . TYR B 1 98 ? -8.641 1.433 9.516 1 98.94 98 TYR B C 1
ATOM 2647 O O . TYR B 1 98 ? -8.945 0.571 10.344 1 98.94 98 TYR B O 1
ATOM 2655 N N . HIS B 1 99 ? -9.523 2.16 8.883 1 98.75 99 HIS B N 1
ATOM 2656 C CA . HIS B 1 99 ? -10.914 1.924 9.234 1 98.75 99 HIS B CA 1
ATOM 2657 C C . HIS B 1 99 ? -11.539 0.862 8.336 1 98.75 99 HIS B C 1
ATOM 2659 O O . HIS B 1 99 ? -12.625 0.355 8.625 1 98.75 99 HIS B O 1
ATOM 2665 N N . ASP B 1 100 ? -10.805 0.49 7.277 1 98.62 100 ASP B N 1
ATOM 2666 C CA . ASP B 1 100 ? -11.422 -0.378 6.281 1 98.62 100 ASP B CA 1
ATOM 2667 C C . ASP B 1 100 ? -10.719 -1.729 6.211 1 98.62 100 ASP B C 1
ATOM 2669 O O . ASP B 1 100 ? -10.867 -2.465 5.234 1 98.62 100 ASP B O 1
ATOM 2673 N N . VAL B 1 101 ? -9.852 -2.09 7.156 1 98.81 101 VAL B N 1
ATOM 2674 C CA . VAL B 1 101 ? -9.234 -3.406 7.305 1 98.81 101 VAL B CA 1
ATOM 2675 C C . VAL B 1 101 ? -10.047 -4.254 8.281 1 98.81 101 VAL B C 1
ATOM 2677 O O . VAL B 1 101 ? -10.406 -3.789 9.367 1 98.81 101 VAL B O 1
ATOM 2680 N N . ASN B 1 102 ? -10.422 -5.434 7.867 1 98.44 102 ASN B N 1
ATOM 2681 C CA . ASN B 1 102 ? -11.227 -6.293 8.734 1 98.44 102 ASN B CA 1
ATOM 2682 C C . ASN B 1 102 ? -10.781 -7.75 8.648 1 98.44 102 ASN B C 1
ATOM 2684 O O . ASN B 1 102 ? -11.133 -8.453 7.699 1 98.44 102 ASN B O 1
ATOM 2688 N N . LEU B 1 103 ? -10.039 -8.18 9.633 1 97.94 103 LEU B N 1
ATOM 2689 C CA . LEU B 1 103 ? -9.586 -9.562 9.766 1 97.94 103 LEU B CA 1
ATOM 2690 C C . LEU B 1 103 ? -9.992 -10.133 11.117 1 97.94 103 LEU B C 1
ATOM 2692 O O . LEU B 1 103 ? -9.281 -10.961 11.688 1 97.94 103 LEU B O 1
ATOM 2696 N N . VAL B 1 104 ? -11.062 -9.656 11.633 1 97.31 104 VAL B N 1
ATOM 2697 C CA . VAL B 1 104 ? -11.555 -10.039 12.953 1 97.31 104 VAL B CA 1
ATOM 2698 C C . VAL B 1 104 ? -11.82 -11.539 12.984 1 97.31 104 VAL B C 1
ATOM 2700 O O . VAL B 1 104 ? -11.547 -12.203 13.992 1 97.31 104 VAL B O 1
ATOM 2703 N N . LYS B 1 105 ? -12.367 -12.148 11.914 1 93.56 105 LYS B N 1
ATOM 2704 C CA . LYS B 1 105 ? -12.672 -13.57 11.828 1 93.56 105 LYS B CA 1
ATOM 2705 C C . LYS B 1 105 ? -11.414 -14.422 12.008 1 93.56 105 LYS B C 1
ATOM 2707 O O . LYS B 1 105 ? -11.5 -15.594 12.375 1 93.56 105 LYS B O 1
ATOM 2712 N N . LEU B 1 106 ? -10.289 -13.812 11.734 1 93.5 106 LEU B N 1
ATOM 2713 C CA . LEU B 1 106 ? -9.023 -14.531 11.844 1 93.5 106 LEU B CA 1
ATOM 2714 C C . LEU B 1 106 ? -8.344 -14.227 13.18 1 93.5 106 LEU B C 1
ATOM 2716 O O . LEU B 1 106 ? -7.18 -14.586 13.383 1 93.5 106 LEU B O 1
ATOM 2720 N N . GLY B 1 107 ? -8.961 -13.438 14.031 1 96.5 107 GLY B N 1
ATOM 2721 C CA . GLY B 1 107 ? -8.477 -13.227 15.383 1 96.5 107 GLY B CA 1
ATOM 2722 C C . GLY B 1 107 ? -7.766 -11.906 15.57 1 96.5 107 GLY B C 1
ATOM 2723 O O . GLY B 1 107 ? -7.137 -11.672 16.609 1 96.5 107 GLY B O 1
ATOM 2724 N N . TYR B 1 108 ? -7.906 -11 14.656 1 97.94 108 TYR B N 1
ATOM 2725 C CA . TYR B 1 108 ? -7.242 -9.703 14.758 1 97.94 108 TYR B CA 1
ATOM 2726 C C . TYR B 1 108 ? -8.227 -8.617 15.18 1 97.94 108 TYR B C 1
ATOM 2728 O O . TYR B 1 108 ? -9.438 -8.805 15.094 1 97.94 108 TYR B O 1
ATOM 2736 N N . PHE B 1 109 ? -7.691 -7.48 15.656 1 98.31 109 PHE B N 1
ATOM 2737 C CA . PHE B 1 109 ? -8.531 -6.324 15.945 1 98.31 109 PHE B CA 1
ATOM 2738 C C . PHE B 1 109 ? -9.039 -5.691 14.656 1 98.31 109 PHE B C 1
ATOM 2740 O O . PHE B 1 109 ? -8.375 -5.762 13.617 1 98.31 109 PHE B O 1
ATOM 2747 N N . LEU B 1 110 ? -10.234 -5.121 14.734 1 98.56 110 LEU B N 1
ATOM 2748 C CA . LEU B 1 110 ? -10.711 -4.336 13.602 1 98.56 110 LEU B CA 1
ATOM 2749 C C . LEU B 1 110 ? -9.703 -3.252 13.227 1 98.56 110 LEU B C 1
ATOM 2751 O O . LEU B 1 110 ? -9.25 -2.498 14.094 1 98.56 110 LEU B O 1
ATOM 2755 N N . GLY B 1 111 ? -9.258 -3.248 11.969 1 98.69 111 GLY B N 1
ATOM 2756 C CA . GLY B 1 111 ? -8.312 -2.252 11.5 1 98.69 111 GLY B CA 1
ATOM 2757 C C . GLY B 1 111 ? -6.871 -2.721 11.57 1 98.69 111 GLY B C 1
ATOM 2758 O O . GLY B 1 111 ? -5.953 -1.984 11.203 1 98.69 111 GLY B O 1
ATOM 2759 N N . GLN B 1 112 ? -6.66 -3.936 12 1 98.75 112 GLN B N 1
ATOM 2760 C CA . GLN B 1 112 ? -5.297 -4.414 12.203 1 98.75 112 GLN B CA 1
ATOM 2761 C C . GLN B 1 112 ? -4.859 -5.324 11.062 1 98.75 112 GLN B C 1
ATOM 2763 O O . GLN B 1 112 ? -5.586 -6.242 10.68 1 98.75 112 GLN B O 1
ATOM 2768 N N . ILE B 1 113 ? -3.744 -5.062 10.516 1 98.31 113 ILE B N 1
ATOM 2769 C CA . ILE B 1 113 ? -3.08 -5.941 9.555 1 98.31 113 ILE B CA 1
ATOM 2770 C C . ILE B 1 113 ? -2.174 -6.922 10.297 1 98.31 113 ILE B C 1
ATOM 2772 O O . ILE B 1 113 ? -1.419 -6.527 11.188 1 98.31 113 ILE B O 1
ATOM 2776 N N . PRO B 1 114 ? -2.203 -8.227 9.93 1 97.62 114 PRO B N 1
ATOM 2777 C CA . PRO B 1 114 ? -1.381 -9.211 10.633 1 97.62 114 PRO B CA 1
ATOM 2778 C C . PRO B 1 114 ? 0.087 -8.805 10.727 1 97.62 114 PRO B C 1
ATOM 2780 O O . PRO B 1 114 ? 0.629 -8.227 9.781 1 97.62 114 PRO B O 1
ATOM 2783 N N . ASP B 1 115 ? 0.729 -9.031 11.883 1 96.25 115 ASP B N 1
ATOM 2784 C CA . ASP B 1 115 ? 2.145 -8.812 12.156 1 96.25 115 ASP B CA 1
ATOM 2785 C C . ASP B 1 115 ? 2.455 -7.316 12.258 1 96.25 115 ASP B C 1
ATOM 2787 O O . ASP B 1 115 ? 3.596 -6.902 12.047 1 96.25 115 ASP B O 1
ATOM 2791 N N . ASN B 1 116 ? 1.425 -6.473 12.445 1 98.25 116 ASN B N 1
ATOM 2792 C CA . ASN B 1 116 ? 1.561 -5.039 12.672 1 98.25 116 ASN B CA 1
ATOM 2793 C C . ASN B 1 116 ? 0.719 -4.574 13.859 1 98.25 116 ASN B C 1
ATOM 2795 O O . ASN B 1 116 ? -0.215 -5.266 14.266 1 98.25 116 ASN B O 1
ATOM 2799 N N . PRO B 1 117 ? 1.052 -3.467 14.43 1 98.12 117 PRO B N 1
ATOM 2800 C CA . PRO B 1 117 ? 0.212 -2.963 15.516 1 98.12 117 PRO B CA 1
ATOM 2801 C C . PRO B 1 117 ? -1.188 -2.57 15.047 1 98.12 117 PRO B C 1
ATOM 2803 O O . PRO B 1 117 ? -1.37 -2.182 13.891 1 98.12 117 PRO B O 1
ATOM 2806 N N . HIS B 1 118 ? -2.09 -2.695 15.945 1 97.44 118 HIS B N 1
ATOM 2807 C CA . HIS B 1 118 ? -3.451 -2.246 15.68 1 97.44 118 HIS B CA 1
ATOM 2808 C C . HIS B 1 118 ? -3.508 -0.732 15.508 1 97.44 118 HIS B C 1
ATOM 2810 O O . HIS B 1 118 ? -4.211 -0.229 14.625 1 97.44 118 HIS B O 1
ATOM 2816 N N . LEU B 1 119 ? -2.764 -0.056 16.375 1 98.56 119 LEU B N 1
ATOM 2817 C CA . LEU B 1 119 ? -2.617 1.395 16.359 1 98.56 119 LEU B CA 1
ATOM 2818 C C . LEU B 1 119 ? -1.174 1.793 16.062 1 98.56 119 LEU B C 1
ATOM 2820 O O . LEU B 1 119 ? -0.243 1.255 16.672 1 98.56 119 LEU B O 1
ATOM 2824 N N . PHE B 1 120 ? -1.005 2.643 15.148 1 98.81 120 PHE B N 1
ATOM 2825 C CA . PHE B 1 120 ? 0.29 3.293 14.984 1 98.81 120 PHE B CA 1
ATOM 2826 C C . PHE B 1 120 ? 0.346 4.59 15.789 1 98.81 120 PHE B C 1
ATOM 2828 O O . PHE B 1 120 ? -0.409 5.523 15.516 1 98.81 120 PHE B O 1
ATOM 2835 N N . LEU B 1 121 ? 1.241 4.691 16.703 1 98.5 121 LEU B N 1
ATOM 2836 C CA . LEU B 1 121 ? 1.312 5.805 17.641 1 98.5 121 LEU B CA 1
ATOM 2837 C C . LEU B 1 121 ? 2.373 6.812 17.219 1 98.5 121 LEU B C 1
ATOM 2839 O O . LEU B 1 121 ? 3.453 6.426 16.766 1 98.5 121 LEU B O 1
ATOM 2843 N N . ILE B 1 122 ? 2.041 8.086 17.312 1 98 122 ILE B N 1
ATOM 2844 C CA . ILE B 1 122 ? 3.068 9.109 17.172 1 98 122 ILE B CA 1
ATOM 2845 C C . ILE B 1 122 ? 3.975 9.109 18.406 1 98 122 ILE B C 1
ATOM 2847 O O . ILE B 1 122 ? 3.498 8.992 19.531 1 98 122 ILE B O 1
ATOM 2851 N N . ASN B 1 123 ? 5.273 9.219 18.125 1 96.5 123 ASN B N 1
ATOM 2852 C CA . ASN B 1 123 ? 6.23 9.289 19.219 1 96.5 123 ASN B CA 1
ATOM 2853 C C . ASN B 1 123 ? 5.871 10.398 20.203 1 96.5 123 ASN B C 1
ATOM 2855 O O . ASN B 1 123 ? 5.664 11.539 19.797 1 96.5 123 ASN B O 1
ATOM 2859 N N . LYS B 1 124 ? 5.855 10.094 21.453 1 95.38 124 LYS B N 1
ATOM 2860 C CA . LYS B 1 124 ? 5.383 11.016 22.484 1 95.38 124 LYS B CA 1
ATOM 2861 C C . LYS B 1 124 ? 6.258 12.266 22.547 1 95.38 124 LYS B C 1
ATOM 2863 O O . LYS B 1 124 ? 5.762 13.367 22.781 1 95.38 124 LYS B O 1
ATOM 2868 N N . ASN B 1 125 ? 7.523 12.07 22.375 1 94.44 125 ASN B N 1
ATOM 2869 C CA . ASN B 1 125 ? 8.438 13.211 22.422 1 94.44 125 ASN B CA 1
ATOM 2870 C C . ASN B 1 125 ? 8.219 14.148 21.234 1 94.44 125 ASN B C 1
ATOM 2872 O O . ASN B 1 125 ? 8.219 15.367 21.406 1 94.44 125 ASN B O 1
ATOM 2876 N N . ILE B 1 126 ? 8.016 13.578 20.062 1 94.5 126 ILE B N 1
ATOM 2877 C CA . ILE B 1 126 ? 7.762 14.375 18.859 1 94.5 126 ILE B CA 1
ATOM 2878 C C . ILE B 1 126 ? 6.441 15.125 19.016 1 94.5 126 ILE B C 1
ATOM 2880 O O . ILE B 1 126 ? 6.359 16.312 18.703 1 94.5 126 ILE B O 1
ATOM 2884 N N . LEU B 1 127 ? 5.492 14.445 19.5 1 96.56 127 LEU B N 1
ATOM 2885 C CA . LEU B 1 127 ? 4.184 15.055 19.703 1 96.56 127 LEU B CA 1
ATOM 2886 C C . LEU B 1 127 ? 4.27 16.219 20.688 1 96.56 127 LEU B C 1
ATOM 2888 O O . LEU B 1 127 ? 3.658 17.266 20.453 1 96.56 127 LEU B O 1
ATOM 2892 N N . PHE B 1 128 ? 5.02 16 21.719 1 95.75 128 PHE B N 1
ATOM 2893 C CA . PHE B 1 128 ? 5.215 17.047 22.719 1 95.75 128 PHE B CA 1
ATOM 2894 C C . PHE B 1 128 ? 5.867 18.281 22.094 1 95.75 128 PHE B C 1
ATOM 2896 O O . PHE B 1 128 ? 5.422 19.406 22.312 1 95.75 128 PHE B O 1
ATOM 2903 N N . LEU B 1 129 ? 6.875 18.062 21.312 1 95.38 129 LEU B N 1
ATOM 2904 C CA . LEU B 1 129 ? 7.59 19.156 20.656 1 95.38 129 LEU B CA 1
ATOM 2905 C C . LEU B 1 129 ? 6.672 19.906 19.703 1 95.38 129 LEU B C 1
ATOM 2907 O O . LEU B 1 129 ? 6.684 21.141 19.656 1 95.38 129 LEU B O 1
ATOM 2911 N N . VAL B 1 130 ? 5.852 19.172 18.938 1 96.75 130 VAL B N 1
ATOM 2912 C CA . VAL B 1 130 ? 4.965 19.781 17.953 1 96.75 130 VAL B CA 1
ATOM 2913 C C . VAL B 1 130 ? 3.855 20.562 18.656 1 96.75 130 VAL B C 1
ATOM 2915 O O . VAL B 1 130 ? 3.484 21.656 18.234 1 96.75 130 VAL B O 1
ATOM 2918 N N . LYS B 1 131 ? 3.367 20.047 19.719 1 97.38 131 LYS B N 1
ATOM 2919 C CA . LYS B 1 131 ? 2.344 20.75 20.484 1 97.38 131 LYS B CA 1
ATOM 2920 C C . LYS B 1 131 ? 2.891 22.047 21.062 1 97.38 131 LYS B C 1
ATOM 2922 O O . LYS B 1 131 ? 2.195 23.062 21.094 1 97.38 131 LYS B O 1
ATOM 2927 N N . ASN B 1 132 ? 4.066 21.984 21.594 1 96.5 132 ASN B N 1
ATOM 2928 C CA . ASN B 1 132 ? 4.699 23.188 22.109 1 96.5 132 ASN B CA 1
ATOM 2929 C C . ASN B 1 132 ? 4.902 24.234 21.016 1 96.5 132 ASN B C 1
ATOM 2931 O O . ASN B 1 132 ? 4.695 25.438 21.25 1 96.5 132 ASN B O 1
ATOM 2935 N N . PHE B 1 133 ? 5.289 23.703 19.891 1 96.69 133 PHE B N 1
ATOM 2936 C CA . PHE B 1 133 ? 5.426 24.578 18.734 1 96.69 133 PHE B CA 1
ATOM 2937 C C . PHE B 1 133 ? 4.098 25.234 18.391 1 96.69 133 PHE B C 1
ATOM 2939 O O . PHE B 1 133 ? 4.039 26.453 18.156 1 96.69 133 PHE B O 1
ATOM 2946 N N . MET B 1 134 ? 2.996 24.453 18.359 1 98.25 134 MET B N 1
ATOM 2947 C CA . MET B 1 134 ? 1.669 24.969 18.047 1 98.25 134 MET B CA 1
ATOM 2948 C C . MET B 1 134 ? 1.248 26.047 19.047 1 98.25 134 MET B C 1
ATOM 2950 O O . MET B 1 134 ? 0.685 27.078 18.672 1 98.25 134 MET B O 1
ATOM 2954 N N . LYS B 1 135 ? 1.533 25.828 20.25 1 97 135 LYS B N 1
ATOM 2955 C CA . LYS B 1 135 ? 1.206 26.781 21.297 1 97 135 LYS B CA 1
ATOM 2956 C C . LYS B 1 135 ? 2.016 28.062 21.156 1 97 135 LYS B C 1
ATOM 2958 O O . LYS B 1 135 ? 1.471 29.156 21.266 1 97 135 LYS B O 1
ATOM 2963 N N . LYS B 1 136 ? 3.266 27.906 20.938 1 95.88 136 LYS B N 1
ATOM 2964 C CA . LYS B 1 136 ? 4.172 29.031 20.781 1 95.88 136 LYS B CA 1
ATOM 2965 C C . LYS B 1 136 ? 3.695 29.984 19.688 1 95.88 136 LYS B C 1
ATOM 2967 O O . LYS B 1 136 ? 3.775 31.203 19.828 1 95.88 136 LYS B O 1
ATOM 2972 N N . TYR B 1 137 ? 3.191 29.422 18.672 1 96.25 137 TYR B N 1
ATOM 2973 C CA . TYR B 1 137 ? 2.793 30.219 17.516 1 96.25 137 TYR B CA 1
ATOM 2974 C C . TYR B 1 137 ? 1.287 30.453 17.516 1 96.25 137 TYR B C 1
ATOM 2976 O O . TYR B 1 137 ? 0.73 30.953 16.531 1 96.25 137 TYR B O 1
ATOM 2984 N N . GLN B 1 138 ? 0.575 29.984 18.562 1 97.44 138 GLN B N 1
ATOM 2985 C CA . GLN B 1 138 ? -0.849 30.219 18.781 1 97.44 138 GLN B CA 1
ATOM 2986 C C . GLN B 1 138 ? -1.686 29.625 17.656 1 97.44 138 GLN B C 1
ATOM 2988 O O . GLN B 1 138 ? -2.604 30.281 17.156 1 97.44 138 GLN B O 1
ATOM 2993 N N . ILE B 1 139 ? -1.279 28.5 17.188 1 97.56 139 ILE B N 1
ATOM 2994 C CA . ILE B 1 139 ? -2.027 27.766 16.156 1 97.56 139 ILE B CA 1
ATOM 2995 C C . ILE B 1 139 ? -3.025 26.828 16.812 1 97.56 139 ILE B C 1
ATOM 2997 O O . ILE B 1 139 ? -2.635 25.922 17.562 1 97.56 139 ILE B O 1
ATOM 3001 N N . LYS B 1 140 ? -4.27 27.094 16.578 1 97.25 140 LYS B N 1
ATOM 3002 C CA . LYS B 1 140 ? -5.301 26.203 17.109 1 97.25 140 LYS B CA 1
ATOM 3003 C C . LYS B 1 140 ? -5.301 24.859 16.375 1 97.25 140 LYS B C 1
ATOM 3005 O O . LYS B 1 140 ? -5.137 24.828 15.148 1 97.25 140 LYS B O 1
ATOM 3010 N N . PHE B 1 141 ? -5.426 23.797 17.109 1 97.88 141 PHE B N 1
ATOM 3011 C CA . PHE B 1 141 ? -5.453 22.469 16.5 1 97.88 141 PHE B CA 1
ATOM 3012 C C . PHE B 1 141 ? -6.23 21.5 17.375 1 97.88 141 PHE B C 1
ATOM 3014 O O . PHE B 1 141 ? -6.449 21.75 18.562 1 97.88 141 PHE B O 1
ATOM 3021 N N . GLN B 1 142 ? -6.715 20.5 16.781 1 97.44 142 GLN B N 1
ATOM 3022 C CA . GLN B 1 142 ? -7.262 19.344 17.484 1 97.44 142 GLN B CA 1
ATOM 3023 C C . GLN B 1 142 ? -6.336 18.141 17.359 1 97.44 142 GLN B C 1
ATOM 3025 O O . GLN B 1 142 ? -5.742 17.906 16.312 1 97.44 142 GLN B O 1
ATOM 3030 N N . GLU B 1 143 ? -6.133 17.422 18.438 1 98.12 143 GLU B N 1
ATOM 3031 C CA . GLU B 1 143 ? -5.332 16.203 18.484 1 98.12 143 GLU B CA 1
ATOM 3032 C C . GLU B 1 143 ? -6.211 14.969 18.688 1 98.12 143 GLU B C 1
ATOM 3034 O O . GLU B 1 143 ? -7.152 15 19.484 1 98.12 143 GLU B O 1
ATOM 3039 N N . GLY B 1 144 ? -5.922 13.875 17.906 1 98.44 144 GLY B N 1
ATOM 3040 C CA . GLY B 1 144 ? -6.703 12.672 18.156 1 98.44 144 GLY B CA 1
ATOM 3041 C C . GLY B 1 144 ? -6.418 11.555 17.172 1 98.44 144 GLY B C 1
ATOM 3042 O O . GLY B 1 144 ? -5.375 11.555 16.516 1 98.44 144 GLY B O 1
ATOM 3043 N N . LEU B 1 145 ? -7.316 10.531 17.156 1 98.75 145 LEU B N 1
ATOM 3044 C CA . LEU B 1 145 ? -7.23 9.383 16.266 1 98.75 145 LEU B CA 1
ATOM 3045 C C . LEU B 1 145 ? -7.66 9.75 14.852 1 98.75 145 LEU B C 1
ATOM 3047 O O . LEU B 1 145 ? -8.766 10.25 14.648 1 98.75 145 LEU B O 1
ATOM 3051 N N . MET B 1 146 ? -6.793 9.578 13.953 1 98.75 146 MET B N 1
ATOM 3052 C CA . MET B 1 146 ? -7.133 9.695 12.539 1 98.75 146 MET B CA 1
ATOM 3053 C C . MET B 1 146 ? -7.242 8.32 11.883 1 98.75 146 MET B C 1
ATOM 3055 O O . MET B 1 146 ? -6.469 7.418 12.203 1 98.75 146 MET B O 1
ATOM 3059 N N . THR B 1 147 ? -8.18 8.133 11.016 1 98.81 147 THR B N 1
ATOM 3060 C CA . THR B 1 147 ? -8.375 6.852 10.336 1 98.81 147 THR B CA 1
ATOM 3061 C C . THR B 1 147 ? -8.172 7.004 8.828 1 98.81 147 THR B C 1
ATOM 3063 O O . THR B 1 147 ? -8.406 8.078 8.273 1 98.81 147 THR B O 1
ATOM 3066 N N . SER B 1 148 ? -7.727 5.973 8.219 1 98.88 148 SER B N 1
ATOM 3067 C CA . SER B 1 148 ? -7.535 5.977 6.773 1 98.88 148 SER B CA 1
ATOM 3068 C C . SER B 1 148 ? -8.227 4.781 6.121 1 98.88 148 SER B C 1
ATOM 3070 O O . SER B 1 148 ? -8.383 3.73 6.746 1 98.88 148 SER B O 1
ATOM 3072 N N . GLY B 1 149 ? -8.625 4.914 4.918 1 98.75 149 GLY B N 1
ATOM 3073 C CA . GLY B 1 149 ? -9.188 3.885 4.066 1 98.75 149 GLY B CA 1
ATOM 3074 C C . GLY B 1 149 ? -9.266 4.297 2.607 1 98.75 149 GLY B C 1
ATOM 3075 O O . GLY B 1 149 ? -9.023 5.457 2.27 1 98.75 149 GLY B O 1
ATOM 3076 N N . ASP B 1 150 ? -9.672 3.359 1.776 1 98.81 150 ASP B N 1
ATOM 3077 C CA . ASP B 1 150 ? -9.648 3.6 0.337 1 98.81 150 ASP B CA 1
ATOM 3078 C C . ASP B 1 150 ? -11.039 3.906 -0.196 1 98.81 150 ASP B C 1
ATOM 3080 O O . ASP B 1 150 ? -11.438 3.396 -1.247 1 98.81 150 ASP B O 1
ATOM 3084 N N . GLN B 1 151 ? -11.703 4.695 0.533 1 97.75 151 GLN B N 1
ATOM 3085 C CA . GLN B 1 151 ? -13.023 5.188 0.139 1 97.75 151 GLN B CA 1
ATOM 3086 C C . GLN B 1 151 ? -13.156 6.68 0.415 1 97.75 151 GLN B C 1
ATOM 3088 O O . GLN B 1 151 ? -12.672 7.176 1.434 1 97.75 151 GLN B O 1
ATOM 3093 N N . PHE B 1 152 ? -13.859 7.363 -0.469 1 95.88 152 PHE B N 1
ATOM 3094 C CA . PHE B 1 152 ? -14.234 8.742 -0.18 1 95.88 152 PHE B CA 1
ATOM 3095 C C . PHE B 1 152 ? -15.461 8.789 0.724 1 95.88 152 PHE B C 1
ATOM 3097 O O . PHE B 1 152 ? -16.547 8.398 0.314 1 95.88 152 PHE B O 1
ATOM 3104 N N . ILE B 1 153 ? -15.258 9.227 1.919 1 95.94 153 ILE B N 1
ATOM 3105 C CA . ILE B 1 153 ? -16.328 9.297 2.916 1 95.94 153 ILE B CA 1
ATOM 3106 C C . ILE B 1 153 ? -17.078 10.617 2.777 1 95.94 153 ILE B C 1
ATOM 3108 O O . ILE B 1 153 ? -16.516 11.688 3.021 1 95.94 153 ILE B O 1
ATOM 3112 N N . TYR B 1 154 ? -18.391 10.516 2.414 1 91.31 154 TYR B N 1
ATOM 3113 C CA . TYR B 1 154 ? -19.016 11.773 2.033 1 91.31 154 TYR B CA 1
ATOM 3114 C C . TYR B 1 154 ? -20.438 11.859 2.572 1 91.31 154 TYR B C 1
ATOM 3116 O O . TYR B 1 154 ? -21.156 12.82 2.295 1 91.31 154 TYR B O 1
ATOM 3124 N N . ASN B 1 155 ? -20.875 10.805 3.324 1 91.81 155 ASN B N 1
ATOM 3125 C CA . ASN B 1 155 ? -22.234 10.867 3.832 1 91.81 155 ASN B CA 1
ATOM 3126 C C . ASN B 1 155 ? -22.328 10.312 5.25 1 91.81 155 ASN B C 1
ATOM 3128 O O . ASN B 1 155 ? -21.375 9.711 5.75 1 91.81 155 ASN B O 1
ATOM 3132 N N . GLU B 1 156 ? -23.438 10.461 5.805 1 92.38 156 GLU B N 1
ATOM 3133 C CA . GLU B 1 156 ? -23.656 10.156 7.215 1 92.38 156 GLU B CA 1
ATOM 3134 C C . GLU B 1 156 ? -23.547 8.656 7.48 1 92.38 156 GLU B C 1
ATOM 3136 O O . GLU B 1 156 ? -23.047 8.242 8.531 1 92.38 156 GLU B O 1
ATOM 3141 N N . ASP B 1 157 ? -24.047 7.898 6.586 1 94.25 157 ASP B N 1
ATOM 3142 C CA . ASP B 1 157 ? -24 6.449 6.766 1 94.25 157 ASP B CA 1
ATOM 3143 C C . ASP B 1 157 ? -22.562 5.949 6.836 1 94.25 157 ASP B C 1
ATOM 3145 O O . ASP B 1 157 ? -22.234 5.121 7.684 1 94.25 157 ASP B O 1
ATOM 3149 N N . MET B 1 158 ? -21.781 6.469 5.973 1 95.5 158 MET B N 1
ATOM 3150 C CA . MET B 1 158 ? -20.359 6.098 5.953 1 95.5 158 MET B CA 1
ATOM 3151 C C . MET B 1 158 ? -19.672 6.555 7.227 1 95.5 158 MET B C 1
ATOM 3153 O O . MET B 1 158 ? -18.891 5.801 7.82 1 95.5 158 MET B O 1
ATOM 3157 N N . VAL B 1 159 ? -19.984 7.754 7.625 1 96.12 159 VAL B N 1
ATOM 3158 C CA . VAL B 1 159 ? -19.391 8.32 8.836 1 96.12 159 VAL B CA 1
ATOM 3159 C C . VAL B 1 159 ? -19.828 7.508 10.047 1 96.12 159 VAL B C 1
ATOM 3161 O O . VAL B 1 159 ? -19 7.148 10.898 1 96.12 159 VAL B O 1
ATOM 3164 N N . SER B 1 160 ? -21.078 7.195 10.102 1 96.19 160 SER B N 1
ATOM 3165 C CA . SER B 1 160 ? -21.625 6.453 11.227 1 96.19 160 SER B CA 1
ATOM 3166 C C . SER B 1 160 ? -20.984 5.078 11.352 1 96.19 160 SER B C 1
ATOM 3168 O O . SER B 1 160 ? -20.75 4.594 12.469 1 96.19 160 SER B O 1
ATOM 3170 N N . LYS B 1 161 ? -20.734 4.5 10.273 1 96.88 161 LYS B N 1
ATOM 3171 C CA . LYS B 1 161 ? -20.078 3.193 10.281 1 96.88 161 LYS B CA 1
ATOM 3172 C C . LYS B 1 161 ? -18.688 3.277 10.891 1 96.88 161 LYS B C 1
ATOM 3174 O O . LYS B 1 161 ? -18.312 2.439 11.711 1 96.88 161 LYS B O 1
ATOM 3179 N N . ILE B 1 162 ? -17.922 4.262 10.523 1 98.12 162 ILE B N 1
ATOM 3180 C CA . ILE B 1 162 ? -16.578 4.449 11.062 1 98.12 162 ILE B CA 1
ATOM 3181 C C . ILE B 1 162 ? -16.656 4.73 12.562 1 98.12 162 ILE B C 1
ATOM 3183 O O . ILE B 1 162 ? -15.945 4.113 13.352 1 98.12 162 ILE B O 1
ATOM 3187 N N . LEU B 1 163 ? -17.594 5.59 12.969 1 97.56 163 LEU B N 1
ATOM 3188 C CA . LEU B 1 163 ? -17.656 6.035 14.352 1 97.56 163 LEU B CA 1
ATOM 3189 C C . LEU B 1 163 ? -18.219 4.934 15.25 1 97.56 163 LEU B C 1
ATOM 3191 O O . LEU B 1 163 ? -17.922 4.887 16.438 1 97.56 163 LEU B O 1
ATOM 3195 N N . LYS B 1 164 ? -19.047 4.074 14.664 1 98.19 164 LYS B N 1
ATOM 3196 C CA . LYS B 1 164 ? -19.5 2.912 15.422 1 98.19 164 LYS B CA 1
ATOM 3197 C C . LYS B 1 164 ? -18.328 2.035 15.844 1 98.19 164 LYS B C 1
ATOM 3199 O O . LYS B 1 164 ? -18.312 1.521 16.969 1 98.19 164 LYS B O 1
ATOM 3204 N N . ASN B 1 165 ? -17.406 1.886 15 1 98.25 165 ASN B N 1
ATOM 3205 C CA . ASN B 1 165 ? -16.25 1.022 15.242 1 98.25 165 ASN B CA 1
ATOM 3206 C C . ASN B 1 165 ? -15.141 1.76 15.984 1 98.25 165 ASN B C 1
ATOM 3208 O O . ASN B 1 165 ? -14.398 1.153 16.766 1 98.25 165 ASN B O 1
ATOM 3212 N N . PHE B 1 166 ? -15 3.039 15.68 1 98.31 166 PHE B N 1
ATOM 3213 C CA . PHE B 1 166 ? -13.953 3.873 16.266 1 98.31 166 PHE B CA 1
ATOM 3214 C C . PHE B 1 166 ? -14.531 5.199 16.75 1 98.31 166 PHE B C 1
ATOM 3216 O O . PHE B 1 166 ? -14.266 6.246 16.156 1 98.31 166 PHE B O 1
ATOM 3223 N N . PRO B 1 167 ? -15.133 5.227 17.875 1 97.81 167 PRO B N 1
ATOM 3224 C CA . PRO B 1 167 ? -15.875 6.402 18.344 1 97.81 167 PRO B CA 1
ATOM 3225 C C . PRO B 1 167 ? -14.969 7.602 18.625 1 97.81 167 PRO B C 1
ATOM 3227 O O . PRO B 1 167 ? -15.43 8.742 18.594 1 97.81 167 PRO B O 1
ATOM 3230 N N . GLU B 1 168 ? -13.727 7.387 18.797 1 97.44 168 GLU B N 1
ATOM 3231 C CA . GLU B 1 168 ? -12.836 8.477 19.172 1 97.44 168 GLU B CA 1
ATOM 3232 C C . GLU B 1 168 ? -12.195 9.109 17.938 1 97.44 168 GLU B C 1
ATOM 3234 O O . GLU B 1 168 ? -11.438 10.07 18.047 1 97.44 168 GLU B O 1
ATOM 3239 N N . ALA B 1 169 ? -12.477 8.586 16.766 1 98.25 169 ALA B N 1
ATOM 3240 C CA . ALA B 1 169 ? -11.859 9.094 15.547 1 98.25 169 ALA B CA 1
ATOM 3241 C C . ALA B 1 169 ? -12.312 10.523 15.258 1 98.25 169 ALA B C 1
ATOM 3243 O O . ALA B 1 169 ? -13.508 10.836 15.352 1 98.25 169 ALA B O 1
ATOM 3244 N N . ILE B 1 170 ? -11.375 11.359 14.828 1 97.62 170 ILE B N 1
ATOM 3245 C CA . ILE B 1 170 ? -11.734 12.758 14.633 1 97.62 170 ILE B CA 1
ATOM 3246 C C . ILE B 1 170 ? -11.734 13.086 13.148 1 97.62 170 ILE B C 1
ATOM 3248 O O . ILE B 1 170 ? -12.336 14.086 12.727 1 97.62 170 ILE B O 1
ATOM 3252 N N . SER B 1 171 ? -11.047 12.258 12.375 1 97.75 171 SER B N 1
ATOM 3253 C CA . SER B 1 171 ? -10.953 12.547 10.945 1 97.75 171 SER B CA 1
ATOM 3254 C C . SER B 1 171 ? -10.711 11.273 10.141 1 97.75 171 SER B C 1
ATOM 3256 O O . SER B 1 171 ? -10.453 10.211 10.711 1 97.75 171 SER B O 1
ATOM 3258 N N . VAL B 1 172 ? -10.906 11.422 8.852 1 98.25 172 VAL B N 1
ATOM 3259 C CA . VAL B 1 172 ? -10.695 10.32 7.918 1 98.25 172 VAL B CA 1
ATOM 3260 C C . VAL B 1 172 ? -9.938 10.812 6.688 1 98.25 172 VAL B C 1
ATOM 3262 O O . VAL B 1 172 ? -10.18 11.922 6.207 1 98.25 172 VAL B O 1
ATOM 3265 N N . ASP B 1 173 ? -8.945 10.078 6.293 1 98.06 173 ASP B N 1
ATOM 3266 C CA . ASP B 1 173 ? -8.203 10.344 5.062 1 98.06 173 ASP B CA 1
ATOM 3267 C C . ASP B 1 173 ? -7.836 9.047 4.352 1 98.06 173 ASP B C 1
ATOM 3269 O O . ASP B 1 173 ? -8.398 7.988 4.648 1 98.06 173 ASP B O 1
ATOM 3273 N N . MET B 1 174 ? -6.945 9.148 3.377 1 98.62 174 MET B N 1
ATOM 3274 C CA . MET B 1 174 ? -6.711 7.941 2.584 1 98.62 174 MET B CA 1
ATOM 3275 C C . MET B 1 174 ? -5.25 7.508 2.682 1 98.62 174 MET B C 1
ATOM 3277 O O . MET B 1 174 ? -4.867 6.484 2.107 1 98.62 174 MET B O 1
ATOM 3281 N N . GLU B 1 175 ? -4.402 8.305 3.475 1 98.81 175 GLU B N 1
ATOM 3282 C CA . GLU B 1 175 ? -2.982 7.992 3.348 1 98.81 175 GLU B CA 1
ATOM 3283 C C . GLU B 1 175 ? -2.32 7.871 4.719 1 98.81 175 GLU B C 1
ATOM 3285 O O . GLU B 1 175 ? -1.298 7.199 4.859 1 98.81 175 GLU B O 1
ATOM 3290 N N . SER B 1 176 ? -2.736 8.469 5.773 1 98.94 176 SER B N 1
ATOM 3291 C CA . SER B 1 176 ? -2.004 8.672 7.02 1 98.94 176 SER B CA 1
ATOM 3292 C C . SER B 1 176 ? -1.591 7.344 7.645 1 98.94 176 SER B C 1
ATOM 3294 O O . SER B 1 176 ? -0.433 7.164 8.031 1 98.94 176 SER B O 1
ATOM 3296 N N . SER B 1 177 ? -2.51 6.402 7.711 1 98.94 177 SER B N 1
ATOM 3297 C CA . SER B 1 177 ? -2.229 5.125 8.359 1 98.94 177 SER B CA 1
ATOM 3298 C C . SER B 1 177 ? -1.188 4.328 7.574 1 98.94 177 SER B C 1
ATOM 3300 O O . SER B 1 177 ? -0.343 3.654 8.164 1 98.94 177 SER B O 1
ATOM 3302 N N . THR B 1 178 ? -1.286 4.461 6.285 1 98.94 178 THR B N 1
ATOM 3303 C CA . THR B 1 178 ? -0.339 3.752 5.43 1 98.94 178 THR B CA 1
ATOM 3304 C C . THR B 1 178 ? 1.07 4.309 5.609 1 98.94 178 THR B C 1
ATOM 3306 O O . THR B 1 178 ? 2.029 3.549 5.766 1 98.94 178 THR B O 1
ATOM 3309 N N . VAL B 1 179 ? 1.2 5.637 5.613 1 98.94 179 VAL B N 1
ATOM 3310 C CA . VAL B 1 179 ? 2.508 6.254 5.805 1 98.94 179 VAL B CA 1
ATOM 3311 C C . VAL B 1 179 ? 3.068 5.863 7.172 1 98.94 179 VAL B C 1
ATOM 3313 O O . VAL B 1 179 ? 4.246 5.52 7.293 1 98.94 179 VAL B O 1
ATOM 3316 N N . ALA B 1 180 ? 2.244 5.848 8.172 1 98.94 180 ALA B N 1
ATOM 3317 C CA . ALA B 1 180 ? 2.646 5.414 9.508 1 98.94 180 ALA B CA 1
ATOM 3318 C C . ALA B 1 180 ? 3.111 3.961 9.5 1 98.94 180 ALA B C 1
ATOM 3320 O O . ALA B 1 180 ? 4.117 3.619 10.125 1 98.94 180 ALA B O 1
ATOM 3321 N N . HIS B 1 181 ? 2.367 3.146 8.805 1 98.94 181 HIS B N 1
ATOM 3322 C CA . HIS B 1 181 ? 2.672 1.727 8.672 1 98.94 181 HIS B CA 1
ATOM 3323 C C . HIS B 1 181 ? 4.051 1.514 8.062 1 98.94 181 HIS B C 1
ATOM 3325 O O . HIS B 1 181 ? 4.844 0.711 8.562 1 98.94 181 HIS B O 1
ATOM 3331 N N . VAL B 1 182 ? 4.332 2.24 7.02 1 98.94 182 VAL B N 1
ATOM 3332 C CA . VAL B 1 182 ? 5.633 2.117 6.371 1 98.94 182 VAL B CA 1
ATOM 3333 C C . VAL B 1 182 ? 6.73 2.623 7.305 1 98.94 182 VAL B C 1
ATOM 3335 O O . VAL B 1 182 ? 7.789 2.006 7.418 1 98.94 182 VAL B O 1
ATOM 3338 N N . CYS B 1 183 ? 6.492 3.742 7.957 1 98.81 183 CYS B N 1
ATOM 3339 C CA . CYS B 1 183 ? 7.461 4.27 8.914 1 98.81 183 CYS B CA 1
ATOM 3340 C C . CYS B 1 183 ? 7.742 3.252 10.016 1 98.81 183 CYS B C 1
ATOM 3342 O O . CYS B 1 183 ? 8.891 3.084 10.43 1 98.81 183 CYS B O 1
ATOM 3344 N N . TYR B 1 184 ? 6.703 2.594 10.461 1 98.69 184 TYR B N 1
ATOM 3345 C CA . TYR B 1 184 ? 6.863 1.547 11.461 1 98.69 184 TYR B CA 1
ATOM 3346 C C . TYR B 1 184 ? 7.801 0.453 10.961 1 98.69 184 TYR B C 1
ATOM 3348 O O . TYR B 1 184 ? 8.695 0.012 11.688 1 98.69 184 TYR B O 1
ATOM 3356 N N . HIS B 1 185 ? 7.648 0.072 9.742 1 98.44 185 HIS B N 1
ATOM 3357 C CA . HIS B 1 185 ? 8.461 -0.981 9.148 1 98.44 185 HIS B CA 1
ATOM 3358 C C . HIS B 1 185 ? 9.93 -0.576 9.086 1 98.44 185 HIS B C 1
ATOM 3360 O O . HIS B 1 185 ? 10.82 -1.428 9.18 1 98.44 185 HIS B O 1
ATOM 3366 N N . PHE B 1 186 ? 10.195 0.703 8.969 1 98.38 186 PHE B N 1
ATOM 3367 C CA . PHE B 1 186 ? 11.562 1.183 8.812 1 98.38 186 PHE B CA 1
ATOM 3368 C C . PHE B 1 186 ? 12.078 1.801 10.109 1 98.38 186 PHE B C 1
ATOM 3370 O O . PHE B 1 186 ? 13.188 2.322 10.156 1 98.38 186 PHE B O 1
ATOM 3377 N N . SER B 1 187 ? 11.25 1.79 11.164 1 97.25 187 SER B N 1
ATOM 3378 C CA . SER B 1 187 ? 11.602 2.312 12.484 1 97.25 187 SER B CA 1
ATOM 3379 C C . SER B 1 187 ? 12 3.783 12.398 1 97.25 187 SER B C 1
ATOM 3381 O O . SER B 1 187 ? 13.039 4.18 12.938 1 97.25 187 SER B O 1
ATOM 3383 N N . VAL B 1 188 ? 11.25 4.539 11.68 1 97.5 188 VAL B N 1
ATOM 3384 C CA . VAL B 1 188 ? 11.438 5.984 11.57 1 97.5 188 VAL B CA 1
ATOM 3385 C C . VAL B 1 188 ? 10.227 6.707 12.156 1 97.5 188 VAL B C 1
ATOM 3387 O O . VAL B 1 188 ? 9.078 6.355 11.859 1 97.5 188 VAL B O 1
ATOM 3390 N N . PRO B 1 189 ? 10.438 7.66 13.008 1 97.38 189 PRO B N 1
ATOM 3391 C CA . PRO B 1 189 ? 9.297 8.398 13.562 1 97.38 189 PRO B CA 1
ATOM 3392 C C . PRO B 1 189 ? 8.531 9.18 12.492 1 97.38 189 PRO B C 1
ATOM 3394 O O . PRO B 1 189 ? 9.109 9.586 11.484 1 97.38 189 PRO B O 1
ATOM 3397 N N . PHE B 1 190 ? 7.242 9.398 12.797 1 98.31 190 PHE B N 1
ATOM 3398 C CA . PHE B 1 190 ? 6.395 10.117 11.852 1 98.31 190 PHE B CA 1
ATOM 3399 C C . PHE B 1 190 ? 5.465 11.078 12.578 1 98.31 190 PHE B C 1
ATOM 3401 O O . PHE B 1 190 ? 5.254 10.953 13.781 1 98.31 190 PHE B O 1
ATOM 3408 N N . LEU B 1 191 ? 5.051 12.039 11.836 1 98.56 191 LEU B N 1
ATOM 3409 C CA . LEU B 1 191 ? 4.035 13.016 12.227 1 98.56 191 LEU B CA 1
ATOM 3410 C C . LEU B 1 191 ? 2.951 13.125 11.164 1 98.56 191 LEU B C 1
ATOM 3412 O O . LEU B 1 191 ? 3.238 13.031 9.969 1 98.56 191 LEU B O 1
ATOM 3416 N N . VAL B 1 192 ? 1.734 13.273 11.633 1 98.88 192 VAL B N 1
ATOM 3417 C CA . VAL B 1 192 ? 0.622 13.508 10.719 1 98.88 192 VAL B CA 1
ATOM 3418 C C . VAL B 1 192 ? -0.074 14.82 11.078 1 98.88 192 VAL B C 1
ATOM 3420 O O . VAL B 1 192 ? -0.624 14.961 12.172 1 98.88 192 VAL B O 1
ATOM 3423 N N . ILE B 1 193 ? 0.004 15.734 10.188 1 98.88 193 ILE B N 1
ATOM 3424 C CA . ILE B 1 193 ? -0.689 17.016 10.312 1 98.88 193 ILE B CA 1
ATOM 3425 C C . ILE B 1 193 ? -1.602 17.219 9.109 1 98.88 193 ILE B C 1
ATOM 3427 O O . ILE B 1 193 ? -1.154 17.141 7.961 1 98.88 193 ILE B O 1
ATOM 3431 N N . ARG B 1 194 ? -2.84 17.469 9.352 1 98.69 194 ARG B N 1
ATOM 3432 C CA . ARG B 1 194 ? -3.789 17.656 8.266 1 98.69 194 ARG B CA 1
ATOM 3433 C C . ARG B 1 194 ? -4.715 18.844 8.547 1 98.69 194 ARG B C 1
ATOM 3435 O O . ARG B 1 194 ? -4.742 19.359 9.664 1 98.69 194 ARG B O 1
ATOM 3442 N N . SER B 1 195 ? -5.301 19.312 7.52 1 98.25 195 SER B N 1
ATOM 3443 C CA . SER B 1 195 ? -6.352 20.328 7.621 1 98.25 195 SER B CA 1
ATOM 3444 C C . SER B 1 195 ? -7.68 19.797 7.094 1 98.25 195 SER B C 1
ATOM 3446 O O . SER B 1 195 ? -7.715 19.062 6.098 1 98.25 195 SER B O 1
ATOM 3448 N N . ILE B 1 196 ? -8.766 20.188 7.703 1 95.81 196 ILE B N 1
ATOM 3449 C CA . ILE B 1 196 ? -10.094 19.688 7.336 1 95.81 196 ILE B CA 1
ATOM 3450 C C . ILE B 1 196 ? -10.547 20.359 6.039 1 95.81 196 ILE B C 1
ATOM 3452 O O . ILE B 1 196 ? -10.578 21.594 5.945 1 95.81 196 ILE B O 1
ATOM 3456 N N . SER B 1 197 ? -10.836 19.531 5.074 1 91.06 197 SER B N 1
ATOM 3457 C CA . SER B 1 197 ? -11.305 20.062 3.795 1 91.06 197 SER B CA 1
ATOM 3458 C C . SER B 1 197 ? -12.82 19.938 3.666 1 91.06 197 SER B C 1
ATOM 3460 O O . SER B 1 197 ? -13.445 20.688 2.918 1 91.06 197 SER B O 1
ATOM 3462 N N . ASP B 1 198 ? -13.367 18.938 4.281 1 85.94 198 ASP B N 1
ATOM 3463 C CA . ASP B 1 198 ? -14.797 18.688 4.176 1 85.94 198 ASP B CA 1
ATOM 3464 C C . ASP B 1 198 ? -15.336 18.031 5.449 1 85.94 198 ASP B C 1
ATOM 3466 O O . ASP B 1 198 ? -14.57 17.438 6.215 1 85.94 198 ASP B O 1
ATOM 3470 N N . ILE B 1 199 ? -16.641 18.344 5.539 1 82.94 199 ILE B N 1
ATOM 3471 C CA . ILE B 1 199 ? -17.328 17.781 6.688 1 82.94 199 ILE B CA 1
ATOM 3472 C C . ILE B 1 199 ? -18.25 16.656 6.23 1 82.94 199 ILE B C 1
ATOM 3474 O O . ILE B 1 199 ? -19.375 16.906 5.766 1 82.94 199 ILE B O 1
ATOM 3478 N N . ALA B 1 200 ? -17.797 15.461 6.426 1 76.69 200 ALA B N 1
ATOM 3479 C CA . ALA B 1 200 ? -18.406 14.273 5.84 1 76.69 200 ALA B CA 1
ATOM 3480 C C . ALA B 1 200 ? -19.844 14.102 6.316 1 76.69 200 ALA B C 1
ATOM 3482 O O . ALA B 1 200 ? -20.688 13.586 5.578 1 76.69 200 ALA B O 1
ATOM 3483 N N . ILE B 1 201 ? -20.141 14.594 7.461 1 73.25 201 ILE B N 1
ATOM 3484 C CA . ILE B 1 201 ? -21.469 14.422 8.062 1 73.25 201 ILE B CA 1
ATOM 3485 C C . ILE B 1 201 ? -22.484 15.297 7.336 1 73.25 201 ILE B C 1
ATOM 3487 O O . ILE B 1 201 ? -23.656 14.961 7.266 1 73.25 201 ILE B O 1
ATOM 3491 N N . LYS B 1 202 ? -22.078 16.375 6.777 1 69.94 202 LYS B N 1
ATOM 3492 C CA . LYS B 1 202 ? -23.016 17.359 6.234 1 69.94 202 LYS B CA 1
ATOM 3493 C C . LYS B 1 202 ? -23.219 17.156 4.738 1 69.94 202 LYS B C 1
ATOM 3495 O O . LYS B 1 202 ? -24.094 17.797 4.133 1 69.94 202 LYS B O 1
ATOM 3500 N N . ASN B 1 203 ? -22.734 16.141 4.195 1 62.22 203 ASN B N 1
ATOM 3501 C CA . ASN B 1 203 ? -22.875 15.766 2.791 1 62.22 203 ASN B CA 1
ATOM 3502 C C . ASN B 1 203 ? -22.781 16.984 1.878 1 62.22 203 ASN B C 1
ATOM 3504 O O . ASN B 1 203 ? -23.531 17.078 0.898 1 62.22 203 ASN B O 1
ATOM 3508 N N . ASN B 1 204 ? -22.312 18.031 2.281 1 58.41 204 ASN B N 1
ATOM 3509 C CA . ASN B 1 204 ? -22.312 19.219 1.439 1 58.41 204 ASN B CA 1
ATOM 3510 C C . ASN B 1 204 ? -21.016 19.312 0.627 1 58.41 204 ASN B C 1
ATOM 3512 O O . ASN B 1 204 ? -20.047 19.938 1.069 1 58.41 204 ASN B O 1
ATOM 3516 N N . LEU B 1 205 ? -20.984 18.578 -0.494 1 60.66 205 LEU B N 1
ATOM 3517 C CA . LEU B 1 205 ? -19.812 18.594 -1.366 1 60.66 205 LEU B CA 1
ATOM 3518 C C . LEU B 1 205 ? -19.828 19.812 -2.27 1 60.66 205 LEU B C 1
ATOM 3520 O O . LEU B 1 205 ? -18.969 19.953 -3.148 1 60.66 205 LEU B O 1
ATOM 3524 N N . THR B 1 206 ? -20.75 20.75 -2.197 1 55.5 206 THR B N 1
ATOM 3525 C CA . THR B 1 206 ? -20.938 21.828 -3.162 1 55.5 206 THR B CA 1
ATOM 3526 C C . THR B 1 206 ? -19.656 22.656 -3.297 1 55.5 206 THR B C 1
ATOM 3528 O O . THR B 1 206 ? -19.344 23.156 -4.379 1 55.5 206 THR B O 1
ATOM 3531 N N . SER B 1 207 ? -18.891 22.703 -2.303 1 64.06 207 SER B N 1
ATOM 3532 C CA . SER B 1 207 ? -17.75 23.594 -2.455 1 64.06 207 SER B CA 1
ATOM 3533 C C . SER B 1 207 ? -16.453 22.875 -2.123 1 64.06 207 SER B C 1
ATOM 3535 O O . SER B 1 207 ? -15.531 23.469 -1.542 1 64.06 207 SER B O 1
ATOM 3537 N N . PHE B 1 208 ? -16.344 21.734 -2.693 1 68.12 208 PHE B N 1
ATOM 3538 C CA . PHE B 1 208 ? -15.203 20.891 -2.324 1 68.12 208 PHE B CA 1
ATOM 3539 C C . PHE B 1 208 ? -13.898 21.516 -2.811 1 68.12 208 PHE B C 1
ATOM 3541 O O . PHE B 1 208 ? -12.922 21.609 -2.055 1 68.12 208 PHE B O 1
ATOM 3548 N N . GLU B 1 209 ? -13.891 22.031 -3.951 1 74.19 209 GLU B N 1
ATOM 3549 C CA . GLU B 1 209 ? -12.656 22.578 -4.504 1 74.19 209 GLU B CA 1
ATOM 3550 C C . GLU B 1 209 ? -12.172 23.781 -3.697 1 74.19 209 GLU B C 1
ATOM 3552 O O . GLU B 1 209 ? -10.992 23.859 -3.354 1 74.19 209 GLU B O 1
ATOM 3557 N N . ASP B 1 210 ? -13.07 24.672 -3.41 1 76.94 210 ASP B N 1
ATOM 3558 C CA . ASP B 1 210 ? -12.695 25.844 -2.635 1 76.94 210 ASP B CA 1
ATOM 3559 C C . ASP B 1 210 ? -12.25 25.453 -1.225 1 76.94 210 ASP B C 1
ATOM 3561 O O . ASP B 1 210 ? -11.273 26 -0.703 1 76.94 210 ASP B O 1
ATOM 3565 N N . ASP B 1 211 ? -12.945 24.516 -0.736 1 80.81 211 ASP B N 1
ATOM 3566 C CA . ASP B 1 211 ? -12.641 24.047 0.616 1 80.81 211 ASP B CA 1
ATOM 3567 C C . ASP B 1 211 ? -11.297 23.328 0.654 1 80.81 211 ASP B C 1
ATOM 3569 O O . ASP B 1 211 ? -10.531 23.469 1.608 1 80.81 211 ASP B O 1
ATOM 3573 N N . MET B 1 212 ? -11.062 22.656 -0.373 1 86.81 212 MET B N 1
ATOM 3574 C CA . MET B 1 212 ? -9.781 21.969 -0.504 1 86.81 212 MET B CA 1
ATOM 3575 C C . MET B 1 212 ? -8.633 22.984 -0.51 1 86.81 212 MET B C 1
ATOM 3577 O O . MET B 1 212 ? -7.613 22.766 0.15 1 86.81 212 MET B O 1
ATOM 3581 N N . TYR B 1 213 ? -8.844 24.062 -1.135 1 89.88 213 TYR B N 1
ATOM 3582 C CA . TYR B 1 213 ? -7.793 25.062 -1.251 1 89.88 213 TYR B CA 1
ATOM 3583 C C . TYR B 1 213 ? -7.484 25.688 0.104 1 89.88 213 TYR B C 1
ATOM 3585 O O . TYR B 1 213 ? -6.316 25.891 0.452 1 89.88 213 TYR B O 1
ATOM 3593 N N . ILE B 1 214 ? -8.516 25.953 0.849 1 92.94 214 ILE B N 1
ATOM 3594 C CA . ILE B 1 214 ? -8.336 26.531 2.174 1 92.94 214 ILE B CA 1
ATOM 3595 C C . ILE B 1 214 ? -7.57 25.547 3.066 1 92.94 214 ILE B C 1
ATOM 3597 O O . ILE B 1 214 ? -6.633 25.953 3.762 1 92.94 214 ILE B O 1
ATOM 3601 N N . GLY B 1 215 ? -7.965 24.297 3.021 1 95.69 215 GLY B N 1
ATOM 3602 C CA . GLY B 1 215 ? -7.273 23.281 3.793 1 95.69 215 GLY B CA 1
ATOM 3603 C C . GLY B 1 215 ? -5.805 23.141 3.43 1 95.69 215 GLY B C 1
ATOM 3604 O O . GLY B 1 215 ? -4.945 23.094 4.309 1 95.69 215 GLY B O 1
ATOM 3605 N N . ILE B 1 216 ? -5.551 23.172 2.162 1 97.31 216 ILE B N 1
ATOM 3606 C CA . ILE B 1 216 ? -4.191 23.016 1.658 1 97.31 216 ILE B CA 1
ATOM 3607 C C . ILE B 1 216 ? -3.338 24.203 2.086 1 97.31 216 ILE B C 1
ATOM 3609 O O . ILE B 1 216 ? -2.207 24.031 2.549 1 97.31 216 ILE B O 1
ATOM 3613 N N . LYS B 1 217 ? -3.865 25.375 1.948 1 97.12 217 LYS B N 1
ATOM 3614 C CA . LYS B 1 217 ? -3.146 26.578 2.346 1 97.12 217 LYS B CA 1
ATOM 3615 C C . LYS B 1 217 ? -2.83 26.562 3.84 1 97.12 217 LYS B C 1
ATOM 3617 O O . LYS B 1 217 ? -1.708 26.875 4.246 1 97.12 217 LYS B O 1
ATOM 3622 N N . ASN B 1 218 ? -3.82 26.188 4.641 1 97.75 218 ASN B N 1
ATOM 3623 C CA . ASN B 1 218 ? -3.652 26.203 6.09 1 97.75 218 ASN B CA 1
ATOM 3624 C C . ASN B 1 218 ? -2.604 25.203 6.543 1 97.75 218 ASN B C 1
ATOM 3626 O O . ASN B 1 218 ? -1.717 25.531 7.332 1 97.75 218 ASN B O 1
ATOM 3630 N N . VAL B 1 219 ? -2.713 24 6.055 1 98.56 219 VAL B N 1
ATOM 3631 C CA . VAL B 1 219 ? -1.775 22.969 6.496 1 98.56 219 VAL B CA 1
ATOM 3632 C C . VAL B 1 219 ? -0.373 23.297 5.992 1 98.56 219 VAL B C 1
ATOM 3634 O O . VAL B 1 219 ? 0.617 23.062 6.688 1 98.56 219 VAL B O 1
ATOM 3637 N N . SER B 1 220 ? -0.272 23.828 4.812 1 98.44 220 SER B N 1
ATOM 3638 C CA . SER B 1 220 ? 1.029 24.219 4.273 1 98.44 220 SER B CA 1
ATOM 3639 C C . SER B 1 220 ? 1.678 25.312 5.113 1 98.44 220 SER B C 1
ATOM 3641 O O . SER B 1 220 ? 2.891 25.297 5.328 1 98.44 220 SER B O 1
ATOM 3643 N N . SER B 1 221 ? 0.888 26.25 5.539 1 98.12 221 SER B N 1
ATOM 3644 C CA . SER B 1 221 ? 1.389 27.297 6.41 1 98.12 221 SER B CA 1
ATOM 3645 C C . SER B 1 221 ? 1.954 26.734 7.707 1 98.12 221 SER B C 1
ATOM 3647 O O . SER B 1 221 ? 3.018 27.141 8.164 1 98.12 221 SER B O 1
ATOM 3649 N N . VAL B 1 222 ? 1.23 25.781 8.258 1 98.69 222 VAL B N 1
ATOM 3650 C CA . VAL B 1 222 ? 1.663 25.141 9.5 1 98.69 222 VAL B CA 1
ATOM 3651 C C . VAL B 1 222 ? 2.963 24.375 9.266 1 98.69 222 VAL B C 1
ATOM 3653 O O . VAL B 1 222 ? 3.904 24.484 10.055 1 98.69 222 VAL B O 1
ATOM 3656 N N . ILE B 1 223 ? 3.076 23.609 8.18 1 98.75 223 ILE B N 1
ATOM 3657 C CA . ILE B 1 223 ? 4.266 22.844 7.859 1 98.75 223 ILE B CA 1
ATOM 3658 C C . ILE B 1 223 ? 5.461 23.766 7.668 1 98.75 223 ILE B C 1
ATOM 3660 O O . ILE B 1 223 ? 6.559 23.5 8.156 1 98.75 223 ILE B O 1
ATOM 3664 N N . TYR B 1 224 ? 5.242 24.891 6.973 1 98.31 224 TYR B N 1
ATOM 3665 C CA . TYR B 1 224 ? 6.301 25.859 6.75 1 98.31 224 TYR B CA 1
ATOM 3666 C C . TYR B 1 224 ? 6.852 26.375 8.07 1 98.31 224 TYR B C 1
ATOM 3668 O O . TYR B 1 224 ? 8.07 26.406 8.273 1 98.31 224 TYR B O 1
ATOM 3676 N N . LYS B 1 225 ? 5.957 26.781 8.945 1 98.25 225 LYS B N 1
ATOM 3677 C CA . LYS B 1 225 ? 6.359 27.312 10.25 1 98.25 225 LYS B CA 1
ATOM 3678 C C . LYS B 1 225 ? 7.055 26.234 11.086 1 98.25 225 LYS B C 1
ATOM 3680 O O . LYS B 1 225 ? 8 26.531 11.82 1 98.25 225 LYS B O 1
ATOM 3685 N N . LEU B 1 226 ? 6.531 25.031 10.984 1 98.19 226 LEU B N 1
ATOM 3686 C CA . LEU B 1 226 ? 7.141 23.922 11.719 1 98.19 226 LEU B CA 1
ATOM 3687 C C . LEU B 1 226 ? 8.562 23.672 11.234 1 98.19 226 LEU B C 1
ATOM 3689 O O . LEU B 1 226 ? 9.469 23.469 12.047 1 98.19 226 LEU B O 1
ATOM 3693 N N . LEU B 1 227 ? 8.766 23.672 9.938 1 97.62 227 LEU B N 1
ATOM 3694 C CA . LEU B 1 227 ? 10.094 23.469 9.375 1 97.62 227 LEU B CA 1
ATOM 3695 C C . LEU B 1 227 ? 11.047 24.562 9.836 1 97.62 227 LEU B C 1
ATOM 3697 O O . LEU B 1 227 ? 12.211 24.297 10.125 1 97.62 227 LEU B O 1
ATOM 3701 N N . LYS B 1 228 ? 10.578 25.797 9.898 1 96.62 228 LYS B N 1
ATOM 3702 C CA . LYS B 1 228 ? 11.391 26.891 10.422 1 96.62 228 LYS B CA 1
ATOM 3703 C C . LYS B 1 228 ? 11.812 26.641 11.859 1 96.62 228 LYS B C 1
ATOM 3705 O O . LYS B 1 228 ? 12.961 26.875 12.227 1 96.62 228 LYS B O 1
ATOM 3710 N N . ASP B 1 229 ? 10.828 26.172 12.578 1 96.06 229 ASP B N 1
ATOM 3711 C CA . ASP B 1 229 ? 11.102 25.891 13.984 1 96.06 229 ASP B CA 1
ATOM 3712 C C . ASP B 1 229 ? 12.133 24.766 14.117 1 96.06 229 ASP B C 1
ATOM 3714 O O . ASP B 1 229 ? 13.031 24.844 14.961 1 96.06 229 ASP B O 1
ATOM 3718 N N . ILE B 1 230 ? 12.039 23.703 13.328 1 95.12 230 ILE B N 1
ATOM 3719 C CA . ILE B 1 230 ? 12.969 22.578 13.344 1 95.12 230 ILE B CA 1
ATOM 3720 C C . ILE B 1 230 ? 14.359 23.062 12.945 1 95.12 230 ILE B C 1
ATOM 3722 O O . ILE B 1 230 ? 15.352 22.672 13.562 1 95.12 230 ILE B O 1
ATOM 3726 N N . GLU B 1 231 ? 14.383 23.922 11.953 1 94.06 231 GLU B N 1
ATOM 3727 C CA . GLU B 1 231 ? 15.664 24.453 11.5 1 94.06 231 GLU B CA 1
ATOM 3728 C C . GLU B 1 231 ? 16.359 25.219 12.609 1 94.06 231 GLU B C 1
ATOM 3730 O O . GLU B 1 231 ? 17.578 25.094 12.789 1 94.06 231 GLU B O 1
ATOM 3735 N N . LYS B 1 232 ? 15.617 25.922 13.312 1 92.06 232 LYS B N 1
ATOM 3736 C CA . LYS B 1 232 ? 16.172 26.766 14.367 1 92.06 232 LYS B CA 1
ATOM 3737 C C . LYS B 1 232 ? 16.578 25.938 15.578 1 92.06 232 LYS B C 1
ATOM 3739 O O . LYS B 1 232 ? 17.516 26.297 16.297 1 92.06 232 LYS B O 1
ATOM 3744 N N . ASN B 1 233 ? 15.914 24.797 15.742 1 90 233 ASN B N 1
ATOM 3745 C CA . ASN B 1 233 ? 16.125 24 16.953 1 90 233 ASN B CA 1
ATOM 3746 C C . ASN B 1 233 ? 16.531 22.562 16.609 1 90 233 ASN B C 1
ATOM 3748 O O . ASN B 1 233 ? 16 21.609 17.188 1 90 233 ASN B O 1
ATOM 3752 N N . GLN B 1 234 ? 17.406 22.375 15.734 1 85.06 234 GLN B N 1
ATOM 3753 C CA . GLN B 1 234 ? 17.766 21.062 15.227 1 85.06 234 GLN B CA 1
ATOM 3754 C C . GLN B 1 234 ? 18.266 20.141 16.344 1 85.06 234 GLN B C 1
ATOM 3756 O O . GLN B 1 234 ? 17.984 18.953 16.344 1 85.06 234 GLN B O 1
ATOM 3761 N N . SER B 1 235 ? 18.953 20.719 17.281 1 80.44 235 SER B N 1
ATOM 3762 C CA . SER B 1 235 ? 19.5 19.922 18.375 1 80.44 235 SER B CA 1
ATOM 3763 C C . SER B 1 235 ? 18.391 19.281 19.219 1 80.44 235 SER B C 1
ATOM 3765 O O . SER B 1 235 ? 18.547 18.172 19.719 1 80.44 235 SER B O 1
ATOM 3767 N N . VAL B 1 236 ? 17.297 19.922 19.297 1 81.75 236 VAL B N 1
ATOM 3768 C CA . VAL B 1 236 ? 16.156 19.438 20.094 1 81.75 236 VAL B CA 1
ATOM 3769 C C . VAL B 1 236 ? 15.484 18.281 19.359 1 81.75 236 VAL B C 1
ATOM 3771 O O . VAL B 1 236 ? 15.125 17.281 19.969 1 81.75 236 VAL B O 1
ATOM 3774 N N . TYR B 1 237 ? 15.523 18.328 18.047 1 79.31 237 TYR B N 1
ATOM 3775 C CA . TYR B 1 237 ? 14.797 17.359 17.25 1 79.31 237 TYR B CA 1
ATOM 3776 C C . TYR B 1 237 ? 15.672 16.141 16.938 1 79.31 237 TYR B C 1
ATOM 3778 O O . TYR B 1 237 ? 15.164 15.07 16.609 1 79.31 237 TYR B O 1
ATOM 3786 N N . SER B 1 238 ? 16.922 16.312 17.031 1 72.19 238 SER B N 1
ATOM 3787 C CA . SER B 1 238 ? 17.828 15.211 16.719 1 72.19 238 SER B CA 1
ATOM 3788 C C . SER B 1 238 ? 17.688 14.078 17.734 1 72.19 238 SER B C 1
ATOM 3790 O O . SER B 1 238 ? 18.078 12.945 17.453 1 72.19 238 SER B O 1
ATOM 3792 N N . ARG B 1 239 ? 17.109 14.266 18.812 1 66.75 239 ARG B N 1
ATOM 3793 C CA . ARG B 1 239 ? 16.938 13.25 19.844 1 66.75 239 ARG B CA 1
ATOM 3794 C C . ARG B 1 239 ? 15.625 12.5 19.656 1 66.75 239 ARG B C 1
ATOM 3796 O O . ARG B 1 239 ? 15.195 11.758 20.547 1 66.75 239 ARG B O 1
ATOM 3803 N N . LEU B 1 240 ? 15.086 12.742 18.531 1 67 240 LEU B N 1
ATOM 3804 C CA . LEU B 1 240 ? 13.758 12.219 18.203 1 67 240 LEU B CA 1
ATOM 3805 C C . LEU B 1 240 ? 13.773 10.703 18.125 1 67 240 LEU B C 1
ATOM 3807 O O . LEU B 1 240 ? 12.758 10.047 18.359 1 67 240 LEU B O 1
ATOM 3811 N N . LYS B 1 241 ? 14.875 10.117 17.812 1 61.91 241 LYS B N 1
ATOM 3812 C CA . LYS B 1 241 ? 14.945 8.664 17.688 1 61.91 241 LYS B CA 1
ATOM 3813 C C . LYS B 1 241 ? 15.141 8.008 19.047 1 61.91 241 LYS B C 1
ATOM 3815 O O . LYS B 1 241 ? 15.117 6.777 19.156 1 61.91 241 LYS B O 1
ATOM 3820 N N . GLU B 1 242 ? 15.414 8.867 20.078 1 54.91 242 GLU B N 1
ATOM 3821 C CA . GLU B 1 242 ? 15.695 8.328 21.406 1 54.91 242 GLU B CA 1
ATOM 3822 C C . GLU B 1 242 ? 14.414 8.023 22.172 1 54.91 242 GLU B C 1
ATOM 3824 O O . GLU B 1 242 ? 13.391 8.688 21.953 1 54.91 242 GLU B O 1
#

Sequence (484 aa):
MIIGLIGAMANEIAIIKKTIFDRKKILIGKCVIYKGTFLKTLKIVIVQSGIGKTSSAIGATILLSFFKPDLVINFGISGSLQSLTKKGDIIIANKVLYHDVNLVKLGYFLGQIPDNPHLFLINKNILFLVKNFMKKYQIKFQEGLMTSGDQFIYNEDMVSKILKNFPEAISVDMESSTVAHVCYHFSVPFLVIRSISDIAIKNNLTSFEDDMYIGIKNVSSVIYKLLKDIEKNQSVYSRLKEMIIGLIGAMANEIAIIKKTIFDRKKILIGKCVIYKGTFLKTLKIVIVQSGIGKTSSAIGATILLSFFKPDLVINFGISGSLQSLTKKGDIIIANKVLYHDVNLVKLGYFLGQIPDNPHLFLINKNILFLVKNFMKKYQIKFQEGLMTSGDQFIYNEDMVSKILKNFPEAISVDMESSTVAHVCYHFSVPFLVIRSISDIAIKNNLTSFEDDMYIGIKNVSSVIYKLLKDIEKNQSVYSRLKE

Foldseek 3Di:
DEEEEEEADCLLCVLVQVQFPPWDWDDDPNKIWIWGHHPPHYTYIYTNQHFFLVSLLVRLLCCCVPVNGQEYEYEAEWAWLDDVDDQLAKEKEQKEFALPDDPVVVPDQRRDDPPDDRIQGADPLVVVVLVVLCVVVVRDYHYYYEYAHDDDQAEQVSSVSSCVRVVGHTTYGGHVNSSSRSCVVSLHGYIYMWGYQYHRHVSCCVCNPVSRNSRSVSRSVSVSSVVVVCVVPVVSCSVVSD/DEEEEEEADCLLCVLVQVQFPPWDWDDDPNKIWIWGHHPPHYTYIYTNQHFFLVSLLVRLLCCCVPVNGQEYEYEAEWAWLDDPDDQLAKEKEQKEFALPDDPVVVPDARRDDPPDDRIQGAQPLVVVVLVVLCVVVVRDYHYYYEYAHDDDQAEQVSSVSSCVRVVGHTTYGGYVNSSSRSCVVSLHGYIYMWGYQYHRHVSPCVPNPVSRNSRSVSRSVSVSSVVVVCVVPVVSCSVVSD

Nearest PDB structures (foldseek):
  1z5o-assembly1_B  TM=9.652E-01  e=1.304E-31  Escherichia coli
  6po4-assembly3_E  TM=9.664E-01  e=1.565E-31  Haemophilus influenzae PittII
  4f1w-assembly1_B  TM=9.650E-01  e=5.279E-31  Salmonella enterica subsp. enterica serovar Choleraesuis str. SCSA50
  3bl6-assembly1_A-2  TM=9.659E-01  e=2.136E-30  unclassified
  4gmh-assembly1_A-2  TM=9.605E-01  e=5.961E-31  Staphylococcus aureus subsp. aureus Mu50

Organism: NCBI:txid1410383

pLDDT: mean 94.59, std 8.5, range [54.91, 98.94]

Secondary structure (DSSP, 8-state):
-EEEEEESSHHHHHHHHTTEEEEEEEEETTEEEEEEEETTTEEEEEEE--SSHHHHHHHHHHIIIII--SEEEEEEEEEE-SSS--TT-EEEEEEEEESS-B-GGGT--TTPPTTS-SSEEPPHHHHHHHHHHHHHTT--EEEEEEEE-SB---SHHHHHHHHHH-TTEEEEESSHHHHHHHHHHHT--EEEEEEEEEEGGGT-GGGHHHHHHHHHHHHHHHHHHHHHHHHHTHHHHGGGG-/-EEEEEESSHHHHHHHHTTEEEEEEEEETTEEEEEEEETTTEEEEEEE--SSHHHHHHHHHHIIIII--SEEEEEEEEEE-STT--TT-EEEEEEEEESS-B-GGGTPPTTPPTTS-SSEEPPHHHHHHHHHHHHHTT--EEEEEEEE-SB---SHHHHHHHHHH-TTEEEEESSHHHHHHHHHHHT--EEEEEEEEEEGGGT--TTHHHHHHHHHHHHHHHHHHHHHHHHHTHHHHGGGG-

Radius of gyration: 22.57 Å; Cα contacts (8 Å, |Δi|>4): 1157; chains: 2; bounding box: 47×61×48 Å